Protein AF-0000000077421593 (afdb_homodimer)

Radius of gyration: 24.08 Å; Cα contacts (8 Å, |Δi|>4): 1039; chains: 2; bounding box: 58×72×55 Å

pLDDT: mean 92.18, std 11.06, range [43.5, 98.94]

Solvent-accessible surface area (backbone atoms only — not comparable to full-atom values): 27599 Å² total; per-residue (Å²): 113,89,73,80,56,68,66,58,56,52,47,52,52,52,46,58,58,25,43,77,78,32,77,68,50,44,39,31,34,41,25,33,45,43,72,53,98,86,35,77,26,30,40,46,40,77,44,58,60,66,50,34,31,67,56,77,84,57,92,79,56,86,48,81,62,68,80,83,42,46,44,23,82,19,38,28,35,69,45,53,62,72,26,68,67,48,62,47,42,40,64,58,83,42,88,48,56,54,83,47,27,56,25,16,35,29,33,62,34,69,86,60,32,31,37,41,29,34,37,18,45,24,44,65,48,72,24,78,89,40,57,91,70,34,39,40,69,36,74,67,53,50,56,69,50,31,39,55,63,65,57,84,77,63,60,89,84,69,67,84,52,63,67,44,52,51,48,45,58,56,70,68,49,53,56,53,62,51,15,53,41,64,43,74,53,43,68,35,76,54,81,70,63,67,85,74,46,64,61,52,64,88,45,69,68,52,43,52,51,16,48,61,26,39,23,33,38,38,32,40,68,47,33,39,39,40,39,35,66,70,45,89,68,58,40,24,43,35,37,38,52,46,96,87,69,42,73,46,75,46,58,29,32,89,111,87,72,79,55,71,66,59,57,52,47,52,51,54,46,57,57,26,43,77,78,32,73,68,51,44,39,31,35,40,25,33,45,42,70,54,99,87,35,76,28,30,40,49,43,77,43,59,60,67,49,34,31,66,57,76,85,58,91,83,58,87,48,80,61,66,77,84,44,42,42,25,81,19,37,27,34,70,44,53,62,71,27,67,67,47,63,46,41,40,64,58,83,42,90,49,57,55,84,48,28,57,24,17,35,31,32,63,33,68,86,60,32,31,37,41,28,34,36,18,45,25,43,66,49,70,24,78,88,38,56,90,68,34,40,40,70,36,73,67,54,50,56,68,51,31,40,56,62,65,57,84,74,62,58,90,85,70,67,83,52,63,66,44,52,51,49,44,56,56,68,70,48,53,56,53,61,51,14,53,42,65,44,74,52,43,69,36,75,56,83,68,65,67,86,74,47,62,61,50,64,87,46,68,67,52,42,52,51,16,47,62,27,40,24,34,36,39,32,40,69,47,33,38,40,38,38,36,66,70,46,89,67,59,40,24,43,33,37,37,51,46,96,86,70,42,75,45,75,47,58,30,32,89

Structure (mmCIF, N/CA/C/O backbone):
data_AF-0000000077421593-model_v1
#
loop_
_entity.id
_entity.type
_entity.pdbx_description
1 polymer "Pyridoxamine 5'-phosphate oxidase-domain-containing protein"
#
loop_
_atom_site.group_PDB
_atom_site.id
_atom_site.type_symbol
_atom_site.label_atom_id
_atom_site.label_alt_id
_atom_site.label_comp_id
_atom_site.label_asym_id
_atom_site.label_entity_id
_atom_site.label_seq_id
_atom_site.pdbx_PDB_ins_code
_atom_site.Cartn_x
_atom_site.Cartn_y
_atom_site.Cartn_z
_atom_site.occupancy
_atom_site.B_iso_or_equiv
_atom_site.auth_seq_id
_atom_site.auth_comp_id
_atom_site.auth_asym_id
_atom_site.auth_atom_id
_atom_site.pdbx_PDB_model_num
ATOM 1 N N . MET A 1 1 ? 23.562 22.484 11.172 1 43.81 1 MET A N 1
ATOM 2 C CA . MET A 1 1 ? 22.25 22.484 10.516 1 43.81 1 MET A CA 1
ATOM 3 C C . MET A 1 1 ? 21.859 21.078 10.102 1 43.81 1 MET A C 1
ATOM 5 O O . MET A 1 1 ? 22.672 20.312 9.602 1 43.81 1 MET A O 1
ATOM 9 N N . LYS A 1 2 ? 20.781 20.578 10.648 1 59.06 2 LYS A N 1
ATOM 10 C CA . LYS A 1 2 ? 20.422 19.203 10.289 1 59.06 2 LYS A CA 1
ATOM 11 C C . LYS A 1 2 ? 20.312 19.047 8.773 1 59.06 2 LYS A C 1
ATOM 13 O O . LYS A 1 2 ? 19.672 19.844 8.102 1 59.06 2 LYS A O 1
ATOM 18 N N . GLU A 1 3 ? 21.234 18.438 8.211 1 72.12 3 GLU A N 1
ATOM 19 C CA . GLU A 1 3 ? 21.312 18.234 6.77 1 72.12 3 GLU A CA 1
ATOM 20 C C . GLU A 1 3 ? 20.125 17.422 6.258 1 72.12 3 GLU A C 1
ATOM 22 O O . GLU A 1 3 ? 19.641 16.516 6.945 1 72.12 3 GLU A O 1
ATOM 27 N N . THR A 1 4 ? 19.453 17.922 5.195 1 84.12 4 THR A N 1
ATOM 28 C CA . THR A 1 4 ? 18.406 17.203 4.488 1 84.12 4 THR A CA 1
ATOM 29 C C . THR A 1 4 ? 18.906 15.852 3.996 1 84.12 4 THR A C 1
ATOM 31 O O . THR A 1 4 ? 19.938 15.773 3.34 1 84.12 4 THR A O 1
ATOM 34 N N . PRO A 1 5 ? 18.203 14.812 4.379 1 91.25 5 PRO A N 1
ATOM 35 C CA . PRO A 1 5 ? 18.656 13.5 3.92 1 91.25 5 PRO A CA 1
ATOM 36 C C . PRO A 1 5 ? 18.578 13.336 2.404 1 91.25 5 PRO A C 1
ATOM 38 O O . PRO A 1 5 ? 17.703 13.93 1.767 1 91.25 5 PRO A O 1
ATOM 41 N N . GLY A 1 6 ? 19.453 12.594 1.854 1 93.25 6 GLY A N 1
ATOM 42 C CA . GLY A 1 6 ? 19.562 12.406 0.417 1 93.25 6 GLY A CA 1
ATOM 43 C C . GLY A 1 6 ? 18.266 11.898 -0.212 1 93.25 6 GLY A C 1
ATOM 44 O O . GLY A 1 6 ? 17.906 12.305 -1.316 1 93.25 6 GLY A O 1
ATOM 45 N N . TRP A 1 7 ? 17.547 11.047 0.465 1 97.94 7 TRP A N 1
ATOM 46 C CA . TRP A 1 7 ? 16.344 10.469 -0.106 1 97.94 7 TRP A CA 1
ATOM 47 C C . TRP A 1 7 ? 15.281 11.539 -0.336 1 97.94 7 TRP A C 1
ATOM 49 O O . TRP A 1 7 ? 14.445 11.414 -1.238 1 97.94 7 TRP A O 1
ATOM 59 N N . LYS A 1 8 ? 15.203 12.57 0.567 1 97.12 8 LYS A N 1
ATOM 60 C CA . LYS A 1 8 ? 14.18 13.609 0.445 1 97.12 8 LYS A CA 1
ATOM 61 C C . LYS A 1 8 ? 14.359 14.406 -0.842 1 97.12 8 LYS A C 1
ATOM 63 O O . LYS A 1 8 ? 13.383 14.688 -1.543 1 97.12 8 LYS A O 1
ATOM 68 N N . ASP A 1 9 ? 15.602 14.727 -1.185 1 95.31 9 ASP A N 1
ATOM 69 C CA . ASP A 1 9 ? 15.891 15.438 -2.428 1 95.31 9 ASP A CA 1
ATOM 70 C C . ASP A 1 9 ? 15.508 14.586 -3.643 1 95.31 9 ASP A C 1
ATOM 72 O O . ASP A 1 9 ? 14.906 15.094 -4.594 1 95.31 9 ASP A O 1
ATOM 76 N N . LEU A 1 10 ? 15.906 13.359 -3.576 1 97.94 10 LEU A N 1
ATOM 77 C CA . LEU A 1 10 ? 15.578 12.453 -4.672 1 97.94 10 LEU A CA 1
ATOM 78 C C . LEU A 1 10 ? 14.07 12.305 -4.832 1 97.94 10 LEU A C 1
ATOM 80 O O . LEU A 1 10 ? 13.562 12.305 -5.953 1 97.94 10 LEU A O 1
ATOM 84 N N . LEU A 1 11 ? 13.375 12.203 -3.729 1 98.5 11 LEU A N 1
ATOM 85 C CA . LEU A 1 11 ? 11.922 12.086 -3.762 1 98.5 11 LEU A CA 1
ATOM 86 C C . LEU A 1 11 ? 11.289 13.328 -4.371 1 98.5 11 LEU A C 1
ATOM 88 O O . LEU A 1 11 ? 10.422 13.227 -5.242 1 98.5 11 LEU A O 1
ATOM 92 N N . ASN A 1 12 ? 11.727 14.477 -3.924 1 97 12 ASN A N 1
ATOM 93 C CA . ASN A 1 12 ? 11.188 15.727 -4.449 1 97 12 ASN A CA 1
ATOM 94 C C . ASN A 1 12 ? 11.414 15.852 -5.953 1 97 12 ASN A C 1
ATOM 96 O O . ASN A 1 12 ? 10.516 16.281 -6.684 1 97 12 ASN A O 1
ATOM 100 N N . GLU A 1 13 ? 12.562 15.5 -6.367 1 97.56 13 GLU A N 1
ATOM 101 C CA . GLU A 1 13 ? 12.875 15.547 -7.793 1 97.56 13 GLU A CA 1
ATOM 102 C C . GLU A 1 13 ? 12 14.586 -8.586 1 97.56 13 GLU A C 1
ATOM 104 O O . GLU A 1 13 ? 11.414 14.969 -9.609 1 97.56 13 GLU A O 1
ATOM 109 N N . SER A 1 14 ? 11.93 13.391 -8.133 1 98.38 14 SER A N 1
ATOM 110 C CA . SER A 1 14 ? 11.141 12.367 -8.812 1 98.38 14 SER A CA 1
ATOM 111 C C . SER A 1 14 ? 9.664 12.75 -8.859 1 98.38 14 SER A C 1
ATOM 113 O O . SER A 1 14 ? 9 12.562 -9.883 1 98.38 14 SER A O 1
ATOM 115 N N . LEU A 1 15 ? 9.203 13.25 -7.734 1 98.44 15 LEU A N 1
ATOM 116 C CA . LEU A 1 15 ? 7.809 13.672 -7.66 1 98.44 15 LEU A CA 1
ATOM 117 C C . LEU A 1 15 ? 7.535 14.82 -8.633 1 98.44 15 LEU A C 1
ATOM 119 O O . LEU A 1 15 ? 6.555 14.781 -9.383 1 98.44 15 LEU A O 1
ATOM 123 N N . SER A 1 16 ? 8.391 15.828 -8.617 1 97.56 16 SER A N 1
ATOM 124 C CA . SER A 1 16 ? 8.234 16.969 -9.508 1 97.56 16 SER A CA 1
ATOM 125 C C . SER A 1 16 ? 8.172 16.547 -10.969 1 97.56 16 SER A C 1
ATOM 127 O O . SER A 1 16 ? 7.316 17 -11.727 1 97.56 16 SER A O 1
ATOM 129 N N . GLN A 1 17 ? 9 15.656 -11.352 1 98.25 17 GLN A N 1
ATOM 130 C CA . GLN A 1 17 ? 9.039 15.172 -12.719 1 98.25 17 GLN A CA 1
ATOM 131 C C . GLN A 1 17 ? 7.797 14.336 -13.039 1 98.25 17 GLN A C 1
ATOM 133 O O . GLN A 1 17 ? 7.227 14.453 -14.133 1 98.25 17 GLN A O 1
ATOM 138 N N . SER A 1 18 ? 7.418 13.523 -12.102 1 98.38 18 SER A N 1
ATOM 139 C CA . SER A 1 18 ? 6.266 12.656 -12.32 1 98.38 18 SER A CA 1
ATOM 140 C C . SER A 1 18 ? 4.973 13.469 -12.414 1 98.38 18 SER A C 1
ATOM 142 O O . SER A 1 18 ? 4.055 13.094 -13.148 1 98.38 18 SER A O 1
ATOM 144 N N . LEU A 1 19 ? 4.926 14.57 -11.695 1 97.81 19 LEU A N 1
ATOM 145 C CA . LEU A 1 19 ? 3.721 15.391 -11.656 1 97.81 19 LEU A CA 1
ATOM 146 C C . LEU A 1 19 ? 3.496 16.078 -13 1 97.81 19 LEU A C 1
ATOM 148 O O . LEU A 1 19 ? 2.377 16.5 -13.305 1 97.81 19 LEU A O 1
ATOM 152 N N . LYS A 1 20 ? 4.477 16.234 -13.805 1 97.88 20 LYS A N 1
ATOM 153 C CA . LYS A 1 20 ? 4.332 16.797 -15.141 1 97.88 20 LYS A CA 1
ATOM 154 C C . LYS A 1 20 ? 3.506 15.875 -16.031 1 97.88 20 LYS A C 1
ATOM 156 O O . LYS A 1 20 ? 2.869 16.328 -16.984 1 97.88 20 LYS A O 1
ATOM 161 N N . GLU A 1 21 ? 3.463 14.633 -15.68 1 96.94 21 GLU A N 1
ATOM 162 C CA . GLU A 1 21 ? 2.807 13.641 -16.531 1 96.94 21 GLU A CA 1
ATOM 163 C C . GLU A 1 21 ? 1.505 13.156 -15.898 1 96.94 21 GLU A C 1
ATOM 165 O O . GLU A 1 21 ? 0.584 12.742 -16.609 1 96.94 21 GLU A O 1
ATOM 170 N N . SER A 1 22 ? 1.481 13.188 -14.609 1 96.25 22 SER A N 1
ATOM 171 C CA . SER A 1 22 ? 0.323 12.633 -13.922 1 96.25 22 SER A CA 1
ATOM 172 C C . SER A 1 22 ? 0.116 13.297 -12.562 1 96.25 22 SER A C 1
ATOM 174 O O . SER A 1 22 ? 0.954 13.164 -11.672 1 96.25 22 SER A O 1
ATOM 176 N N . LYS A 1 23 ? -1.068 13.844 -12.328 1 95 23 LYS A N 1
ATOM 177 C CA . LYS A 1 23 ? -1.379 14.43 -11.023 1 95 23 LYS A CA 1
ATOM 178 C C . LYS A 1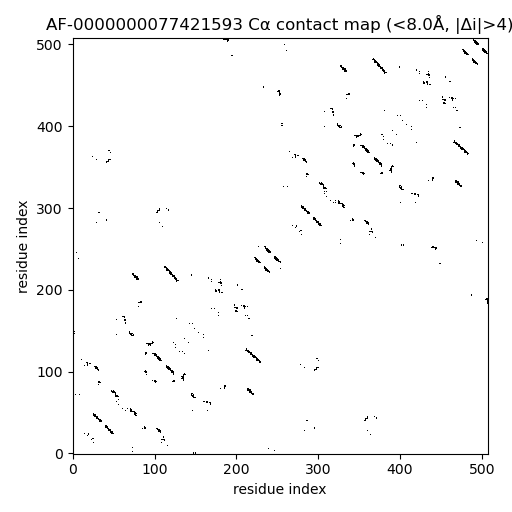 23 ? -1.52 13.352 -9.953 1 95 23 LYS A C 1
ATOM 180 O O . LYS A 1 23 ? -1.381 13.633 -8.766 1 95 23 LYS A O 1
ATOM 185 N N . ASP A 1 24 ? -1.772 12.133 -10.414 1 96.94 24 ASP A N 1
ATOM 186 C CA . ASP A 1 24 ? -1.95 11.016 -9.492 1 96.94 24 ASP A CA 1
ATOM 187 C C . ASP A 1 24 ? -0.637 10.664 -8.797 1 96.94 24 ASP A C 1
ATOM 189 O O . ASP A 1 24 ? -0.625 9.891 -7.836 1 96.94 24 ASP A O 1
ATOM 193 N N . ALA A 1 25 ? 0.486 11.281 -9.211 1 98.12 25 ALA A N 1
ATOM 194 C CA . ALA A 1 25 ? 1.793 11.047 -8.602 1 98.12 25 ALA A CA 1
ATOM 195 C C . ALA A 1 25 ? 1.813 11.516 -7.152 1 98.12 25 ALA A C 1
ATOM 197 O O . ALA A 1 25 ? 2.707 11.148 -6.387 1 98.12 25 ALA A O 1
ATOM 198 N N . MET A 1 26 ? 0.844 12.281 -6.711 1 98 26 MET A N 1
ATOM 199 C CA . MET A 1 26 ? 0.76 12.773 -5.34 1 98 26 MET A CA 1
ATOM 200 C C . MET A 1 26 ? 0.147 11.719 -4.422 1 98 26 MET A C 1
ATOM 202 O O . MET A 1 26 ? 0.088 11.914 -3.207 1 98 26 MET A O 1
ATOM 206 N N . THR A 1 27 ? -0.309 10.625 -4.945 1 98.5 27 THR A N 1
ATOM 207 C CA . THR A 1 27 ? -1.033 9.625 -4.176 1 98.5 27 THR A CA 1
ATOM 208 C C . THR A 1 27 ? -0.122 8.445 -3.828 1 98.5 27 THR A C 1
ATOM 210 O O . THR A 1 27 ? 0.68 8.008 -4.656 1 98.5 27 THR A O 1
ATOM 213 N N . TYR A 1 28 ? -0.149 7.984 -2.615 1 98.88 28 TYR A N 1
ATOM 214 C CA . TYR A 1 28 ? 0.613 6.812 -2.209 1 98.88 28 TYR A CA 1
ATOM 215 C C . TYR A 1 28 ? -0.215 5.914 -1.296 1 98.88 28 TYR A C 1
ATOM 217 O O . TYR A 1 28 ? -1.281 6.312 -0.822 1 98.88 28 TYR A O 1
ATOM 225 N N . CYS A 1 29 ? 0.238 4.676 -1.071 1 98.88 29 CYS A N 1
ATOM 226 C CA . CYS A 1 29 ? -0.429 3.717 -0.2 1 98.88 29 CYS A CA 1
ATOM 227 C C . CYS A 1 29 ? 0.123 3.791 1.219 1 98.88 29 CYS A C 1
ATOM 229 O O . CYS A 1 29 ? 1.33 3.654 1.427 1 98.88 29 CYS A O 1
ATOM 231 N N . LEU A 1 30 ? -0.744 4.023 2.156 1 98.94 30 LEU A N 1
ATOM 232 C CA . LEU A 1 30 ? -0.41 3.91 3.572 1 98.94 30 LEU A CA 1
ATOM 233 C C . LEU A 1 30 ? -0.805 2.541 4.113 1 98.94 30 LEU A C 1
ATOM 235 O O . LEU A 1 30 ? -1.945 2.104 3.939 1 98.94 30 LEU A O 1
ATOM 239 N N . SER A 1 31 ? 0.138 1.922 4.719 1 98.62 31 SER A N 1
ATOM 240 C CA . SER A 1 31 ? -0.155 0.677 5.426 1 98.62 31 SER A CA 1
ATOM 241 C C . SER A 1 31 ? -0.005 0.847 6.934 1 98.62 31 SER A C 1
ATOM 243 O O . SER A 1 31 ? 0.979 1.422 7.402 1 98.62 31 SER A O 1
ATOM 245 N N . THR A 1 32 ? -0.992 0.421 7.645 1 97.81 32 THR A N 1
ATOM 246 C CA . THR A 1 32 ? -1.029 0.42 9.102 1 97.81 32 THR A CA 1
ATOM 247 C C . THR A 1 32 ? -1.36 -0.972 9.633 1 97.81 32 THR A C 1
ATOM 249 O O . THR A 1 32 ? -1.465 -1.928 8.859 1 97.81 32 THR A O 1
ATOM 252 N N . GLN A 1 33 ? -1.364 -1.007 10.922 1 93.94 33 GLN A N 1
ATOM 253 C CA . GLN A 1 33 ? -1.691 -2.275 11.562 1 93.94 33 GLN A CA 1
ATOM 254 C C . GLN A 1 33 ? -3.053 -2.207 12.25 1 93.94 33 GLN A C 1
ATOM 256 O O . GLN A 1 33 ? -3.373 -1.216 12.906 1 93.94 33 GLN A O 1
ATOM 261 N N . SER A 1 34 ? -3.814 -3.172 11.969 1 90.56 34 SER A N 1
ATOM 262 C CA . SER A 1 34 ? -5.078 -3.359 12.672 1 90.56 34 SER A CA 1
ATOM 263 C C . SER A 1 34 ? -5.18 -4.762 13.258 1 90.56 34 SER A C 1
ATOM 265 O O . SER A 1 34 ? -4.184 -5.488 13.32 1 90.56 34 SER A O 1
ATOM 267 N N . TYR A 1 35 ? -6.281 -5.004 13.898 1 81.75 35 TYR A N 1
ATOM 268 C CA . TYR A 1 35 ? -6.492 -6.312 14.5 1 81.75 35 TYR A CA 1
ATOM 269 C C . TYR A 1 35 ? -7.762 -6.965 13.961 1 81.75 35 TYR A C 1
ATOM 271 O O . TYR A 1 35 ? -8.773 -6.289 13.758 1 81.75 35 TYR A O 1
ATOM 279 N N . LEU A 1 36 ? -7.645 -8.172 13.484 1 72.88 36 LEU A N 1
ATOM 280 C CA . LEU A 1 36 ? -8.781 -9.047 13.211 1 72.88 36 LEU A CA 1
ATOM 281 C C . LEU A 1 36 ? -8.773 -10.242 14.148 1 72.88 36 LEU A C 1
ATOM 283 O O . LEU A 1 36 ? -7.852 -11.062 14.125 1 72.88 36 LEU A O 1
ATOM 287 N N . LYS A 1 37 ? -9.828 -10.5 14.836 1 70.5 37 LYS A N 1
ATOM 288 C CA . LYS A 1 37 ? -9.953 -11.602 15.789 1 70.5 37 LYS A CA 1
ATOM 289 C C . LYS A 1 37 ? -8.672 -11.789 16.594 1 70.5 37 LYS A C 1
ATOM 291 O O . LYS A 1 37 ? -8.148 -12.898 16.688 1 70.5 37 LYS A O 1
ATOM 296 N N . ASN A 1 38 ? -7.969 -10.633 17.031 1 72.62 38 ASN A N 1
ATOM 297 C CA . ASN A 1 38 ? -6.785 -10.594 17.875 1 72.62 38 ASN A CA 1
ATOM 298 C C . ASN A 1 38 ? -5.512 -10.867 17.094 1 72.62 38 ASN A C 1
ATOM 300 O O . ASN A 1 38 ? -4.469 -11.172 17.672 1 72.62 38 ASN A O 1
ATOM 304 N N . GLU A 1 39 ? -5.668 -11.07 15.875 1 78.31 39 GLU A N 1
ATOM 305 C CA . GLU A 1 39 ? -4.488 -11.203 15.031 1 78.31 39 GLU A CA 1
ATOM 306 C C . GLU A 1 39 ? -4.152 -9.883 14.336 1 78.31 39 GLU A C 1
ATOM 308 O O . GLU A 1 39 ? -5.039 -9.195 13.828 1 78.31 39 GLU A O 1
ATOM 313 N N . THR A 1 40 ? -2.951 -9.516 14.445 1 85.5 40 THR A N 1
ATOM 314 C CA . THR A 1 40 ? -2.492 -8.32 13.75 1 85.5 40 THR A CA 1
ATOM 315 C C . THR A 1 40 ? -2.576 -8.5 12.242 1 85.5 40 THR A C 1
ATOM 317 O O . THR A 1 40 ? -2.266 -9.57 11.719 1 85.5 40 THR A O 1
ATOM 320 N N . LYS A 1 41 ? -3.105 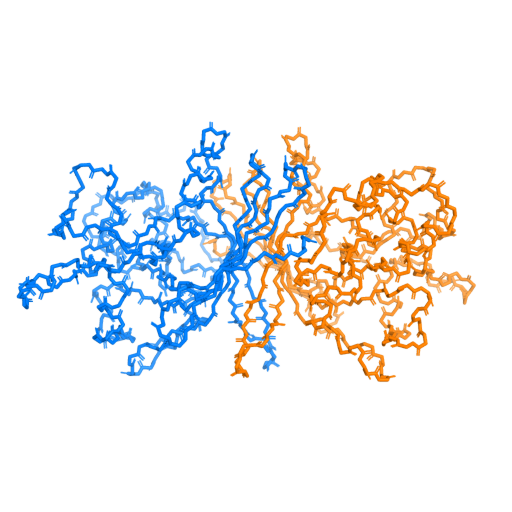-7.629 11.68 1 91.81 41 LYS A N 1
ATOM 321 C CA . LYS A 1 41 ? -3.164 -7.668 10.219 1 91.81 41 LYS A CA 1
ATOM 322 C C . LYS A 1 41 ? -2.82 -6.309 9.617 1 91.81 41 LYS A C 1
ATOM 324 O O . LYS A 1 41 ? -3.178 -5.27 10.172 1 91.81 41 LYS A O 1
ATOM 329 N N . PRO A 1 42 ? -2.15 -6.336 8.523 1 95.56 42 PRO A N 1
ATOM 330 C CA . PRO A 1 42 ? -1.944 -5.062 7.832 1 95.56 42 PRO A CA 1
ATOM 331 C C . PRO A 1 42 ? -3.215 -4.543 7.16 1 95.56 42 PRO A C 1
ATOM 333 O O . PRO A 1 42 ? -4.047 -5.336 6.707 1 95.56 42 PRO A O 1
ATOM 336 N N . ASP A 1 43 ? -3.424 -3.295 7.215 1 96.81 43 ASP A N 1
ATOM 337 C CA . ASP A 1 43 ? -4.422 -2.562 6.441 1 96.81 43 ASP A CA 1
ATOM 338 C C . ASP A 1 43 ? -3.764 -1.504 5.559 1 96.81 43 ASP A C 1
ATOM 340 O O . ASP A 1 43 ? -2.664 -1.034 5.855 1 96.81 43 ASP A O 1
ATOM 344 N N . SER A 1 44 ? -4.344 -1.267 4.48 1 97.94 44 SER A N 1
ATOM 345 C CA . SER A 1 44 ? -3.703 -0.316 3.576 1 97.94 44 SER A CA 1
ATOM 346 C C . SER A 1 44 ? -4.738 0.493 2.801 1 97.94 44 SER A C 1
ATOM 348 O O . SER A 1 44 ? -5.844 0.013 2.545 1 97.94 44 SER A O 1
ATOM 350 N N . ARG A 1 45 ? -4.422 1.717 2.516 1 98.75 45 ARG A N 1
ATOM 351 C CA . ARG A 1 45 ? -5.266 2.617 1.734 1 98.75 45 ARG A CA 1
ATOM 352 C C . ARG A 1 45 ? -4.434 3.705 1.068 1 98.75 45 ARG A C 1
ATOM 354 O O . ARG A 1 45 ? -3.336 4.027 1.531 1 98.75 45 ARG A O 1
ATOM 361 N N . MET A 1 46 ? -5.004 4.242 0.027 1 98.69 46 MET A N 1
ATOM 362 C CA . MET A 1 46 ? -4.355 5.371 -0.633 1 98.69 46 MET A CA 1
ATOM 363 C C . MET A 1 46 ? -4.586 6.664 0.146 1 98.69 46 MET A C 1
ATOM 365 O O . MET A 1 46 ? -5.645 6.848 0.749 1 98.69 46 MET A O 1
ATOM 369 N N . LEU A 1 47 ? -3.596 7.516 0.117 1 98.44 47 LEU A N 1
ATOM 370 C CA . LEU A 1 47 ? -3.654 8.883 0.623 1 98.44 47 LEU A CA 1
ATOM 371 C C . LEU A 1 47 ? -3.004 9.859 -0.357 1 98.44 47 LEU A C 1
ATOM 373 O O . LEU A 1 47 ? -2.166 9.461 -1.169 1 98.44 47 LEU A O 1
ATOM 377 N N . VAL A 1 48 ? -3.441 11.094 -0.229 1 98.5 48 VAL A N 1
ATOM 378 C CA . VAL A 1 48 ? -2.807 12.148 -1.014 1 98.5 48 VAL A CA 1
ATOM 379 C C . VAL A 1 48 ? -1.71 12.812 -0.189 1 98.5 48 VAL A C 1
ATOM 381 O O . VAL A 1 48 ? -1.93 13.18 0.969 1 98.5 48 VAL A O 1
ATOM 384 N N . HIS A 1 49 ? -0.561 12.93 -0.812 1 98.56 49 HIS A N 1
ATOM 385 C CA . HIS A 1 49 ? 0.57 13.625 -0.207 1 98.56 49 HIS A CA 1
ATOM 386 C C . HIS A 1 49 ? 0.308 15.125 -0.109 1 98.56 49 HIS A C 1
ATOM 388 O O . HIS A 1 49 ? -0.034 15.766 -1.105 1 98.56 49 HIS A O 1
ATOM 394 N N . ARG A 1 50 ? 0.496 15.664 1.112 1 97.94 50 ARG A N 1
ATOM 395 C CA . ARG A 1 50 ? 0.243 17.078 1.31 1 97.94 50 ARG A CA 1
ATOM 396 C C . ARG A 1 50 ? 1.541 17.844 1.574 1 97.94 50 ARG A C 1
ATOM 398 O O . ARG A 1 50 ? 1.528 18.922 2.18 1 97.94 50 ARG A O 1
ATOM 405 N N . GLY A 1 51 ? 2.695 17.188 1.22 1 97 51 GLY A N 1
ATOM 406 C CA . GLY A 1 51 ? 3.998 17.812 1.373 1 97 51 GLY A CA 1
ATOM 407 C C . GLY A 1 51 ? 4.715 17.406 2.645 1 97 51 GLY A C 1
ATOM 408 O O . GLY A 1 51 ? 4.363 16.391 3.264 1 97 51 GLY A O 1
ATOM 409 N N . PHE A 1 52 ? 5.789 18.172 2.963 1 97 52 PHE A N 1
ATOM 410 C CA . PHE A 1 52 ? 6.531 18.047 4.211 1 97 52 PHE A CA 1
ATOM 411 C C . PHE A 1 52 ? 6.113 19.125 5.207 1 97 52 PHE A C 1
ATOM 413 O O . PHE A 1 52 ? 5.531 20.141 4.824 1 97 52 PHE A O 1
ATOM 420 N N . VAL A 1 53 ? 6.348 18.859 6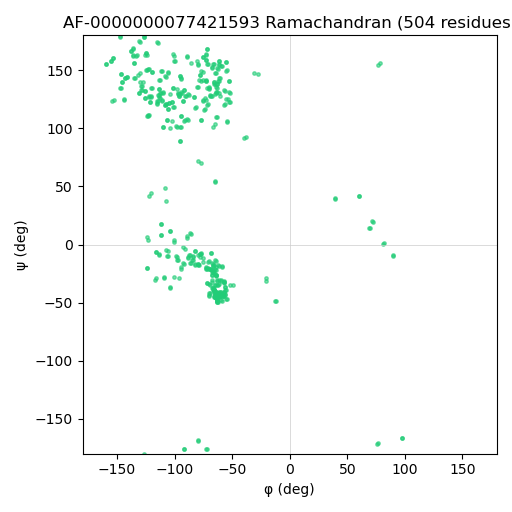.449 1 96.31 53 VAL A N 1
ATOM 421 C CA . VAL A 1 53 ? 5.977 19.812 7.492 1 96.31 53 VAL A CA 1
ATOM 422 C C . VAL A 1 53 ? 6.539 21.188 7.164 1 96.31 53 VAL A C 1
ATOM 424 O O . VAL A 1 53 ? 7.742 21.328 6.926 1 96.31 53 VAL A O 1
ATOM 427 N N . ASN A 1 54 ? 5.633 22.172 7.074 1 93.62 54 ASN A N 1
ATOM 428 C CA . ASN A 1 54 ? 5.918 23.594 6.863 1 93.62 54 ASN A CA 1
ATOM 429 C C . ASN A 1 54 ? 6.449 23.859 5.457 1 93.62 54 ASN A C 1
ATOM 431 O O . ASN A 1 54 ? 7.113 24.859 5.215 1 93.62 54 ASN A O 1
ATOM 435 N N . GLU A 1 55 ? 6.293 22.859 4.586 1 92.19 55 GLU A N 1
ATOM 436 C CA . GLU A 1 55 ? 6.66 23.125 3.199 1 92.19 55 GLU A CA 1
ATOM 437 C C . GLU A 1 55 ? 5.762 24.203 2.588 1 92.19 55 GLU A C 1
ATOM 439 O O . GLU A 1 55 ? 4.57 23.969 2.373 1 92.19 55 GLU A O 1
ATOM 444 N N . ARG A 1 56 ? 6.359 25.344 2.357 1 86.62 56 ARG A N 1
ATOM 445 C CA . ARG A 1 56 ? 5.621 26.516 1.873 1 86.62 56 ARG A CA 1
ATOM 446 C C . ARG A 1 56 ? 5.852 26.719 0.381 1 86.62 56 ARG A C 1
ATOM 448 O O . ARG A 1 56 ? 6.949 27.109 -0.036 1 86.62 56 ARG A O 1
ATOM 455 N N . ARG A 1 57 ? 4.879 26.406 -0.388 1 76 57 ARG A N 1
ATOM 456 C CA . ARG A 1 57 ? 5.027 26.516 -1.834 1 76 57 ARG A CA 1
ATOM 457 C C . ARG A 1 57 ? 4.367 27.797 -2.35 1 76 57 ARG A C 1
ATOM 459 O O . ARG A 1 57 ? 4.766 28.328 -3.387 1 76 57 ARG A O 1
ATOM 466 N N . LYS A 1 58 ? 3.369 28.234 -1.628 1 75.56 58 LYS A N 1
ATOM 467 C CA . LYS A 1 58 ? 2.68 29.453 -2.049 1 75.56 58 LYS A CA 1
ATOM 468 C C . LYS A 1 58 ? 3.092 30.641 -1.186 1 75.56 58 LYS A C 1
ATOM 470 O O . LYS A 1 58 ? 3.141 30.547 0.042 1 75.56 58 LYS A O 1
ATOM 475 N N . ILE A 1 59 ? 3.447 31.656 -1.836 1 69.19 59 ILE A N 1
ATOM 476 C CA . ILE A 1 59 ? 3.916 32.875 -1.16 1 69.19 59 ILE A CA 1
ATOM 477 C C . ILE A 1 59 ? 2.799 33.438 -0.289 1 69.19 59 ILE A C 1
ATOM 479 O O . ILE A 1 59 ? 3.055 33.938 0.81 1 69.19 59 ILE A O 1
ATOM 483 N N . ASP A 1 60 ? 1.601 33.25 -0.659 1 73.69 60 ASP A N 1
ATOM 484 C CA . ASP A 1 60 ? 0.495 33.938 0.009 1 73.69 60 ASP A CA 1
ATOM 485 C C . ASP A 1 60 ? -0.298 32.969 0.884 1 73.69 60 ASP A C 1
ATOM 487 O O . ASP A 1 60 ? -1.489 33.188 1.125 1 73.69 60 ASP A O 1
ATOM 491 N N . ASP A 1 61 ? 0.49 32.125 1.461 1 76.5 61 ASP A N 1
ATOM 492 C CA . ASP A 1 61 ? -0.31 31.219 2.287 1 76.5 61 ASP A CA 1
ATOM 493 C C . ASP A 1 61 ? -0.671 31.875 3.619 1 76.5 61 ASP A C 1
ATOM 495 O O . ASP A 1 61 ? -0.117 32.906 3.977 1 76.5 61 ASP A O 1
ATOM 499 N N . THR A 1 62 ? -1.666 31.531 4.359 1 76.06 62 THR A N 1
ATOM 500 C CA . THR A 1 62 ? -2.295 32.156 5.516 1 76.06 62 THR A CA 1
ATOM 501 C C . THR A 1 62 ? -1.582 31.75 6.805 1 76.06 62 THR A C 1
ATOM 503 O O . THR A 1 62 ? -2.033 32.094 7.902 1 76.06 62 THR A O 1
ATOM 506 N N . SER A 1 63 ? -0.446 31.109 6.672 1 82.69 63 SER A N 1
ATOM 507 C CA . SER A 1 63 ? 0.186 30.578 7.875 1 82.69 63 SER A CA 1
ATOM 508 C C . SER A 1 63 ? 0.875 31.688 8.672 1 82.69 63 SER A C 1
ATOM 510 O O . SER A 1 63 ? 1.521 32.562 8.086 1 82.69 63 SER A O 1
ATOM 512 N N . SER A 1 64 ? 0.762 31.609 9.977 1 84.38 64 SER A N 1
ATOM 513 C CA . SER A 1 64 ? 1.473 32.531 10.867 1 84.38 64 SER A CA 1
ATOM 514 C C . SER A 1 64 ? 2.877 32 11.172 1 84.38 64 SER A C 1
ATOM 516 O O . SER A 1 64 ? 3.715 32.75 11.688 1 84.38 64 SER A O 1
ATOM 518 N N . ASN A 1 65 ? 3.07 30.688 10.867 1 87.12 65 ASN A N 1
ATOM 519 C CA . ASN A 1 65 ? 4.43 30.188 10.992 1 87.12 65 ASN A CA 1
ATOM 520 C C . ASN A 1 65 ? 5.387 30.891 10.047 1 87.12 65 ASN A C 1
ATOM 522 O O . ASN A 1 65 ? 5.016 31.234 8.914 1 87.12 65 ASN A O 1
ATOM 526 N N . SER A 1 66 ? 6.562 31.156 10.5 1 80.56 66 SER A N 1
ATOM 527 C CA . SER A 1 66 ? 7.531 31.875 9.688 1 80.56 66 SER A CA 1
ATOM 528 C C . SER A 1 66 ? 7.898 31.094 8.43 1 80.56 66 SER A C 1
ATOM 530 O O . SER A 1 66 ? 8.109 29.891 8.484 1 80.56 66 SER A O 1
ATOM 532 N N . LYS A 1 67 ? 7.992 31.781 7.328 1 75.94 67 LYS A N 1
ATOM 533 C CA . LYS A 1 67 ? 8.445 31.172 6.074 1 75.94 67 LYS A CA 1
ATOM 534 C C . LYS A 1 67 ? 9.945 30.891 6.117 1 75.94 67 LYS A C 1
ATOM 536 O O . LYS A 1 67 ? 10.438 30.031 5.375 1 75.94 67 LYS A O 1
ATOM 541 N N . GLU A 1 68 ? 10.562 31.516 6.949 1 77.12 68 GLU A N 1
ATOM 542 C CA . GLU A 1 68 ? 12.023 31.453 6.988 1 77.12 68 GLU A CA 1
ATOM 543 C C . GLU A 1 68 ? 12.508 30.172 7.672 1 77.12 68 GLU A C 1
ATOM 545 O O . GLU A 1 68 ? 13.672 29.797 7.543 1 77.12 68 GLU A O 1
ATOM 550 N N . ILE A 1 69 ? 11.656 29.531 8.383 1 79 69 ILE A N 1
ATOM 551 C CA . ILE A 1 69 ? 12.094 28.391 9.188 1 79 69 ILE A CA 1
ATOM 552 C C . ILE A 1 69 ? 12.234 27.156 8.312 1 79 69 ILE A C 1
ATOM 554 O O . ILE A 1 69 ? 12.812 26.156 8.727 1 79 69 ILE A O 1
ATOM 558 N N . GLY A 1 70 ? 11.805 27.141 7.051 1 84.12 70 GLY A N 1
ATOM 559 C CA . GLY A 1 70 ? 12 26.031 6.121 1 84.12 70 GLY A CA 1
ATOM 560 C C . GLY A 1 70 ? 11.078 24.859 6.387 1 84.12 70 GLY A C 1
ATOM 561 O O . GLY A 1 70 ? 10.148 24.969 7.188 1 84.12 70 GLY A O 1
ATOM 562 N N . SER A 1 71 ? 11.266 23.75 5.73 1 90.5 71 SER A N 1
ATOM 563 C CA . SER A 1 71 ? 10.438 22.562 5.848 1 90.5 71 SER A CA 1
ATOM 564 C C . SER A 1 71 ? 11.141 21.469 6.641 1 90.5 71 SER A C 1
ATOM 566 O O . SER A 1 71 ? 12.375 21.406 6.664 1 90.5 71 SER A O 1
ATOM 568 N N . GLY A 1 72 ? 10.375 20.688 7.34 1 92.75 72 GLY A N 1
ATOM 569 C CA . GLY A 1 72 ? 10.914 19.516 8.008 1 92.75 72 GLY A CA 1
ATOM 570 C C . GLY A 1 72 ? 11.102 18.328 7.078 1 92.75 72 GLY A C 1
ATOM 571 O O . GLY A 1 72 ? 11.086 18.484 5.855 1 92.75 72 GLY A O 1
ATOM 572 N N . VAL A 1 73 ? 11.367 17.156 7.703 1 95.06 73 VAL 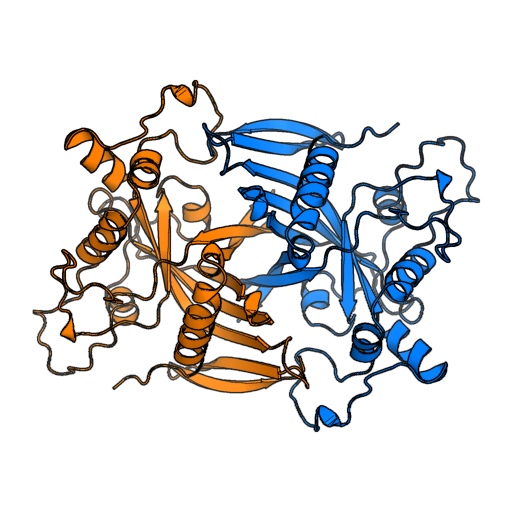A N 1
ATOM 573 C CA . VAL A 1 73 ? 11.602 15.93 6.941 1 95.06 73 VAL A CA 1
ATOM 574 C C . VAL A 1 73 ? 10.391 15.008 7.055 1 95.06 73 VAL A C 1
ATOM 576 O O . VAL A 1 73 ? 10.266 14.047 6.297 1 95.06 73 VAL A O 1
ATOM 579 N N . ALA A 1 74 ? 9.477 15.344 7.926 1 97.5 74 ALA A N 1
ATOM 580 C CA . ALA A 1 74 ? 8.281 14.523 8.102 1 97.5 74 ALA A CA 1
ATOM 581 C C . ALA A 1 74 ? 7.254 14.812 7.012 1 97.5 74 ALA A C 1
ATOM 583 O O . ALA A 1 74 ? 7.051 15.969 6.633 1 97.5 74 ALA A O 1
ATOM 584 N N . LEU A 1 75 ? 6.688 13.758 6.484 1 98.69 75 LEU A N 1
ATOM 585 C CA . LEU A 1 75 ? 5.641 13.898 5.477 1 98.69 75 LEU A CA 1
ATOM 586 C C . LEU A 1 75 ? 4.301 14.219 6.129 1 98.69 75 LEU A C 1
ATOM 588 O O . LEU A 1 75 ? 4.062 13.859 7.285 1 98.69 75 LEU A O 1
ATOM 592 N N . VAL A 1 76 ? 3.416 14.875 5.332 1 98.69 76 VAL A N 1
ATOM 593 C CA . VAL A 1 76 ? 2.115 15.289 5.844 1 98.69 76 VAL A CA 1
ATOM 594 C C . VAL A 1 76 ? 1.007 14.742 4.945 1 98.69 76 VAL A C 1
ATOM 596 O O . VAL A 1 76 ? 1.117 14.789 3.717 1 98.69 76 VAL A O 1
ATOM 599 N N . ALA A 1 77 ? 0.014 14.164 5.492 1 98.81 77 ALA A N 1
ATOM 600 C CA . ALA A 1 77 ? -1.291 13.914 4.887 1 98.81 77 ALA A CA 1
ATOM 601 C C . ALA A 1 77 ? -2.42 14.367 5.805 1 98.81 77 ALA A C 1
ATOM 603 O O . ALA A 1 77 ? -2.17 14.898 6.891 1 98.81 77 ALA A O 1
ATOM 604 N N . CYS A 1 78 ? -3.658 14.297 5.355 1 98.75 78 CYS A N 1
ATOM 605 C CA . CYS A 1 78 ? -4.781 14.68 6.211 1 98.75 78 CYS A CA 1
ATOM 606 C C . CYS A 1 78 ? -5.793 13.539 6.312 1 98.75 78 CYS A C 1
ATOM 608 O O . CYS A 1 78 ? -5.727 12.578 5.551 1 98.75 78 CYS A O 1
ATOM 610 N N . THR A 1 79 ? -6.652 13.648 7.273 1 98.62 79 THR A N 1
ATOM 611 C CA . THR A 1 79 ? -7.641 12.602 7.523 1 98.62 79 THR A CA 1
ATOM 612 C C . THR A 1 79 ? -8.82 13.148 8.328 1 98.62 79 THR A C 1
ATOM 614 O O . THR A 1 79 ? -8.734 14.25 8.883 1 98.62 79 THR A O 1
ATOM 617 N N . ASP A 1 80 ? -9.953 12.539 8.211 1 98.56 80 ASP A N 1
ATOM 618 C CA . ASP A 1 80 ? -11.055 12.695 9.164 1 98.56 80 ASP A CA 1
ATOM 619 C C . ASP A 1 80 ? -10.727 12.023 10.492 1 98.56 80 ASP A C 1
ATOM 621 O O . ASP A 1 80 ? -10.461 10.82 10.539 1 98.56 80 ASP A O 1
ATOM 625 N N . ILE A 1 81 ? -10.719 12.781 11.539 1 98.19 81 ILE A N 1
ATOM 626 C CA . ILE A 1 81 ? -10.273 12.297 12.844 1 98.19 81 ILE A CA 1
ATOM 627 C C . ILE A 1 81 ? -11.172 11.156 13.305 1 98.19 81 ILE A C 1
ATOM 629 O O . ILE A 1 81 ? -10.805 10.398 14.203 1 98.19 81 ILE A O 1
ATOM 633 N N . ARG A 1 82 ? -12.383 11.008 12.727 1 97.5 82 ARG A N 1
ATOM 634 C CA . ARG A 1 82 ? -13.359 9.992 13.109 1 97.5 82 ARG A CA 1
ATOM 635 C C . ARG A 1 82 ? -13.07 8.664 12.414 1 97.5 82 ARG A C 1
ATOM 637 O O . ARG A 1 82 ? -13.625 7.629 12.781 1 97.5 82 ARG A O 1
ATOM 644 N N . SER A 1 83 ? -12.141 8.648 11.422 1 97.19 83 SER A N 1
ATOM 645 C CA . SER A 1 83 ? -11.859 7.453 10.625 1 97.19 83 SER A CA 1
ATOM 646 C C . SER A 1 83 ? -11.203 6.367 11.477 1 97.19 83 SER A C 1
ATOM 648 O O . SER A 1 83 ? -10.453 6.672 12.414 1 97.19 83 SER A O 1
ATOM 650 N N . SER A 1 84 ? -11.422 5.137 11.062 1 94.81 84 SER A N 1
ATOM 651 C CA . SER A 1 84 ? -10.914 3.988 11.805 1 94.81 84 SER A CA 1
ATOM 652 C C . SER A 1 84 ? -9.391 3.932 11.758 1 94.81 84 SER A C 1
ATOM 654 O O . SER A 1 84 ? -8.75 3.391 12.664 1 94.81 84 SER A O 1
ATOM 656 N N . LYS A 1 85 ? -8.781 4.496 10.711 1 96.94 85 LYS A N 1
ATOM 657 C CA . LYS A 1 85 ? -7.328 4.434 10.617 1 96.94 85 LYS A CA 1
ATOM 658 C C . LYS A 1 85 ? -6.672 5.199 11.758 1 96.94 85 LYS A C 1
ATOM 660 O O . LYS A 1 85 ? -5.52 4.934 12.117 1 96.94 85 LYS A O 1
ATOM 665 N N . VAL A 1 86 ? -7.344 6.207 12.312 1 97.56 86 VAL A N 1
ATOM 666 C CA . VAL A 1 86 ? -6.797 6.977 13.43 1 97.56 86 VAL A CA 1
ATOM 667 C C . VAL A 1 86 ? -6.578 6.059 14.633 1 97.56 86 VAL A C 1
ATOM 669 O O . VAL A 1 86 ? -5.562 6.168 15.32 1 97.56 86 VAL A O 1
ATOM 672 N N . ASP A 1 87 ? -7.465 5.059 14.797 1 96.12 87 ASP A N 1
ATOM 673 C CA . ASP A 1 87 ? -7.355 4.113 15.906 1 96.12 87 ASP A CA 1
ATOM 674 C C . ASP A 1 87 ? -6.188 3.148 15.688 1 96.12 87 ASP A C 1
ATOM 676 O O . ASP A 1 87 ? -5.742 2.488 16.625 1 96.12 87 ASP A O 1
ATOM 680 N N . GLN A 1 88 ? -5.805 3.025 14.508 1 96.25 88 GLN A N 1
ATOM 681 C CA . GLN A 1 88 ? -4.668 2.168 14.195 1 96.25 88 GLN A CA 1
ATOM 682 C C . GLN A 1 88 ? -3.348 2.873 14.484 1 96.25 88 GLN A C 1
ATOM 684 O O . GLN A 1 88 ? -2.301 2.23 14.57 1 96.25 88 GLN A O 1
ATOM 689 N N . ILE A 1 89 ? -3.393 4.195 14.625 1 96.56 89 ILE A N 1
ATOM 690 C CA . ILE A 1 89 ? -2.197 5.016 14.797 1 96.56 89 ILE A CA 1
ATOM 691 C C . ILE A 1 89 ? -2.07 5.445 16.25 1 96.56 89 ILE A C 1
ATOM 693 O O . ILE A 1 89 ? -0.959 5.547 16.781 1 96.56 89 ILE A O 1
ATOM 697 N N . VAL A 1 90 ? -3.184 5.727 16.891 1 96.56 90 VAL A N 1
ATOM 698 C CA . VAL A 1 90 ? -3.164 6.254 18.25 1 96.56 90 VAL A CA 1
ATOM 699 C C . VAL A 1 90 ? -4.332 5.676 19.047 1 96.56 90 VAL A C 1
ATOM 701 O O . VAL A 1 90 ? -5.41 5.441 18.5 1 96.56 90 VAL A O 1
ATOM 704 N N . ASP A 1 91 ? -4.07 5.41 20.312 1 95.31 91 ASP A N 1
ATOM 705 C CA . ASP A 1 91 ? -5.184 5.176 21.219 1 95.31 91 ASP A CA 1
ATOM 706 C C . ASP A 1 91 ? -5.855 6.488 21.609 1 95.31 91 ASP A C 1
ATOM 708 O O . ASP A 1 91 ? -5.355 7.219 22.469 1 95.31 91 ASP A O 1
ATOM 712 N N . ARG A 1 92 ? -7.004 6.719 21.094 1 93.88 92 ARG A N 1
ATOM 713 C CA . ARG A 1 92 ? -7.656 8.023 21.219 1 93.88 92 ARG A CA 1
ATOM 714 C C . ARG A 1 92 ? -8.039 8.297 22.672 1 93.88 92 ARG A C 1
ATOM 716 O O . ARG A 1 92 ? -8.266 9.445 23.047 1 93.88 92 ARG A O 1
ATOM 723 N N . ASN A 1 93 ? -8.086 7.242 23.438 1 92.5 93 ASN A N 1
ATOM 724 C CA . ASN A 1 93 ? -8.562 7.395 24.812 1 92.5 93 ASN A CA 1
ATOM 725 C C . ASN A 1 93 ? -7.406 7.457 25.797 1 92.5 93 ASN A C 1
ATOM 727 O O . ASN A 1 93 ? -7.625 7.527 27.016 1 92.5 93 ASN A O 1
ATOM 731 N N . SER A 1 94 ? -6.277 7.406 25.281 1 93.62 94 SER A N 1
ATOM 732 C CA . SER A 1 94 ? -5.117 7.477 26.172 1 93.62 94 SER A CA 1
ATOM 733 C C . SER A 1 94 ? -4.93 8.883 26.719 1 93.62 94 SER A C 1
ATOM 735 O O . SER A 1 94 ? -5.105 9.867 26 1 93.62 94 SER A O 1
ATOM 737 N N . ALA A 1 95 ? -4.547 9 27.969 1 89.62 95 ALA A N 1
ATOM 738 C CA . ALA A 1 95 ? -4.258 10.281 28.594 1 89.62 95 ALA A CA 1
ATOM 739 C C . ALA A 1 95 ? -2.803 10.688 28.359 1 89.62 95 ALA A C 1
ATOM 741 O O . ALA A 1 95 ? -2.414 11.82 28.641 1 89.62 95 ALA A O 1
ATOM 742 N N . SER A 1 96 ? -2.082 9.844 27.859 1 92 96 SER A N 1
ATOM 743 C CA . SER A 1 96 ? -0.657 10.07 27.656 1 92 96 SER A CA 1
ATOM 744 C C . SER A 1 96 ? -0.394 10.695 26.297 1 92 96 SER A C 1
ATOM 746 O O . SER A 1 96 ? -1.271 10.703 25.422 1 92 96 SER A O 1
ATOM 748 N N . ASP A 1 97 ? 0.741 11.25 26.219 1 95.81 97 ASP A N 1
ATOM 749 C CA . ASP A 1 97 ? 1.208 11.727 24.922 1 95.81 97 ASP A CA 1
ATOM 750 C C . ASP A 1 97 ? 1.283 10.594 23.906 1 95.81 97 ASP A C 1
ATOM 752 O O . ASP A 1 97 ? 1.419 9.43 24.281 1 95.81 97 ASP A O 1
ATOM 756 N N . GLN A 1 98 ? 1.157 10.992 22.703 1 96.56 98 GLN A N 1
ATOM 757 C CA . GLN A 1 98 ? 1.309 10 21.641 1 96.56 98 GLN A CA 1
ATOM 758 C C . GLN A 1 98 ? 2.734 9.461 21.594 1 96.56 98 GLN A C 1
ATOM 760 O O . GLN A 1 98 ? 3.697 10.227 21.703 1 96.56 98 GLN A O 1
ATOM 765 N N . GLU A 1 99 ? 2.873 8.211 21.422 1 91.88 99 GLU A N 1
ATOM 766 C CA . GLU A 1 99 ? 4.18 7.602 21.188 1 91.88 99 GLU A CA 1
ATOM 767 C C . GLU A 1 99 ? 4.426 7.383 19.703 1 91.88 99 GLU A C 1
ATOM 769 O O . GLU A 1 99 ? 5.57 7.184 19.281 1 91.88 99 GLU A O 1
ATOM 774 N N . GLY A 1 100 ? 3.344 7.508 18.938 1 92.69 100 GLY A N 1
ATOM 775 C CA . GLY A 1 100 ? 3.443 7.188 17.516 1 92.69 100 GLY A CA 1
ATOM 776 C C . GLY A 1 100 ? 3.406 5.695 17.25 1 92.69 100 GLY A C 1
ATOM 777 O O . GLY A 1 100 ? 3.686 4.887 18.125 1 92.69 100 GLY A O 1
ATOM 778 N N . ARG A 1 101 ? 3.02 5.297 16.078 1 94.69 101 ARG A N 1
ATOM 779 C CA . ARG A 1 101 ? 3.004 3.904 15.641 1 94.69 101 ARG A CA 1
ATOM 780 C C . ARG A 1 101 ? 3.658 3.754 14.273 1 94.69 101 ARG A C 1
ATOM 782 O O . ARG A 1 101 ? 3.52 4.629 13.414 1 94.69 101 ARG A O 1
ATOM 789 N N . MET A 1 102 ? 4.309 2.629 14.094 1 95.69 102 MET A N 1
ATOM 790 C CA . MET A 1 102 ? 4.98 2.387 12.82 1 95.69 102 MET A CA 1
ATOM 791 C C . MET A 1 102 ? 3.963 2.166 11.703 1 95.69 102 MET A C 1
ATOM 793 O O . MET A 1 102 ? 2.953 1.49 11.906 1 95.69 102 MET A O 1
ATOM 797 N N . SER A 1 103 ? 4.184 2.797 10.609 1 97.31 103 SER A N 1
ATOM 798 C CA . SER A 1 103 ? 3.441 2.619 9.367 1 97.31 103 SER A CA 1
ATOM 799 C C . SER A 1 103 ? 4.379 2.555 8.164 1 97.31 103 SER A C 1
ATOM 801 O O . SER A 1 103 ? 5.586 2.768 8.297 1 97.31 103 SER A O 1
ATOM 803 N N . SER A 1 104 ? 3.861 2.17 7.027 1 98 104 SER A N 1
ATOM 804 C CA . SER A 1 104 ? 4.641 2.113 5.797 1 98 104 SER A CA 1
ATOM 805 C C . SER A 1 104 ? 3.939 2.859 4.664 1 98 104 SER A C 1
ATOM 807 O O . SER A 1 104 ? 2.723 2.754 4.504 1 98 104 SER A O 1
ATOM 809 N N . ILE A 1 105 ? 4.688 3.641 4.012 1 98.81 105 ILE A N 1
ATOM 810 C CA . ILE A 1 105 ? 4.238 4.297 2.789 1 98.81 105 ILE A CA 1
ATOM 811 C C . ILE A 1 105 ? 4.875 3.619 1.577 1 98.81 105 ILE A C 1
ATOM 813 O O . ILE A 1 105 ? 6.094 3.459 1.518 1 98.81 105 ILE A O 1
ATOM 817 N N . CYS A 1 106 ? 4.105 3.133 0.718 1 98.94 106 CYS A N 1
ATOM 818 C CA . CYS A 1 106 ? 4.555 2.666 -0.589 1 98.94 106 CYS A CA 1
ATOM 819 C C . CYS A 1 106 ? 4.137 3.633 -1.688 1 98.94 106 CYS A C 1
ATOM 821 O O . CYS A 1 106 ? 2.951 3.74 -2.006 1 98.94 106 CYS A O 1
ATOM 823 N N . TRP A 1 107 ? 5.09 4.363 -2.215 1 98.94 107 TRP A N 1
ATOM 824 C CA . TRP A 1 107 ? 4.879 5.43 -3.186 1 98.94 107 TRP A CA 1
ATOM 825 C C . TRP A 1 107 ? 5.414 5.031 -4.559 1 98.94 107 TRP A C 1
ATOM 827 O O . TRP A 1 107 ? 6.625 5.062 -4.793 1 98.94 107 TRP A O 1
ATOM 837 N N . TRP A 1 108 ? 4.516 4.629 -5.461 1 98.81 108 TRP A N 1
ATOM 838 C CA . TRP A 1 108 ? 4.879 4.238 -6.82 1 98.81 108 TRP A CA 1
ATOM 839 C C . TRP A 1 108 ? 4.734 5.414 -7.781 1 98.81 108 TRP A C 1
ATOM 841 O O . TRP A 1 108 ? 3.619 5.871 -8.055 1 98.81 108 TRP A O 1
ATOM 851 N N . LEU A 1 109 ? 5.836 5.922 -8.266 1 98.62 109 LEU A N 1
ATOM 852 C CA . LEU A 1 109 ? 5.883 6.969 -9.281 1 98.62 109 LEU A CA 1
ATOM 853 C C . LEU A 1 109 ? 6.039 6.367 -10.672 1 98.62 109 LEU A C 1
ATOM 855 O O . LEU A 1 109 ? 7.148 6.297 -11.203 1 98.62 109 LEU A O 1
ATOM 859 N N . GLU A 1 110 ? 4.914 6.07 -11.297 1 97.56 110 GLU A N 1
ATOM 860 C CA . GLU A 1 110 ? 4.848 5.285 -12.523 1 97.56 110 GLU A CA 1
ATOM 861 C C . GLU A 1 110 ? 5.617 5.961 -13.656 1 97.56 110 GLU A C 1
ATOM 863 O O . GLU A 1 110 ? 6.398 5.312 -14.359 1 97.56 110 GLU A O 1
ATOM 868 N N . PRO A 1 111 ? 5.531 7.309 -13.93 1 97.25 111 PRO A N 1
ATOM 869 C CA . PRO A 1 111 ? 6.242 7.922 -15.055 1 97.25 111 PRO A CA 1
ATOM 870 C C . PRO A 1 111 ? 7.75 7.691 -15 1 97.25 111 PRO A C 1
ATOM 872 O O . PRO A 1 111 ? 8.391 7.527 -16.047 1 97.25 111 PRO A O 1
ATOM 875 N N . LYS A 1 112 ? 8.266 7.609 -13.758 1 97.81 112 LYS A N 1
ATOM 876 C CA . LYS A 1 112 ? 9.711 7.434 -13.594 1 97.81 112 LYS A CA 1
ATOM 877 C C . LYS A 1 112 ? 10.062 5.969 -13.352 1 97.81 112 LYS A C 1
ATOM 879 O O . LYS A 1 112 ? 11.227 5.586 -13.422 1 97.81 112 LYS A O 1
ATOM 884 N N . GLY A 1 113 ? 9.023 5.172 -13.102 1 97.94 113 GLY A N 1
ATOM 885 C CA . GLY A 1 113 ? 9.281 3.795 -12.711 1 97.94 113 GLY A CA 1
ATOM 886 C C . GLY A 1 113 ? 10.086 3.686 -11.43 1 97.94 113 GLY A C 1
ATOM 887 O O . GLY A 1 113 ? 11.047 2.922 -11.352 1 97.94 113 GLY A O 1
ATOM 888 N N . GLU A 1 114 ? 9.766 4.508 -10.445 1 98.81 114 GLU A N 1
ATOM 889 C CA . GLU A 1 114 ? 10.445 4.531 -9.156 1 98.81 114 GLU A CA 1
ATOM 890 C C . GLU A 1 114 ? 9.469 4.234 -8.016 1 98.81 114 GLU A C 1
ATOM 892 O O . GLU A 1 114 ? 8.336 4.707 -8.023 1 98.81 114 GLU A O 1
ATOM 897 N N . GLN A 1 115 ? 9.898 3.402 -7.148 1 98.94 115 GLN A N 1
ATOM 898 C CA . GLN A 1 115 ? 9.148 3.119 -5.93 1 98.94 115 GLN A CA 1
ATOM 899 C C . GLN A 1 115 ? 9.914 3.582 -4.691 1 98.94 115 GLN A C 1
ATOM 901 O O . GLN A 1 115 ? 11.062 3.178 -4.477 1 98.94 115 GLN A O 1
ATOM 906 N N . PHE A 1 116 ? 9.305 4.445 -3.879 1 98.94 116 PHE A N 1
ATOM 907 C CA . PHE A 1 116 ? 9.781 4.766 -2.541 1 98.94 116 PHE A CA 1
ATOM 908 C C . PHE A 1 116 ? 8.984 4.012 -1.484 1 98.94 116 PHE A C 1
ATOM 910 O O . PHE A 1 116 ? 7.758 4.133 -1.422 1 98.94 116 PHE A O 1
ATOM 917 N N . ARG A 1 117 ? 9.617 3.195 -0.75 1 98.81 117 ARG A N 1
ATOM 918 C CA . ARG A 1 117 ? 9.031 2.623 0.46 1 98.81 117 ARG A CA 1
ATOM 919 C C . ARG A 1 117 ? 9.578 3.312 1.707 1 98.81 117 ARG A C 1
ATOM 921 O O . ARG A 1 117 ? 10.789 3.334 1.931 1 98.81 117 ARG A O 1
ATOM 928 N N . ILE A 1 118 ? 8.688 3.84 2.482 1 98.56 118 ILE A N 1
ATOM 929 C CA . ILE A 1 118 ? 9.078 4.648 3.633 1 98.56 118 ILE A CA 1
ATOM 930 C C . ILE A 1 118 ? 8.469 4.059 4.906 1 98.56 118 ILE A C 1
ATOM 932 O O . ILE A 1 118 ? 7.246 4.031 5.059 1 98.56 118 ILE A O 1
ATOM 936 N N . CYS A 1 119 ? 9.312 3.533 5.738 1 97.06 119 CYS A N 1
ATOM 937 C CA . CYS A 1 119 ? 8.891 3.188 7.094 1 97.06 119 CYS A CA 1
ATOM 938 C C . CYS A 1 119 ? 8.938 4.41 8.008 1 97.06 119 CYS A C 1
ATOM 940 O O . CYS A 1 119 ? 9.969 5.086 8.086 1 97.06 119 CYS A O 1
ATOM 942 N N . ALA A 1 120 ? 7.824 4.672 8.664 1 97.06 120 ALA A N 1
ATOM 943 C CA . ALA A 1 120 ? 7.773 5.914 9.438 1 97.06 120 ALA A CA 1
ATOM 944 C C . ALA A 1 120 ? 7.035 5.707 10.758 1 97.06 120 ALA A C 1
ATOM 946 O O . ALA A 1 120 ? 6.113 4.891 10.844 1 97.06 120 ALA A O 1
ATOM 947 N N . GLN A 1 121 ? 7.508 6.398 11.797 1 96.38 121 GLN A N 1
ATOM 948 C CA . GLN A 1 121 ? 6.688 6.598 12.984 1 96.38 121 GLN A CA 1
ATOM 949 C C . GLN A 1 121 ? 5.613 7.652 12.742 1 96.38 121 GLN A C 1
ATOM 951 O O . GLN A 1 121 ? 5.922 8.789 12.383 1 96.38 121 GLN A O 1
ATOM 956 N N . THR A 1 122 ? 4.355 7.305 12.945 1 98 122 THR A N 1
ATOM 957 C CA . THR A 1 122 ? 3.252 8.141 12.492 1 98 122 THR A CA 1
ATOM 958 C C . THR A 1 122 ? 2.486 8.727 13.68 1 98 122 THR A C 1
ATOM 960 O O . THR A 1 122 ? 2.248 8.031 14.672 1 98 122 THR A O 1
ATOM 963 N N . TYR A 1 123 ? 2.061 9.992 13.555 1 98.44 123 TYR A N 1
ATOM 964 C CA . TYR A 1 123 ? 1.364 10.742 14.594 1 98.44 123 TYR A CA 1
ATOM 965 C C . TYR A 1 123 ? 0.14 11.453 14.023 1 98.44 123 TYR A C 1
ATOM 967 O O . TYR A 1 123 ? 0.002 11.586 12.805 1 98.44 123 TYR A O 1
ATOM 975 N N . ILE A 1 124 ? -0.763 11.844 14.945 1 98.56 124 ILE A N 1
ATOM 976 C CA . ILE A 1 124 ? -1.962 12.594 14.578 1 98.56 124 ILE A CA 1
ATOM 977 C C . ILE A 1 124 ? -1.896 14 15.156 1 98.56 124 ILE A C 1
ATOM 979 O O . ILE A 1 124 ? -1.553 14.18 16.328 1 98.56 124 ILE A O 1
ATOM 983 N N . ILE A 1 125 ? -2.098 15.016 14.367 1 98 125 ILE A N 1
ATOM 984 C CA . ILE A 1 125 ? -2.379 16.359 14.867 1 98 125 ILE A CA 1
ATOM 985 C C . ILE A 1 125 ? -3.889 16.578 14.914 1 98 125 ILE A C 1
ATOM 987 O O . ILE A 1 125 ? -4.523 16.812 13.883 1 98 125 ILE A O 1
ATOM 991 N N . PRO A 1 126 ? -4.492 16.469 16.047 1 97.75 126 PRO A N 1
ATOM 992 C CA . PRO A 1 126 ? -5.941 16.625 16.172 1 97.75 126 PRO A CA 1
ATOM 993 C C . PRO A 1 126 ? -6.391 18.094 16.078 1 97.75 126 PRO A C 1
ATOM 995 O O . PRO A 1 126 ? -5.562 19 16.172 1 97.75 126 PRO A O 1
ATOM 998 N N . PRO A 1 127 ? -7.711 18.297 15.789 1 97.25 127 PRO A N 1
ATOM 999 C CA . PRO A 1 127 ? -8.195 19.688 15.852 1 97.25 127 PRO A CA 1
ATOM 1000 C C . PRO A 1 127 ? -8.062 20.297 17.234 1 97.25 127 PRO A C 1
ATOM 1002 O O . PRO A 1 127 ? -8.062 19.562 18.234 1 97.25 127 PRO A O 1
ATOM 1005 N N . LYS A 1 128 ? -7.98 21.562 17.266 1 93.25 128 LYS A N 1
ATOM 1006 C CA . LYS A 1 128 ? -7.824 22.312 18.516 1 93.25 128 LYS A CA 1
ATOM 1007 C C . LYS A 1 128 ? -8.969 22 19.469 1 93.25 128 LYS A C 1
ATOM 1009 O O . LYS A 1 128 ? -8.75 21.906 20.688 1 93.25 128 LYS A O 1
ATOM 1014 N N . SER A 1 129 ? -10.109 21.75 18.969 1 93.12 129 SER A N 1
ATOM 1015 C CA . SER A 1 129 ? -11.297 21.484 19.781 1 93.12 129 SER A CA 1
ATOM 1016 C C . SER A 1 129 ? -11.156 20.172 20.547 1 93.12 129 SER A C 1
ATOM 1018 O O . SER A 1 129 ? -11.875 19.938 21.516 1 93.12 129 SER A O 1
ATOM 1020 N N . ARG A 1 130 ? -10.211 19.312 20.141 1 93 130 ARG A N 1
ATOM 1021 C CA . ARG A 1 130 ? -10.055 18.016 20.766 1 93 130 ARG A CA 1
ATOM 1022 C C . ARG A 1 130 ? -8.75 17.922 21.547 1 93 130 ARG A C 1
ATOM 1024 O O . ARG A 1 130 ? -8.375 16.859 22.016 1 93 130 ARG A O 1
ATOM 1031 N N . GLU A 1 131 ? -8.086 18.984 21.688 1 88.75 131 GLU A N 1
ATOM 1032 C CA . GLU A 1 131 ? -6.754 18.984 22.297 1 88.75 131 GLU A CA 1
ATOM 1033 C C . GLU A 1 131 ? -6.789 18.453 23.719 1 88.75 131 GLU A C 1
ATOM 1035 O O . GLU A 1 131 ? -5.832 17.828 24.172 1 88.75 131 GLU A O 1
ATOM 1040 N N . SER A 1 132 ? -7.91 18.672 24.406 1 91.31 132 SER A N 1
ATOM 1041 C CA . SER A 1 132 ? -8.016 18.25 25.797 1 91.31 132 SER A CA 1
ATOM 1042 C C . SER A 1 132 ? -8.523 16.812 25.891 1 91.31 132 SER A C 1
ATOM 1044 O O . SER A 1 132 ? -8.453 16.188 26.953 1 91.31 132 SER A O 1
ATOM 1046 N N . THR A 1 133 ? -9 16.219 24.844 1 94.19 133 THR A N 1
ATOM 1047 C CA . THR A 1 133 ? -9.641 14.906 24.922 1 94.19 133 THR A CA 1
ATOM 1048 C C . THR A 1 133 ? -8.961 13.914 23.984 1 94.19 133 THR A C 1
ATOM 1050 O O . THR A 1 133 ? -9.477 12.82 23.75 1 94.19 133 THR A O 1
ATOM 1053 N N . PHE A 1 134 ? -7.871 14.305 23.359 1 96.5 134 PHE A N 1
ATOM 1054 C CA . PHE A 1 134 ? -7.086 13.477 22.453 1 96.5 134 PHE A CA 1
ATOM 1055 C C . PHE A 1 134 ? -5.609 13.516 22.828 1 96.5 134 PHE A C 1
ATOM 1057 O O . PHE A 1 134 ? -5.086 14.555 23.219 1 96.5 134 PHE A O 1
ATOM 1064 N N . PRO A 1 135 ? -4.945 12.375 22.75 1 96.75 135 PRO A N 1
ATOM 1065 C CA . PRO A 1 135 ? -3.518 12.391 23.062 1 96.75 135 PRO A CA 1
ATOM 1066 C C . PRO A 1 135 ? -2.748 13.438 22.266 1 96.75 135 PRO A C 1
ATOM 1068 O O . PRO A 1 135 ? -3.025 13.648 21.078 1 96.75 135 PRO A O 1
ATOM 1071 N N . LYS A 1 136 ? -1.825 14.062 22.922 1 94 136 LYS A N 1
ATOM 1072 C CA . LYS A 1 136 ? -1.062 15.141 22.297 1 94 136 LYS A CA 1
ATOM 1073 C C . LYS A 1 136 ? 0.32 14.648 21.859 1 94 136 LYS A C 1
ATOM 1075 O O . LYS A 1 136 ? 0.763 13.578 22.281 1 94 136 LYS A O 1
ATOM 1080 N N . LEU A 1 137 ? 0.941 15.453 20.984 1 94.81 137 LEU A N 1
ATOM 1081 C CA . LEU A 1 137 ? 2.369 15.258 20.766 1 94.81 137 LEU A CA 1
ATOM 1082 C C . LEU A 1 137 ? 3.176 15.68 21.984 1 94.81 137 LEU A C 1
ATOM 1084 O O . LEU A 1 137 ? 2.91 16.719 22.578 1 94.81 137 LEU A O 1
ATOM 1088 N N . SER A 1 138 ? 4.125 14.898 22.375 1 94.75 138 SER A N 1
ATOM 1089 C CA . SER A 1 138 ? 5.039 15.359 23.422 1 94.75 138 SER A CA 1
ATOM 1090 C C . SER A 1 138 ? 5.805 16.609 22.969 1 94.75 138 SER A C 1
ATOM 1092 O O . SER A 1 138 ? 5.957 16.844 21.766 1 94.75 138 SER A O 1
ATOM 1094 N N . LYS A 1 139 ? 6.277 17.328 23.938 1 92.38 139 LYS A N 1
ATOM 1095 C CA . LYS A 1 139 ? 7.094 18.5 23.609 1 92.38 139 LYS A CA 1
ATOM 1096 C C . LYS A 1 139 ? 8.297 18.109 22.75 1 92.38 139 LYS A C 1
ATOM 1098 O O . LYS A 1 139 ? 8.641 18.797 21.797 1 92.38 139 LYS A O 1
ATOM 1103 N N . HIS A 1 140 ? 8.852 17.047 23.109 1 92.44 140 HIS A N 1
ATOM 1104 C CA . HIS A 1 140 ? 10.008 16.547 22.375 1 92.44 140 HIS A CA 1
ATOM 1105 C C . HIS A 1 140 ? 9.648 16.203 20.938 1 92.44 140 HIS A C 1
ATOM 1107 O O . HIS A 1 140 ? 10.336 16.625 20 1 92.44 140 HIS A O 1
ATOM 1113 N N . ASP A 1 141 ? 8.57 15.461 20.75 1 93.75 141 ASP A N 1
ATOM 1114 C CA . ASP A 1 141 ? 8.156 15.07 19.406 1 93.75 141 ASP A CA 1
ATOM 1115 C C . ASP A 1 141 ? 7.699 16.281 18.594 1 93.75 141 ASP A C 1
ATOM 1117 O O . ASP A 1 141 ? 7.965 16.375 17.391 1 93.75 141 ASP A O 1
ATOM 1121 N N . SER A 1 142 ? 7.039 17.188 19.266 1 94.19 142 SER A N 1
ATOM 1122 C CA . SER A 1 142 ? 6.594 18.422 18.609 1 94.19 142 SER A CA 1
ATOM 1123 C C . SER A 1 142 ? 7.77 19.172 18 1 94.19 142 SER A C 1
ATOM 1125 O O . SER A 1 142 ? 7.68 19.672 16.875 1 94.19 142 SER A O 1
ATOM 1127 N N . LYS A 1 143 ? 8.82 19.281 18.703 1 90.5 143 LYS A N 1
ATOM 1128 C CA . LYS A 1 143 ? 10.023 19.953 18.219 1 90.5 143 LYS A CA 1
ATOM 1129 C C . LYS A 1 143 ? 10.703 19.141 17.125 1 90.5 143 LYS A C 1
ATOM 1131 O O . LYS A 1 143 ? 11.078 19.688 16.078 1 90.5 143 LYS A O 1
ATOM 1136 N N . ARG A 1 144 ? 10.828 17.906 17.281 1 90.94 144 ARG A N 1
ATOM 1137 C CA . ARG A 1 144 ? 11.547 17.016 16.375 1 90.94 144 ARG A CA 1
ATOM 1138 C C . ARG A 1 144 ? 10.867 16.938 15.016 1 90.94 144 ARG A C 1
ATOM 1140 O O . ARG A 1 144 ? 11.531 16.891 13.984 1 90.94 144 ARG A O 1
ATOM 1147 N N . LEU A 1 145 ? 9.539 16.922 15.023 1 94.88 145 LEU A N 1
ATOM 1148 C CA . LEU A 1 145 ? 8.766 16.734 13.805 1 94.88 145 LEU A CA 1
ATOM 1149 C C . LEU A 1 145 ? 8.617 18.062 13.047 1 94.88 145 LEU A C 1
ATOM 1151 O O . LEU A 1 145 ? 8.234 18.062 11.875 1 94.88 145 LEU A O 1
ATOM 1155 N N . GLY A 1 146 ? 8.859 19.156 13.75 1 91.81 146 GLY A N 1
ATOM 1156 C CA . GLY A 1 146 ? 8.734 20.469 13.156 1 91.81 146 GLY A CA 1
ATOM 1157 C C . GLY A 1 146 ? 9.828 20.797 12.164 1 91.81 146 GLY A C 1
ATOM 1158 O O . GLY A 1 146 ? 10.586 19.906 11.758 1 91.81 146 GLY A O 1
ATOM 1159 N N . PRO A 1 147 ? 9.812 22.062 11.641 1 89.38 147 PRO A N 1
ATOM 1160 C CA . PRO A 1 147 ? 10.836 22.453 10.672 1 89.38 147 PRO A CA 1
ATOM 1161 C C . PRO A 1 147 ? 12.242 22.422 11.258 1 89.38 147 PRO A C 1
ATOM 1163 O O . PRO A 1 147 ? 12.414 22.484 12.477 1 89.38 147 PRO A O 1
ATOM 1166 N N . LEU A 1 148 ? 13.258 22.188 10.422 1 75.62 148 LEU A N 1
ATOM 1167 C CA . LEU A 1 148 ? 14.656 22.094 10.812 1 75.62 148 LEU A CA 1
ATOM 1168 C C . LEU A 1 148 ? 15.172 23.422 11.352 1 75.62 148 LEU A C 1
ATOM 1170 O O . LEU A 1 148 ? 15.172 24.422 10.633 1 75.62 148 LEU A O 1
ATOM 1174 N N . ASP A 1 149 ? 14.57 24.031 12.32 1 62.84 149 ASP A N 1
ATOM 1175 C CA . ASP A 1 149 ? 14.992 25.344 12.812 1 62.84 149 ASP A CA 1
ATOM 1176 C C . ASP A 1 149 ? 16.516 25.453 12.852 1 62.84 149 ASP A C 1
ATOM 1178 O O . ASP A 1 149 ? 17.188 24.609 13.477 1 62.84 149 ASP A O 1
ATOM 1182 N N . ASP A 1 150 ? 17.219 25.938 11.789 1 52.66 150 ASP A N 1
ATOM 1183 C CA . ASP A 1 150 ? 18.641 26.25 11.93 1 52.66 150 ASP A CA 1
ATOM 1184 C C . ASP A 1 150 ? 18.891 27.109 13.164 1 52.66 150 ASP A C 1
ATOM 1186 O O . ASP A 1 150 ? 20.047 27.359 13.523 1 52.66 150 ASP A O 1
ATOM 1190 N N . THR A 1 151 ? 18.031 27.953 13.492 1 48.41 151 THR A N 1
ATOM 1191 C CA . THR A 1 151 ? 18.516 29.016 14.359 1 48.41 151 THR A CA 1
ATOM 1192 C C . THR A 1 151 ? 18.656 28.516 15.797 1 48.41 151 THR A C 1
ATOM 1194 O O . THR A 1 151 ? 17.641 28.266 16.453 1 48.41 151 THR A O 1
ATOM 1197 N N . ASP A 1 152 ? 19.594 27.641 16.156 1 46.53 152 ASP A N 1
ATOM 1198 C CA . ASP A 1 152 ? 20 27.5 17.562 1 46.53 152 ASP A CA 1
ATOM 1199 C C . ASP A 1 152 ? 19.453 28.656 18.406 1 46.53 152 ASP A C 1
ATOM 1201 O O . ASP A 1 152 ? 19.391 28.547 19.625 1 46.53 152 ASP A O 1
ATOM 1205 N N . HIS A 1 153 ? 19.625 29.906 17.953 1 44.28 153 HIS A N 1
ATOM 1206 C CA . HIS A 1 153 ? 19.375 31.109 18.719 1 44.28 153 HIS A CA 1
ATOM 1207 C C . HIS A 1 153 ? 17.875 31.422 18.797 1 44.28 153 HIS A C 1
ATOM 1209 O O . HIS A 1 153 ? 17.484 32.531 19.156 1 44.28 153 HIS A O 1
ATOM 1215 N N . ALA A 1 154 ? 17.109 30.672 18.047 1 44.47 154 ALA A N 1
ATOM 1216 C CA . ALA A 1 154 ? 15.734 31.172 18.156 1 44.47 154 ALA A CA 1
ATOM 1217 C C . ALA A 1 154 ? 15.195 31 19.562 1 44.47 154 ALA A C 1
ATOM 1219 O O . ALA A 1 154 ? 15.148 29.875 20.078 1 44.47 154 ALA A O 1
ATOM 1220 N N . GLU A 1 155 ? 15.094 31.906 20.359 1 45.91 155 GLU A N 1
ATOM 1221 C CA . GLU A 1 155 ? 14.312 32.125 21.578 1 45.91 155 GLU A CA 1
ATOM 1222 C C . GLU A 1 155 ? 12.969 31.406 21.516 1 45.91 155 GLU A C 1
ATOM 1224 O O . GLU A 1 155 ? 12.492 31.062 20.422 1 45.91 155 GLU A O 1
ATOM 1229 N N . GLU A 1 156 ? 12.367 30.875 22.766 1 49.69 156 GLU A N 1
ATOM 1230 C CA . GLU A 1 156 ? 11.047 30.406 23.156 1 49.69 156 GLU A CA 1
ATOM 1231 C C . GLU A 1 156 ? 9.961 30.938 22.219 1 49.69 156 GLU A C 1
ATOM 1233 O O . GLU A 1 156 ? 8.906 30.312 22.078 1 49.69 156 GLU A O 1
ATOM 1238 N N . LYS A 1 157 ? 10.117 32.125 21.641 1 52.34 157 LYS A N 1
ATOM 1239 C CA . LYS A 1 157 ? 9.07 32.906 21 1 52.34 157 LYS A CA 1
ATOM 1240 C C . LYS A 1 157 ? 8.68 32.344 19.641 1 52.34 157 LYS A C 1
ATOM 1242 O O . LYS A 1 157 ? 7.617 32.656 19.109 1 52.34 157 LYS A O 1
ATOM 1247 N N . ASN A 1 158 ? 9.445 31.406 19.109 1 59.41 158 ASN A N 1
ATOM 1248 C CA . ASN A 1 158 ? 9.086 3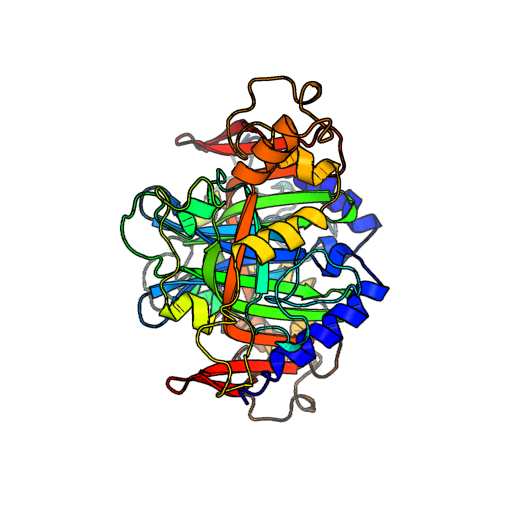1.047 17.734 1 59.41 158 ASN A CA 1
ATOM 1249 C C . ASN A 1 158 ? 8.773 29.562 17.609 1 59.41 158 ASN A C 1
ATOM 1251 O O . ASN A 1 158 ? 9.227 28.891 16.672 1 59.41 158 ASN A O 1
ATOM 1255 N N . GLN A 1 159 ? 8.039 28.984 18.578 1 78.88 159 GLN A N 1
ATOM 1256 C CA . GLN A 1 159 ? 7.621 27.594 18.547 1 78.88 159 GLN A CA 1
ATOM 1257 C C . GLN A 1 159 ? 6.68 27.312 17.375 1 78.88 159 GLN A C 1
ATOM 1259 O O . GLN A 1 159 ? 5.789 28.125 17.094 1 78.88 159 GLN A O 1
ATOM 1264 N N . PHE A 1 160 ? 6.961 26.266 16.641 1 90.56 160 PHE A N 1
ATOM 1265 C CA . PHE A 1 160 ? 6.129 25.859 15.516 1 90.56 160 PHE A CA 1
ATOM 1266 C C . PHE A 1 160 ? 4.691 25.625 15.953 1 90.56 160 PHE A C 1
ATOM 1268 O O . PHE A 1 160 ? 4.445 24.859 16.906 1 90.56 160 PHE A O 1
ATOM 1275 N N . ASP A 1 161 ? 3.783 26.359 15.367 1 94 161 ASP A N 1
ATOM 1276 C CA . ASP A 1 161 ? 2.367 26.234 15.703 1 94 161 ASP A CA 1
ATOM 1277 C C . ASP A 1 161 ? 1.685 25.172 14.836 1 94 161 ASP A C 1
ATOM 1279 O O . ASP A 1 161 ? 1.351 25.438 13.68 1 94 161 ASP A O 1
ATOM 1283 N N . TRP A 1 162 ? 1.349 24.047 15.398 1 95.81 162 TRP A N 1
ATOM 1284 C CA . TRP A 1 162 ? 0.782 22.906 14.68 1 95.81 162 TRP A CA 1
ATOM 1285 C C . TRP A 1 162 ? -0.657 23.188 14.258 1 95.81 162 TRP A C 1
ATOM 1287 O O . TRP A 1 162 ? -1.118 22.703 13.234 1 95.81 162 TRP A O 1
ATOM 1297 N N . GLU A 1 163 ? -1.383 23.953 15.07 1 95.81 163 GLU A N 1
ATOM 1298 C CA . GLU A 1 163 ? -2.732 24.328 14.656 1 95.81 163 GLU A CA 1
ATOM 1299 C C . GLU A 1 163 ? -2.703 25.203 13.406 1 95.81 163 GLU A C 1
ATOM 1301 O O . GLU A 1 163 ? -3.545 25.047 12.516 1 95.81 163 GLU A O 1
ATOM 1306 N N . ASP A 1 164 ? -1.811 26.078 13.367 1 94.31 164 ASP A N 1
ATOM 1307 C CA . ASP A 1 164 ? -1.659 26.891 12.156 1 94.31 164 ASP A CA 1
ATOM 1308 C C . ASP A 1 164 ? -1.341 26.016 10.945 1 94.31 164 ASP A C 1
ATOM 1310 O O . ASP A 1 164 ? -1.85 26.266 9.852 1 94.31 164 ASP A O 1
ATOM 1314 N N . GLU A 1 165 ? -0.427 25.078 11.109 1 95.69 165 GLU A N 1
ATOM 1315 C CA . GLU A 1 165 ? -0.1 24.141 10.031 1 95.69 165 GLU A CA 1
ATOM 1316 C C . GLU A 1 165 ? -1.334 23.375 9.578 1 95.69 165 GLU A C 1
ATOM 1318 O O . GLU A 1 165 ? -1.559 23.203 8.383 1 95.69 165 GLU A O 1
ATOM 1323 N N . ARG A 1 166 ? -2.145 22.891 10.531 1 97 166 ARG A N 1
ATOM 1324 C CA . ARG A 1 166 ? -3.379 22.172 10.219 1 97 166 ARG A CA 1
ATOM 1325 C C . ARG A 1 166 ? -4.324 23.047 9.398 1 97 166 ARG A C 1
ATOM 1327 O O . ARG A 1 166 ? -4.867 22.609 8.391 1 97 166 ARG A O 1
ATOM 1334 N N . LEU A 1 167 ? -4.438 24.281 9.797 1 96 167 LEU A N 1
ATOM 1335 C CA . LEU A 1 167 ? -5.305 25.219 9.102 1 96 167 LEU A CA 1
ATOM 1336 C C . LEU A 1 167 ? -4.789 25.5 7.691 1 96 167 LEU A C 1
ATOM 1338 O O . LEU A 1 167 ? -5.57 25.578 6.742 1 96 167 LEU A O 1
ATOM 1342 N N . ARG A 1 168 ? -3.508 25.703 7.598 1 95.06 168 ARG A N 1
ATOM 1343 C CA . ARG A 1 168 ? -2.896 25.969 6.297 1 95.06 168 ARG A CA 1
ATOM 1344 C C . ARG A 1 168 ? -3.219 24.859 5.309 1 95.06 168 ARG A C 1
ATOM 1346 O O . ARG A 1 168 ? -3.576 25.125 4.16 1 95.06 168 ARG A O 1
ATOM 1353 N N . ILE A 1 169 ? -3.07 23.609 5.723 1 96.56 169 ILE A N 1
ATOM 1354 C CA . ILE A 1 169 ? -3.346 22.453 4.859 1 96.56 169 ILE A CA 1
ATOM 1355 C C . ILE A 1 169 ? -4.832 22.422 4.516 1 96.56 169 ILE A C 1
ATOM 1357 O O . ILE A 1 169 ? -5.203 22.203 3.361 1 96.56 169 ILE A O 1
ATOM 1361 N N . PHE A 1 170 ? -5.684 22.688 5.5 1 97.31 170 PHE A N 1
ATOM 1362 C CA . PHE A 1 170 ? -7.129 22.672 5.289 1 97.31 170 PHE A CA 1
ATOM 1363 C C . PHE A 1 170 ? -7.531 23.688 4.223 1 97.31 170 PHE A C 1
ATOM 1365 O O . PHE A 1 170 ? -8.344 23.375 3.35 1 97.31 170 PHE A O 1
ATOM 1372 N N . GLU A 1 171 ? -6.957 24.797 4.254 1 94.75 171 GLU A N 1
ATOM 1373 C CA . GLU A 1 171 ? -7.316 25.891 3.359 1 94.75 171 GLU A CA 1
ATOM 1374 C C . GLU A 1 171 ? -6.957 25.562 1.914 1 94.75 171 GLU A C 1
ATOM 1376 O O . GLU A 1 171 ? -7.551 26.109 0.981 1 94.75 171 GLU A O 1
ATOM 1381 N N . LYS A 1 172 ? -6.055 24.672 1.737 1 93.81 172 LYS A N 1
ATOM 1382 C CA . LYS A 1 172 ? -5.609 24.312 0.395 1 93.81 172 LYS A CA 1
ATOM 1383 C C . LYS A 1 172 ? -6.527 23.266 -0.229 1 93.81 172 LYS A C 1
ATOM 1385 O O . LYS A 1 172 ? -6.449 23 -1.43 1 93.81 172 LYS A O 1
ATOM 1390 N N . LEU A 1 173 ? -7.375 22.656 0.546 1 96.31 173 LEU A N 1
ATOM 1391 C CA . LEU A 1 173 ? -8.242 21.594 0.035 1 96.31 173 LEU A CA 1
ATOM 1392 C C . LEU A 1 173 ? -9.328 22.172 -0.869 1 96.31 173 LEU A C 1
ATOM 1394 O O . LEU A 1 173 ? -9.719 23.328 -0.714 1 96.31 173 LEU A O 1
ATOM 1398 N N . SER A 1 174 ? -9.844 21.359 -1.778 1 95.44 174 SER A N 1
ATOM 1399 C CA . SER A 1 174 ? -10.984 21.734 -2.602 1 95.44 174 SER A CA 1
ATOM 1400 C C . SER A 1 174 ? -12.242 21.906 -1.759 1 95.44 174 SER A C 1
ATOM 1402 O O . SER A 1 174 ? -12.359 21.312 -0.681 1 95.44 174 SER A O 1
ATOM 1404 N N . PRO A 1 175 ? -13.188 22.703 -2.242 1 95.75 175 PRO A N 1
ATOM 1405 C CA . PRO A 1 175 ? -14.453 22.859 -1.519 1 95.75 175 PRO A CA 1
ATOM 1406 C C . PRO A 1 175 ? -15.156 21.531 -1.271 1 95.75 175 PRO A C 1
ATOM 1408 O O . PRO A 1 175 ? -15.711 21.312 -0.189 1 95.75 175 PRO A O 1
ATOM 1411 N N . GLU A 1 176 ? -15.109 20.672 -2.209 1 94.12 176 GLU A N 1
ATOM 1412 C CA . GLU A 1 176 ? -15.766 19.359 -2.072 1 94.12 176 GLU A CA 1
ATOM 1413 C C . GLU A 1 176 ? -15.125 18.531 -0.966 1 94.12 176 GLU A C 1
ATOM 1415 O O . GLU A 1 176 ? -15.82 17.891 -0.178 1 94.12 176 GLU A O 1
ATOM 1420 N N . LEU A 1 177 ? -13.812 18.516 -0.965 1 96.69 177 LEU A N 1
ATOM 1421 C CA . LEU A 1 177 ? -13.109 17.75 0.063 1 96.69 177 LEU A CA 1
ATOM 1422 C C . LEU A 1 177 ? -13.344 18.359 1.442 1 96.69 177 LEU A C 1
ATOM 1424 O O . LEU A 1 177 ? -13.547 17.641 2.418 1 96.69 177 LEU A O 1
ATOM 1428 N N . LYS A 1 178 ? -13.359 19.703 1.535 1 98 178 LYS A N 1
ATOM 1429 C CA . LYS A 1 178 ? -13.695 20.328 2.805 1 98 178 LYS A CA 1
ATOM 1430 C C . LYS A 1 178 ? -15.078 19.906 3.289 1 98 178 LYS A C 1
ATOM 1432 O O . LYS A 1 178 ? -15.25 19.578 4.465 1 98 178 LYS A O 1
ATOM 1437 N N . ALA A 1 179 ? -16.016 19.859 2.42 1 97.31 179 ALA A N 1
ATOM 1438 C CA . ALA A 1 179 ? -17.391 19.516 2.764 1 97.31 179 ALA A CA 1
ATOM 1439 C C . ALA A 1 179 ? -17.484 18.047 3.199 1 97.31 179 ALA A C 1
ATOM 1441 O O . ALA A 1 179 ? -18.391 17.688 3.947 1 97.31 179 ALA A O 1
ATOM 1442 N N . SER A 1 180 ? -16.516 17.203 2.75 1 96.94 180 SER A N 1
ATOM 1443 C CA . SER A 1 180 ? -16.547 15.789 3.094 1 96.94 180 SER A CA 1
ATOM 1444 C C . SER A 1 180 ? -16.375 15.578 4.594 1 96.94 180 SER A C 1
ATOM 1446 O O . SER A 1 180 ? -16.828 14.562 5.137 1 96.94 180 SER A O 1
ATOM 1448 N N . PHE A 1 181 ? -15.828 16.516 5.289 1 98.25 181 PHE A N 1
ATOM 1449 C CA . PHE A 1 181 ? -15.617 16.406 6.727 1 98.25 181 PHE A CA 1
ATOM 1450 C C . PHE A 1 181 ? -16.922 16.641 7.484 1 98.25 181 PHE A C 1
ATOM 1452 O O . PHE A 1 181 ? -16.984 16.422 8.695 1 98.25 181 PHE A O 1
ATOM 1459 N N . LEU A 1 182 ? -18 17.062 6.762 1 97.44 182 LEU A N 1
ATOM 1460 C CA . LEU A 1 182 ? -19.297 17.266 7.375 1 97.44 182 LEU A CA 1
ATOM 1461 C C . LEU A 1 182 ? -20.156 16 7.258 1 97.44 182 LEU A C 1
ATOM 1463 O O . LEU A 1 182 ? -21.188 15.883 7.926 1 97.44 182 LEU A O 1
ATOM 1467 N N . ARG A 1 183 ? -19.781 15.117 6.414 1 96.88 183 ARG A N 1
ATOM 1468 C CA . ARG A 1 183 ? -20.562 13.906 6.137 1 96.88 183 ARG A CA 1
ATOM 1469 C C . ARG A 1 183 ? -20.484 12.93 7.305 1 96.88 183 ARG A C 1
ATOM 1471 O O . ARG A 1 183 ? -19.688 13.117 8.227 1 96.88 183 ARG A O 1
ATOM 1478 N N . PRO A 1 184 ? -21.375 11.875 7.266 1 97.25 184 PRO A N 1
ATOM 1479 C CA . PRO A 1 184 ? -21.25 10.867 8.32 1 97.25 184 PRO A CA 1
ATOM 1480 C C . PRO A 1 184 ? -19.844 10.266 8.398 1 97.25 184 PRO A C 1
ATOM 1482 O O . PRO A 1 184 ? -19.078 10.344 7.434 1 97.25 184 PRO A O 1
ATOM 1485 N N . SER A 1 185 ? -19.469 9.719 9.562 1 97.25 185 SER A N 1
ATOM 1486 C CA . SER A 1 185 ? -18.141 9.18 9.781 1 97.25 185 SER A CA 1
ATOM 1487 C C . SER A 1 185 ? -17.75 8.188 8.688 1 97.25 185 SER A C 1
ATOM 1489 O O . SER A 1 185 ? -18.531 7.285 8.359 1 97.25 185 SER A O 1
ATOM 1491 N N . PRO A 1 186 ? -16.609 8.375 8.164 1 97.19 186 PRO A N 1
ATOM 1492 C CA . PRO A 1 186 ? -16.172 7.434 7.129 1 97.19 186 PRO A CA 1
ATOM 1493 C C . PRO A 1 186 ? -16.172 5.984 7.613 1 97.19 186 PRO A C 1
ATOM 1495 O O . PRO A 1 186 ? -15.656 5.695 8.695 1 97.19 186 PRO A O 1
ATOM 1498 N N . GLY A 1 187 ? -16.75 5.109 6.789 1 96.75 187 GLY A N 1
ATOM 1499 C CA . GLY A 1 187 ? -16.75 3.693 7.125 1 96.75 187 GLY A CA 1
ATOM 1500 C C . GLY A 1 187 ? -17.953 3.277 7.941 1 96.75 187 GLY A C 1
ATOM 1501 O O . GLY A 1 187 ? -18.156 2.088 8.188 1 96.75 187 GLY A O 1
ATOM 1502 N N . SER A 1 188 ? -18.719 4.23 8.398 1 97.19 188 SER A N 1
ATOM 1503 C CA . SER A 1 188 ? -19.953 3.881 9.094 1 97.19 188 SER A CA 1
ATOM 1504 C C . SER A 1 188 ? -21.016 3.35 8.117 1 97.19 188 SER A C 1
ATOM 1506 O O . SER A 1 188 ? -20.859 3.494 6.902 1 97.19 188 SER A O 1
ATOM 1508 N N . VAL A 1 189 ? -22 2.707 8.664 1 96.56 189 VAL A N 1
ATOM 1509 C CA . VAL A 1 189 ? -23.078 2.164 7.84 1 96.56 189 VAL A CA 1
ATOM 1510 C C . VAL A 1 189 ? -23.828 3.301 7.145 1 96.56 189 VAL A C 1
ATOM 1512 O O . VAL A 1 189 ? -24.125 4.32 7.766 1 96.56 189 VAL A O 1
ATOM 1515 N N . LEU A 1 190 ? -24.094 3.135 5.906 1 96.5 190 LEU A N 1
ATOM 1516 C CA . LEU A 1 190 ? -24.828 4.137 5.145 1 96.5 190 LEU A CA 1
ATOM 1517 C C . LEU A 1 190 ? -26.312 4.121 5.512 1 96.5 190 LEU A C 1
ATOM 1519 O O . LEU A 1 190 ? -27 3.127 5.277 1 96.5 190 LEU A O 1
ATOM 1523 N N . ARG A 1 191 ? -26.828 5.129 6.059 1 94 191 ARG A N 1
ATOM 1524 C CA . ARG A 1 191 ? -28.203 5.156 6.535 1 94 191 ARG A CA 1
ATOM 1525 C C . ARG A 1 191 ? -29.031 6.191 5.77 1 94 191 ARG A C 1
ATOM 1527 O O . ARG A 1 191 ? -30.25 6.059 5.648 1 94 191 ARG A O 1
ATOM 1534 N N . ASP A 1 192 ? -28.406 7.223 5.305 1 91.25 192 ASP A N 1
ATOM 1535 C CA . ASP A 1 192 ? -29.125 8.297 4.629 1 91.25 192 ASP A CA 1
ATOM 1536 C C . ASP A 1 192 ? -28.703 8.398 3.164 1 91.25 192 ASP A C 1
ATOM 1538 O O . ASP A 1 192 ? -27.812 7.684 2.719 1 91.25 192 ASP A O 1
ATOM 1542 N N . ASP A 1 193 ? -29.391 9.25 2.502 1 93.56 193 ASP A N 1
ATOM 1543 C CA . ASP A 1 193 ? -29.109 9.453 1.086 1 93.56 193 ASP A CA 1
ATOM 1544 C C . ASP A 1 193 ? -27.938 10.414 0.901 1 93.56 193 ASP A C 1
ATOM 1546 O O . ASP A 1 193 ? -28.031 11.594 1.247 1 93.56 193 ASP A O 1
ATOM 1550 N N . PRO A 1 194 ? -26.906 9.938 0.33 1 93.5 194 PRO A N 1
ATOM 1551 C CA . PRO A 1 194 ? -25.719 10.773 0.167 1 93.5 194 PRO A CA 1
ATOM 1552 C C . PRO A 1 194 ? -26 12.039 -0.633 1 93.5 194 PRO A C 1
ATOM 1554 O O . PRO A 1 194 ? -25.234 13.008 -0.548 1 93.5 194 PRO A O 1
ATOM 1557 N N . LYS A 1 195 ? -27.094 12.094 -1.382 1 90.44 195 LYS A N 1
ATOM 1558 C CA . LYS A 1 195 ? -27.453 13.266 -2.166 1 90.44 195 LYS A CA 1
ATOM 1559 C C . LYS A 1 195 ? -27.781 14.453 -1.261 1 90.44 195 LYS A C 1
ATOM 1561 O O . LYS A 1 195 ? -27.734 15.602 -1.696 1 90.44 195 LYS A O 1
ATOM 1566 N N . ASP A 1 196 ? -28.031 14.102 -0.056 1 92.12 196 ASP A N 1
ATOM 1567 C CA . ASP A 1 196 ? -28.438 15.125 0.897 1 92.12 196 ASP A CA 1
ATOM 1568 C C . ASP A 1 196 ? -27.234 15.68 1.647 1 92.12 196 ASP A C 1
ATOM 1570 O O . ASP A 1 196 ? -27.359 16.625 2.426 1 92.12 196 ASP A O 1
ATOM 1574 N N . TRP A 1 197 ? -26.078 15.141 1.372 1 93.25 197 TRP A N 1
ATOM 1575 C CA . TRP A 1 197 ? -24.891 15.578 2.084 1 93.25 197 TRP A CA 1
ATOM 1576 C C . TRP A 1 197 ? -24.406 16.922 1.556 1 93.25 197 TRP A C 1
ATOM 1578 O O . TRP A 1 197 ? -24.594 17.234 0.378 1 93.25 197 TRP A O 1
ATOM 1588 N N . PRO A 1 198 ? -23.812 17.688 2.439 1 91.81 198 PRO A N 1
ATOM 1589 C CA . PRO A 1 198 ? -23.25 18.969 1.978 1 91.81 198 PRO A CA 1
ATOM 1590 C C . PRO A 1 198 ? -22.156 18.797 0.935 1 91.81 198 PRO A C 1
ATOM 1592 O O . PRO A 1 198 ? -21.359 17.844 1.023 1 91.81 198 PRO A O 1
ATOM 1595 N N . SER A 1 199 ? -22.125 19.719 -0.031 1 91.06 199 SER A N 1
ATOM 1596 C CA . SER A 1 199 ? -21.109 19.672 -1.069 1 91.06 199 SER A CA 1
ATOM 1597 C C . SER A 1 199 ? -20.156 20.875 -0.963 1 91.06 199 SER A C 1
ATOM 1599 O O . SER A 1 199 ? -19.125 20.922 -1.634 1 91.06 199 SER A O 1
ATOM 1601 N N . ARG A 1 200 ? -20.484 21.812 -0.099 1 93.31 200 ARG A N 1
ATOM 1602 C CA . ARG A 1 200 ? -19.688 23 0.153 1 93.31 200 ARG A CA 1
ATOM 1603 C C . ARG A 1 200 ? -19.922 23.531 1.557 1 93.31 200 ARG A C 1
ATOM 1605 O O . ARG A 1 200 ? -20.906 23.156 2.213 1 93.31 200 ARG A O 1
ATOM 1612 N N . LEU A 1 201 ? -18.938 24.328 1.966 1 95.56 201 LEU A N 1
ATOM 1613 C CA . LEU A 1 201 ? -19.078 25.016 3.24 1 95.56 201 LEU A CA 1
ATOM 1614 C C . LEU A 1 201 ? -19.703 26.391 3.039 1 95.56 201 LEU A C 1
ATOM 1616 O O . LEU A 1 201 ? -19.016 27.344 2.664 1 95.56 201 LEU A O 1
ATOM 1620 N N . ASP A 1 202 ? -21 26.594 3.42 1 93.06 202 ASP A N 1
ATOM 1621 C CA . ASP A 1 202 ? -21.766 27.766 3.025 1 93.06 202 ASP A CA 1
ATOM 1622 C C . ASP A 1 202 ? -21.688 28.859 4.094 1 93.06 202 ASP A C 1
ATOM 1624 O O . ASP A 1 202 ? -22.047 30.016 3.838 1 93.06 202 ASP A O 1
ATOM 1628 N N . ASP A 1 203 ? -21.375 28.516 5.25 1 94.31 203 ASP A N 1
ATOM 1629 C CA . ASP A 1 203 ? -21.25 29.5 6.316 1 94.31 203 ASP A CA 1
ATOM 1630 C C . ASP A 1 203 ? -20.172 29.109 7.316 1 94.31 203 ASP A C 1
ATOM 1632 O O . ASP A 1 203 ? -19.547 28.047 7.18 1 94.31 203 ASP A O 1
ATOM 1636 N N . GLN A 1 204 ? -20.031 29.969 8.258 1 95.75 204 GLN A N 1
ATOM 1637 C CA . GLN A 1 204 ? -18.953 29.812 9.227 1 95.75 204 GLN A CA 1
ATOM 1638 C C . GLN A 1 204 ? -19.203 28.625 10.148 1 95.75 204 GLN A C 1
ATOM 1640 O O . GLN A 1 204 ? -18.266 27.938 10.57 1 95.75 204 GLN A O 1
ATOM 1645 N N . LEU A 1 205 ? -20.406 28.391 10.438 1 95.81 205 LEU A N 1
ATOM 1646 C CA . LEU A 1 205 ? -20.75 27.281 11.312 1 95.81 205 LEU A CA 1
ATOM 1647 C C . LEU A 1 205 ? -20.359 25.938 10.688 1 95.81 205 LEU A C 1
ATOM 1649 O O . LEU A 1 205 ? -19.766 25.094 11.352 1 95.81 205 LEU A O 1
ATOM 1653 N N . LEU A 1 206 ? -20.656 25.75 9.422 1 96.62 206 LEU A N 1
ATOM 1654 C CA . LEU A 1 206 ? -20.297 24.547 8.688 1 96.62 206 LEU A CA 1
ATOM 1655 C C . LEU A 1 206 ? -18.781 24.438 8.547 1 96.62 206 LEU A C 1
ATOM 1657 O O . LEU A 1 206 ? -18.219 23.344 8.641 1 96.62 206 LEU A O 1
ATOM 1661 N N . TYR A 1 207 ? -18.156 25.578 8.336 1 97.06 207 TYR A N 1
ATOM 1662 C CA . TYR A 1 207 ? -16.703 25.625 8.258 1 97.06 207 TYR A CA 1
ATOM 1663 C C . TYR A 1 207 ? -16.062 25.125 9.547 1 97.06 207 TYR A C 1
ATOM 1665 O O . TYR A 1 207 ? -15.203 24.234 9.516 1 97.06 207 TYR A O 1
ATOM 1673 N N . ASP A 1 208 ? -16.547 25.609 10.625 1 97.06 208 ASP A N 1
ATOM 1674 C CA . ASP A 1 208 ? -16 25.234 11.93 1 97.06 208 ASP A CA 1
ATOM 1675 C C . ASP A 1 208 ? -16.25 23.75 12.219 1 97.06 208 ASP A C 1
ATOM 1677 O O . ASP A 1 208 ? -15.375 23.062 12.75 1 97.06 208 ASP A O 1
ATOM 1681 N N . ARG A 1 209 ? -17.375 23.281 11.867 1 97.38 209 ARG A N 1
ATOM 1682 C CA . ARG A 1 209 ? -17.703 21.875 12.086 1 97.38 209 ARG A CA 1
ATOM 1683 C C . ARG A 1 209 ? -16.797 20.969 11.25 1 97.38 209 ARG A C 1
ATOM 1685 O O . ARG A 1 209 ? -16.359 19.922 11.727 1 97.38 209 ARG A O 1
ATOM 1692 N N . ALA A 1 210 ? -16.578 21.344 9.992 1 98.31 210 ALA A N 1
ATOM 1693 C CA . ALA A 1 210 ? -15.672 20.578 9.133 1 98.31 210 ALA A CA 1
ATOM 1694 C C . ALA A 1 210 ? -14.258 20.547 9.711 1 98.31 210 ALA A C 1
ATOM 1696 O O . ALA A 1 210 ? -13.625 19.484 9.766 1 98.31 210 ALA A O 1
ATOM 1697 N N . LEU A 1 211 ? -13.82 21.688 10.18 1 97.75 211 LEU A N 1
ATOM 1698 C CA . LEU A 1 211 ? -12.492 21.828 10.758 1 97.75 211 LEU A CA 1
ATOM 1699 C C . LEU A 1 211 ? -12.359 20.969 12.008 1 97.75 211 LEU A C 1
ATOM 1701 O O . LEU A 1 211 ? -11.281 20.438 12.289 1 97.75 211 LEU A O 1
ATOM 1705 N N . ASP A 1 212 ? -13.422 20.75 12.758 1 97.88 212 ASP A N 1
ATOM 1706 C CA . ASP A 1 212 ? -13.43 19.969 13.984 1 97.88 212 ASP A CA 1
ATOM 1707 C C . ASP A 1 212 ? -13.234 18.484 13.695 1 97.88 212 ASP A C 1
ATOM 1709 O O . ASP A 1 212 ? -12.922 17.703 14.602 1 97.88 212 ASP A O 1
ATOM 1713 N N . ASN A 1 213 ? -13.391 18.094 12.422 1 98.38 213 ASN A N 1
ATOM 1714 C CA . ASN A 1 213 ? -13.203 16.688 12.047 1 98.38 213 ASN A CA 1
ATOM 1715 C C . ASN A 1 213 ? -11.906 16.5 11.266 1 98.38 213 ASN A C 1
ATOM 1717 O O . ASN A 1 213 ? -11.531 15.359 10.953 1 98.38 213 ASN A O 1
ATOM 1721 N N . PHE A 1 214 ? -11.273 17.641 11 1 98.75 214 PHE A N 1
ATOM 1722 C CA . PHE A 1 214 ? -10.094 17.625 10.148 1 98.75 214 PHE A CA 1
ATOM 1723 C C . PHE A 1 214 ? -8.828 17.453 10.977 1 98.75 214 PHE A C 1
ATOM 1725 O O . PHE A 1 214 ? -8.586 18.203 11.914 1 98.75 214 PHE A O 1
ATOM 1732 N N . ALA A 1 215 ? -7.957 16.469 10.641 1 98.75 215 ALA A N 1
ATOM 1733 C CA . ALA A 1 215 ? -6.699 16.203 11.336 1 98.75 215 ALA A CA 1
ATOM 1734 C C . ALA A 1 215 ? -5.57 15.945 10.344 1 98.75 215 ALA A C 1
ATOM 1736 O O . ALA A 1 215 ? -5.816 15.734 9.156 1 98.75 215 ALA A O 1
ATOM 1737 N N . LEU A 1 216 ? -4.367 16.031 10.828 1 98.69 216 LEU A N 1
ATOM 1738 C CA . LEU A 1 216 ? -3.207 15.719 10 1 98.69 216 LEU A CA 1
ATOM 1739 C C . LEU A 1 216 ? -2.574 14.406 10.438 1 98.69 216 LEU A C 1
ATOM 1741 O O . LEU A 1 216 ? -2.615 14.047 11.617 1 98.69 216 LEU A O 1
ATOM 1745 N N . LEU A 1 217 ? -2.084 13.68 9.523 1 98.81 217 LEU A N 1
ATOM 1746 C CA . LEU A 1 217 ? -1.109 12.617 9.742 1 98.81 217 LEU A CA 1
ATOM 1747 C C . LEU A 1 217 ? 0.309 13.125 9.508 1 98.81 217 LEU A C 1
ATOM 1749 O O . LEU A 1 217 ? 0.58 13.781 8.492 1 98.81 217 LEU A O 1
ATOM 1753 N N . ILE A 1 218 ? 1.15 12.867 10.461 1 98.81 218 ILE A N 1
ATOM 1754 C CA . ILE A 1 218 ? 2.561 13.227 10.344 1 98.81 218 ILE A CA 1
ATOM 1755 C C . ILE A 1 218 ? 3.412 11.953 10.328 1 98.81 218 ILE A C 1
ATOM 1757 O O . ILE A 1 218 ? 3.375 11.164 11.273 1 98.81 218 ILE A O 1
ATOM 1761 N N . PHE A 1 219 ? 4.176 11.758 9.258 1 98.75 219 PHE A N 1
ATOM 1762 C CA . PHE A 1 219 ? 5.023 10.586 9.102 1 98.75 219 PHE A CA 1
ATOM 1763 C C . PHE A 1 219 ? 6.488 10.938 9.32 1 98.75 219 PHE A C 1
ATOM 1765 O O . PHE A 1 219 ? 7.066 11.719 8.562 1 98.75 219 PHE A O 1
ATOM 1772 N N . ASP A 1 220 ? 7.062 10.391 10.305 1 97.44 220 ASP A N 1
ATOM 1773 C CA . ASP A 1 220 ? 8.477 10.57 10.602 1 97.44 220 ASP A CA 1
ATOM 1774 C C . ASP A 1 220 ? 9.312 9.406 10.07 1 97.44 220 ASP A C 1
ATOM 1776 O O . ASP A 1 220 ? 9.414 8.367 10.727 1 97.44 220 ASP A O 1
ATOM 1780 N N . PRO A 1 221 ? 10 9.586 8.906 1 97.25 221 PRO A N 1
ATOM 1781 C CA . PRO A 1 221 ? 10.703 8.453 8.289 1 97.25 221 PRO A CA 1
ATOM 1782 C C . PRO A 1 221 ? 11.859 7.938 9.141 1 97.25 221 PRO A C 1
ATOM 1784 O O . PRO A 1 221 ? 12.609 8.734 9.719 1 97.25 221 PRO A O 1
ATOM 1787 N N . VAL A 1 222 ? 12.016 6.621 9.188 1 95.31 222 VAL A N 1
ATOM 1788 C CA . VAL A 1 222 ? 13.148 6.016 9.875 1 95.31 222 VAL A CA 1
ATOM 1789 C C . VAL A 1 222 ? 13.914 5.113 8.914 1 95.31 222 VAL A C 1
ATOM 1791 O O . VAL A 1 222 ? 15.055 4.723 9.188 1 95.31 222 VAL A O 1
ATOM 1794 N N . TYR A 1 223 ? 13.312 4.711 7.883 1 96.12 223 TYR A N 1
ATOM 1795 C CA . TYR A 1 223 ? 13.883 3.896 6.812 1 96.12 223 TYR A CA 1
ATOM 1796 C C . TYR A 1 223 ? 13.266 4.25 5.469 1 96.12 223 TYR A C 1
ATOM 1798 O O . TYR A 1 223 ? 12.047 4.438 5.367 1 96.12 223 TYR A O 1
ATOM 1806 N N . VAL A 1 224 ? 14.086 4.406 4.41 1 98.5 224 VAL A N 1
ATOM 1807 C CA . VAL A 1 224 ? 13.625 4.703 3.061 1 98.5 224 VAL A CA 1
ATOM 1808 C C . VAL A 1 224 ? 14.289 3.754 2.066 1 98.5 224 VAL A C 1
ATOM 1810 O O . VAL A 1 224 ? 15.5 3.545 2.115 1 98.5 224 VAL A O 1
ATOM 1813 N N . ASP A 1 225 ? 13.523 3.137 1.205 1 98.69 225 ASP A N 1
ATOM 1814 C CA . ASP A 1 225 ? 13.945 2.188 0.18 1 98.69 225 ASP A CA 1
ATOM 1815 C C . ASP A 1 225 ? 13.492 2.641 -1.207 1 98.69 225 ASP A C 1
ATOM 1817 O O . ASP A 1 225 ? 12.297 2.682 -1.496 1 98.69 225 ASP A O 1
ATOM 1821 N N . LEU A 1 226 ? 14.438 3.037 -2.047 1 98.88 226 LEU A N 1
ATOM 1822 C CA . LEU A 1 226 ? 14.172 3.492 -3.406 1 98.88 226 LEU A CA 1
ATOM 1823 C C . LEU A 1 226 ? 14.625 2.451 -4.426 1 98.88 226 LEU A C 1
ATOM 1825 O O . LEU A 1 226 ? 15.789 2.043 -4.43 1 98.88 226 LEU A O 1
ATOM 1829 N N . VAL A 1 227 ? 13.719 1.978 -5.234 1 98.75 227 VAL A N 1
ATOM 1830 C CA . VAL A 1 227 ? 14.094 1.158 -6.383 1 98.75 227 VAL A CA 1
ATOM 1831 C C . VAL A 1 227 ? 13.766 1.904 -7.676 1 98.75 227 VAL A C 1
ATOM 1833 O O . VAL A 1 227 ? 12.703 2.521 -7.793 1 98.75 227 VAL A O 1
ATOM 1836 N N . LYS A 1 228 ? 14.656 1.938 -8.641 1 98.38 228 LYS A N 1
ATOM 1837 C CA . LYS A 1 228 ? 14.492 2.512 -9.969 1 98.38 228 LYS A CA 1
ATOM 1838 C C . LYS A 1 228 ? 14.406 1.421 -11.031 1 98.38 228 LYS A C 1
ATOM 1840 O O . LYS A 1 228 ? 15.383 0.707 -11.281 1 98.38 228 LYS A O 1
ATOM 1845 N N . LEU A 1 229 ? 13.297 1.409 -11.719 1 97.19 229 LEU A N 1
ATOM 1846 C CA . LEU A 1 229 ? 13.023 0.24 -12.547 1 97.19 229 LEU A CA 1
ATOM 1847 C C . LEU A 1 229 ? 12.977 0.619 -14.023 1 97.19 229 LEU A C 1
ATOM 1849 O O . LEU A 1 229 ? 12.852 -0.251 -14.883 1 97.19 229 LEU A O 1
ATOM 1853 N N . LYS A 1 230 ? 13.055 1.861 -14.328 1 96.19 230 LYS A N 1
ATOM 1854 C CA . LYS A 1 230 ? 13.094 2.277 -15.727 1 96.19 230 LYS A CA 1
ATOM 1855 C C . LYS A 1 230 ? 14.508 2.674 -16.141 1 96.19 230 LYS A C 1
ATOM 1857 O O . LYS A 1 230 ? 14.703 3.248 -17.219 1 96.19 230 LYS A O 1
ATOM 1862 N N . VAL A 1 231 ? 15.469 2.375 -15.336 1 94.81 231 VAL A N 1
ATOM 1863 C CA . VAL A 1 231 ? 16.875 2.516 -15.672 1 94.81 231 VAL A CA 1
ATOM 1864 C C . VAL A 1 231 ? 17.531 1.137 -15.781 1 94.81 231 VAL A C 1
ATOM 1866 O O . VAL A 1 231 ? 17.109 0.192 -15.109 1 94.81 231 VAL A O 1
ATOM 1869 N N . GLN A 1 232 ? 18.531 0.981 -16.625 1 91.81 232 GLN A N 1
ATOM 1870 C CA . GLN A 1 232 ? 19.25 -0.279 -16.781 1 91.81 232 GLN A CA 1
ATOM 1871 C C . GLN A 1 232 ? 20.734 -0.108 -16.484 1 91.81 232 GLN A C 1
ATOM 1873 O O . GLN A 1 232 ? 21.391 0.762 -17.047 1 91.81 232 GLN A O 1
ATOM 1878 N N . PRO A 1 233 ? 21.359 -0.798 -15.578 1 93.69 233 PRO A N 1
ATOM 1879 C CA . PRO A 1 233 ? 20.625 -1.764 -14.758 1 93.69 233 PRO A CA 1
ATOM 1880 C C . PRO A 1 233 ? 19.719 -1.094 -13.727 1 93.69 233 PRO A C 1
ATOM 1882 O O . PRO A 1 233 ? 19.938 0.06 -13.352 1 93.69 233 PRO A O 1
ATOM 1885 N N . HIS A 1 234 ? 18.688 -1.884 -13.266 1 96.12 234 HIS A N 1
ATOM 1886 C CA . HIS A 1 234 ? 17.859 -1.398 -12.156 1 96.12 234 HIS A CA 1
ATOM 1887 C C . HIS A 1 234 ? 18.719 -1.034 -10.953 1 96.12 234 HIS A C 1
ATOM 1889 O O . HIS A 1 234 ? 19.812 -1.579 -10.781 1 96.12 234 HIS A O 1
ATOM 1895 N N . GLN A 1 235 ? 18.281 -0.078 -10.203 1 97.38 235 GLN A N 1
ATOM 1896 C CA . GLN A 1 235 ? 19.016 0.397 -9.031 1 97.38 235 GLN A CA 1
ATOM 1897 C C . GLN A 1 235 ? 18.141 0.325 -7.777 1 97.38 235 GLN A C 1
ATOM 1899 O O . GLN A 1 235 ? 16.922 0.443 -7.852 1 97.38 235 GLN A O 1
ATOM 1904 N N . ARG A 1 236 ? 18.797 0.13 -6.711 1 98.44 236 ARG A N 1
ATOM 1905 C CA . ARG A 1 236 ? 18.141 0.142 -5.406 1 98.44 236 ARG A CA 1
ATOM 1906 C C . ARG A 1 236 ? 19.047 0.76 -4.344 1 98.44 236 ARG A C 1
ATOM 1908 O O . ARG A 1 236 ? 20.188 0.335 -4.168 1 98.44 236 ARG A O 1
ATOM 1915 N N . ILE A 1 237 ? 18.531 1.779 -3.668 1 98.31 237 ILE A N 1
ATOM 1916 C CA . ILE A 1 237 ? 19.25 2.498 -2.617 1 98.31 237 ILE A CA 1
ATOM 1917 C C . ILE A 1 237 ? 18.375 2.582 -1.367 1 98.31 237 ILE A C 1
ATOM 1919 O O . ILE A 1 237 ? 17.172 2.846 -1.458 1 98.31 237 ILE A O 1
ATOM 1923 N N . THR A 1 238 ? 18.984 2.348 -0.227 1 98.25 238 THR A N 1
ATOM 1924 C CA . THR A 1 238 ? 18.25 2.477 1.028 1 98.25 238 THR A CA 1
ATOM 1925 C C . THR A 1 238 ? 18.938 3.477 1.954 1 98.25 238 THR A C 1
ATOM 1927 O O . THR A 1 238 ? 20.141 3.727 1.824 1 98.25 238 THR A O 1
ATOM 1930 N N . TRP A 1 239 ? 18.188 4.105 2.779 1 97.88 239 TRP A N 1
ATOM 1931 C CA . TRP A 1 239 ? 18.641 4.98 3.855 1 97.88 239 TRP A CA 1
ATOM 1932 C C . TRP A 1 239 ? 18.047 4.551 5.195 1 97.88 239 TRP A C 1
ATOM 1934 O O . TRP A 1 239 ? 16.828 4.391 5.316 1 97.88 239 TRP A O 1
ATOM 1944 N N . THR A 1 240 ? 18.875 4.34 6.145 1 96.12 240 THR A N 1
ATOM 1945 C CA . THR A 1 240 ? 18.438 3.977 7.488 1 96.12 240 THR A CA 1
ATOM 1946 C C . THR A 1 240 ? 18.922 4.996 8.516 1 96.12 240 THR A C 1
ATOM 1948 O O . THR A 1 240 ? 20.094 5.375 8.5 1 96.12 240 THR A O 1
ATOM 1951 N N . LYS A 1 241 ? 18 5.457 9.25 1 93.5 241 LYS A N 1
ATOM 1952 C CA . LYS A 1 241 ? 18.391 6.332 10.352 1 93.5 241 LYS A CA 1
ATOM 1953 C C . LYS A 1 241 ? 19.031 5.535 11.484 1 93.5 241 LYS A C 1
ATOM 1955 O O . LYS A 1 241 ? 18.438 4.586 12 1 93.5 241 LYS A O 1
ATOM 1960 N N . ASN A 1 242 ? 20.234 5.914 11.898 1 92.38 242 ASN A N 1
ATOM 1961 C CA . ASN A 1 242 ? 20.922 5.176 12.953 1 92.38 242 ASN A CA 1
ATOM 1962 C C . ASN A 1 242 ? 20.625 5.75 14.328 1 92.38 242 ASN A C 1
ATOM 1964 O O . ASN A 1 242 ? 19.766 6.633 14.469 1 92.38 242 ASN A O 1
ATOM 1968 N N . SER A 1 243 ? 21.219 5.25 15.359 1 89.25 243 SER A N 1
ATOM 1969 C CA . SER A 1 243 ? 20.969 5.645 16.75 1 89.25 243 SER A CA 1
ATOM 1970 C C . SER A 1 243 ? 21.359 7.102 16.984 1 89.25 243 SER A C 1
ATOM 1972 O O . SER A 1 243 ? 20.797 7.754 17.859 1 89.25 243 SER A O 1
ATOM 1974 N N . ASP A 1 244 ? 22.297 7.668 16.203 1 88.88 244 ASP A N 1
ATOM 1975 C CA . ASP A 1 244 ? 22.719 9.062 16.312 1 88.88 244 ASP A CA 1
ATOM 1976 C C . ASP A 1 244 ? 21.859 9.969 15.445 1 88.88 244 ASP A C 1
ATOM 1978 O O . ASP A 1 244 ? 22.203 11.125 15.211 1 88.88 244 ASP A O 1
ATOM 1982 N N . GLU A 1 245 ? 20.797 9.328 14.844 1 86.88 245 GLU A N 1
ATOM 1983 C CA . GLU A 1 245 ? 19.844 10.062 14.023 1 86.88 245 GLU A CA 1
ATOM 1984 C C . GLU A 1 245 ? 20.453 10.477 12.688 1 86.88 245 GLU A C 1
ATOM 1986 O O . GLU A 1 245 ? 20.016 11.438 12.055 1 86.88 245 GLU A O 1
ATOM 1991 N N . GLU A 1 246 ? 21.516 9.789 12.352 1 92.19 246 GLU A N 1
ATOM 1992 C CA . GLU A 1 246 ? 22.125 10 11.047 1 92.19 246 GLU A CA 1
ATOM 1993 C C . GLU A 1 246 ? 21.625 8.984 10.023 1 92.19 246 GLU A C 1
ATOM 1995 O O . GLU A 1 246 ? 21.375 7.828 10.359 1 92.19 246 GLU A O 1
ATOM 2000 N N . TRP A 1 247 ? 21.516 9.453 8.836 1 95.62 247 TRP A N 1
ATOM 2001 C CA . TRP A 1 247 ? 21.078 8.57 7.762 1 95.62 247 TRP A CA 1
ATOM 2002 C C . TRP A 1 247 ? 22.25 7.848 7.133 1 95.62 247 TRP A C 1
ATOM 2004 O O . TRP A 1 247 ? 23.25 8.477 6.762 1 95.62 247 TRP A O 1
ATOM 2014 N N . VAL A 1 248 ? 22.156 6.586 7.027 1 96.38 248 VAL A N 1
ATOM 2015 C CA . VAL A 1 248 ? 23.172 5.754 6.395 1 96.38 248 VAL A CA 1
ATOM 2016 C C . VAL A 1 248 ? 22.625 5.188 5.082 1 96.38 248 VAL A C 1
ATOM 2018 O O . VAL A 1 248 ? 21.594 4.527 5.066 1 96.38 248 VAL A O 1
ATOM 2021 N N . GLU A 1 249 ? 23.359 5.461 4.027 1 97.19 249 GLU A N 1
ATOM 2022 C CA . GLU A 1 249 ? 22.953 5.02 2.695 1 97.19 249 GLU A CA 1
ATOM 2023 C C . GLU A 1 249 ? 23.609 3.689 2.336 1 97.19 249 GLU A C 1
ATOM 2025 O O . GLU A 1 249 ? 24.781 3.455 2.668 1 97.19 249 GLU A O 1
ATOM 2030 N N . GLN A 1 250 ? 22.891 2.838 1.648 1 97.56 250 GLN A N 1
ATOM 2031 C CA . GLN A 1 250 ? 23.406 1.559 1.179 1 97.56 250 GLN A CA 1
ATOM 2032 C C . GLN A 1 250 ? 22.812 1.181 -0.17 1 97.56 250 GLN A C 1
ATOM 2034 O O . GLN A 1 250 ? 21.609 1.375 -0.396 1 97.56 250 GLN A O 1
ATOM 2039 N N . LYS A 1 251 ? 23.641 0.621 -1.041 1 97.94 251 LYS A N 1
ATOM 2040 C CA . LYS A 1 251 ? 23.156 0.078 -2.309 1 97.94 251 LYS A CA 1
ATOM 2041 C C . LYS A 1 251 ? 22.812 -1.405 -2.18 1 97.94 251 LYS A C 1
ATOM 2043 O O . LYS A 1 251 ? 23.594 -2.174 -1.605 1 97.94 251 LYS A O 1
ATOM 2048 N N . LEU A 1 252 ? 21.688 -1.783 -2.67 1 98.25 252 LEU A N 1
ATOM 2049 C CA . LEU A 1 252 ? 21.219 -3.162 -2.582 1 98.25 252 LEU A CA 1
ATOM 2050 C C . LEU A 1 252 ? 20.875 -3.715 -3.963 1 98.25 252 LEU A C 1
ATOM 2052 O O . LEU A 1 252 ? 20.766 -2.955 -4.93 1 98.25 252 LEU A O 1
ATOM 2056 N N . VAL A 1 253 ? 20.781 -5.023 -4.066 1 97.94 253 VAL A N 1
ATOM 2057 C CA . VAL A 1 253 ? 20.266 -5.699 -5.258 1 97.94 253 VAL A CA 1
ATOM 2058 C C . VAL A 1 253 ? 18.781 -5.418 -5.418 1 97.94 253 VAL A C 1
ATOM 2060 O O . VAL A 1 253 ? 18 -5.586 -4.477 1 97.94 253 VAL A O 1
ATOM 2063 N N . PRO A 1 254 ? 18.391 -4.969 -6.574 1 96.19 254 PRO A N 1
ATOM 2064 C CA . PRO A 1 254 ? 16.969 -4.672 -6.781 1 96.19 254 PRO A CA 1
ATOM 2065 C C . PRO A 1 254 ? 16.094 -5.926 -6.758 1 96.19 254 PRO A C 1
ATOM 2067 O O . PRO A 1 254 ? 16.594 -7.031 -7.004 1 96.19 254 PRO A O 1
ATOM 2070 N N . MET B 1 1 ? -22.938 -24.844 -7.125 1 43.5 1 MET B N 1
ATOM 2071 C CA . MET B 1 1 ? -21.766 -24.234 -7.73 1 43.5 1 MET B CA 1
ATOM 2072 C C . MET B 1 1 ? -21.328 -23 -6.957 1 43.5 1 MET B C 1
ATOM 2074 O O . MET B 1 1 ? -22.156 -22.188 -6.555 1 43.5 1 MET B O 1
ATOM 2078 N N . LYS B 1 2 ? -20.156 -23.031 -6.379 1 59.44 2 LYS B N 1
ATOM 2079 C CA . LYS B 1 2 ? -19.766 -21.875 -5.59 1 59.44 2 LYS B CA 1
ATOM 2080 C C . LYS B 1 2 ? -19.859 -20.594 -6.41 1 59.44 2 LYS B C 1
ATOM 2082 O O . LYS B 1 2 ? -19.359 -20.531 -7.539 1 59.44 2 LYS B O 1
ATOM 2087 N N . GLU B 1 3 ? -20.812 -19.844 -6.156 1 71.81 3 GLU B N 1
ATOM 2088 C CA . GLU B 1 3 ? -21.078 -18.594 -6.871 1 71.81 3 GLU B CA 1
ATOM 2089 C C . GLU B 1 3 ? -19.938 -17.609 -6.734 1 71.81 3 GLU B C 1
ATOM 2091 O O . GLU B 1 3 ? -19.281 -17.531 -5.684 1 71.81 3 GLU B O 1
ATOM 2096 N N . THR B 1 4 ? -19.438 -17.078 -7.891 1 84.06 4 THR B N 1
ATOM 2097 C CA . THR B 1 4 ? -18.453 -16 -7.93 1 84.06 4 THR B CA 1
ATOM 2098 C C . THR B 1 4 ? -18.938 -14.805 -7.102 1 84.06 4 THR B C 1
ATOM 2100 O O . THR B 1 4 ? -20.047 -14.328 -7.285 1 84.06 4 THR B O 1
ATOM 2103 N N . PRO B 1 5 ? -18.109 -14.398 -6.164 1 91.38 5 PRO B N 1
ATOM 2104 C CA . PRO B 1 5 ? -18.531 -13.25 -5.359 1 91.38 5 PRO B CA 1
ATOM 2105 C C . PRO B 1 5 ? -18.656 -11.969 -6.184 1 91.38 5 PRO B C 1
ATOM 2107 O O . PRO B 1 5 ? -17.938 -11.789 -7.164 1 91.38 5 PRO B O 1
ATOM 2110 N N . GLY B 1 6 ? -19.562 -11.133 -5.816 1 93.25 6 GLY B N 1
ATOM 2111 C CA . GLY B 1 6 ? -19.875 -9.914 -6.535 1 93.25 6 GLY B CA 1
ATOM 2112 C C . GLY B 1 6 ? -18.656 -9.008 -6.723 1 93.25 6 GLY B C 1
ATOM 2113 O O . GLY B 1 6 ? -18.5 -8.391 -7.777 1 93.25 6 GLY B O 1
ATOM 2114 N N . TRP B 1 7 ? -17.797 -8.953 -5.746 1 97.94 7 TRP B N 1
ATOM 2115 C CA . TRP B 1 7 ? -16.641 -8.062 -5.84 1 97.94 7 TRP B CA 1
ATOM 2116 C C . TRP B 1 7 ? -15.711 -8.484 -6.969 1 97.94 7 TRP B C 1
ATOM 2118 O O . TRP B 1 7 ? -15.016 -7.652 -7.559 1 97.94 7 TRP B O 1
ATOM 2128 N N . LYS B 1 8 ? -15.57 -9.82 -7.219 1 97.12 8 LYS B N 1
ATOM 2129 C CA . LYS B 1 8 ? -14.656 -10.312 -8.25 1 97.12 8 LYS B CA 1
ATOM 2130 C C . LYS B 1 8 ? -15.086 -9.844 -9.633 1 97.12 8 LYS B C 1
ATOM 2132 O O . LYS B 1 8 ? -14.258 -9.406 -10.438 1 97.12 8 LYS B O 1
ATOM 2137 N N . ASP B 1 9 ? -16.391 -9.867 -9.898 1 95.38 9 ASP B N 1
ATOM 2138 C CA . ASP B 1 9 ? -16.906 -9.383 -11.172 1 95.38 9 ASP B CA 1
ATOM 2139 C C . ASP B 1 9 ? -16.656 -7.883 -11.336 1 95.38 9 ASP B C 1
ATOM 2141 O O . ASP B 1 9 ? -16.25 -7.43 -12.398 1 95.38 9 ASP B O 1
ATOM 2145 N N . LEU B 1 10 ? -16.953 -7.191 -10.273 1 97.94 10 LEU B N 1
ATOM 2146 C CA . LEU B 1 10 ? -16.734 -5.75 -10.305 1 97.94 10 LEU B CA 1
ATOM 2147 C C . LEU B 1 10 ? -15.258 -5.426 -10.523 1 97.94 10 LEU B C 1
ATOM 2149 O O . LEU B 1 10 ? -14.922 -4.523 -11.297 1 97.94 10 LEU B O 1
ATOM 2153 N N . LEU B 1 11 ? -14.398 -6.16 -9.875 1 98.5 11 LEU B N 1
ATOM 2154 C CA . LEU B 1 11 ? -12.969 -5.949 -10.023 1 98.5 11 LEU B CA 1
ATOM 2155 C C . LEU B 1 11 ? -12.523 -6.227 -11.461 1 98.5 11 LEU B C 1
ATOM 2157 O O . LEU B 1 11 ? -11.789 -5.434 -12.055 1 98.5 11 LEU B O 1
ATOM 2161 N N . ASN B 1 12 ? -12.969 -7.328 -12 1 97 12 ASN B N 1
ATOM 2162 C CA . ASN B 1 12 ? -12.609 -7.68 -13.375 1 97 12 ASN B CA 1
ATOM 2163 C C . ASN B 1 12 ? -13.062 -6.609 -14.359 1 97 12 ASN B C 1
ATOM 2165 O O . ASN B 1 12 ? -12.32 -6.258 -15.281 1 97 12 ASN B O 1
ATOM 2169 N N . GLU B 1 13 ? -14.227 -6.152 -14.172 1 97.56 13 GLU B N 1
ATOM 2170 C CA . GLU B 1 13 ? -14.766 -5.105 -15.047 1 97.56 13 GLU B CA 1
ATOM 2171 C C . GLU B 1 13 ? -13.945 -3.822 -14.93 1 97.56 13 GLU B C 1
ATOM 2173 O O . GLU B 1 13 ? -13.555 -3.236 -15.938 1 97.56 13 GLU B O 1
ATOM 2178 N N . SER B 1 14 ? -13.727 -3.41 -13.734 1 98.44 14 SER B N 1
ATOM 2179 C CA . SER B 1 14 ? -12.977 -2.184 -13.484 1 98.44 14 SER B CA 1
ATOM 2180 C C . SER B 1 14 ? -11.555 -2.285 -14.039 1 98.44 14 SER B C 1
ATOM 2182 O O . SER B 1 14 ? -11.039 -1.329 -14.625 1 98.44 14 SER B O 1
ATOM 2184 N N . LEU B 1 15 ? -10.969 -3.434 -13.797 1 98.44 15 LEU B N 1
ATOM 2185 C CA . LEU B 1 15 ? -9.609 -3.658 -14.289 1 98.44 15 LEU B CA 1
ATOM 2186 C C . LEU B 1 15 ? -9.57 -3.615 -15.812 1 98.44 15 LEU B C 1
ATOM 2188 O O . LEU B 1 15 ? -8.711 -2.947 -16.391 1 98.44 15 LEU B O 1
ATOM 2192 N N . SER B 1 16 ? -10.477 -4.324 -16.438 1 97.56 16 SER B N 1
ATOM 2193 C CA . SER B 1 16 ? -10.539 -4.359 -17.906 1 97.56 16 SER B CA 1
ATOM 2194 C C . SER B 1 16 ? -10.672 -2.957 -18.484 1 97.56 16 SER B C 1
ATOM 2196 O O . SER B 1 16 ? -9.977 -2.604 -19.438 1 97.56 16 SER B O 1
ATOM 2198 N N . GLN B 1 17 ? -11.484 -2.162 -17.906 1 98.25 17 GLN B N 1
ATOM 2199 C CA . GLN B 1 17 ? -11.688 -0.795 -18.375 1 98.25 17 GLN B CA 1
ATOM 2200 C C . GLN B 1 17 ? -10.453 0.066 -18.125 1 98.25 17 GLN B C 1
ATOM 2202 O O . GLN B 1 17 ? -10.07 0.872 -18.969 1 98.25 17 GLN B O 1
ATOM 2207 N N . SER B 1 18 ? -9.891 -0.115 -16.969 1 98.38 18 SER B N 1
ATOM 2208 C CA . SER B 1 18 ? -8.727 0.689 -16.625 1 98.38 18 SER B CA 1
ATOM 2209 C C . SER B 1 18 ? -7.523 0.343 -17.484 1 98.38 18 SER B C 1
ATOM 2211 O O . SER B 1 18 ? -6.703 1.209 -17.797 1 98.38 18 SER B O 1
ATOM 2213 N N . LEU B 1 19 ? -7.445 -0.909 -17.906 1 97.81 19 LEU B N 1
ATOM 2214 C CA . LEU B 1 19 ? -6.309 -1.37 -18.688 1 97.81 19 LEU B CA 1
ATOM 2215 C C . LEU B 1 19 ? -6.344 -0.763 -20.094 1 97.81 19 LEU B C 1
ATOM 2217 O O . LEU B 1 19 ? -5.316 -0.702 -20.766 1 97.81 19 LEU B O 1
ATOM 2221 N N . LYS B 1 20 ? -7.434 -0.309 -20.562 1 97.88 20 LYS B N 1
ATOM 2222 C CA . LYS B 1 20 ? -7.539 0.377 -21.844 1 97.88 20 LYS B CA 1
ATOM 2223 C C . LYS B 1 20 ? -6.801 1.712 -21.812 1 97.88 20 LYS B C 1
ATOM 2225 O O . LYS B 1 20 ? -6.352 2.201 -22.859 1 97.88 20 LYS B O 1
ATOM 2230 N N . GLU B 1 21 ? -6.629 2.238 -20.641 1 96.94 21 GLU B N 1
ATOM 2231 C CA . GLU B 1 21 ? -6.043 3.568 -20.5 1 96.94 21 GLU B CA 1
ATOM 2232 C C . GLU B 1 21 ? -4.633 3.494 -19.922 1 96.94 21 GLU B C 1
ATOM 2234 O O . GLU B 1 21 ? -3.807 4.375 -20.172 1 96.94 21 GLU B O 1
ATOM 2239 N N . SER B 1 22 ? -4.406 2.48 -19.172 1 96.31 22 SER B N 1
ATOM 2240 C CA . SER B 1 22 ? -3.117 2.391 -18.484 1 96.31 22 SER B CA 1
ATOM 2241 C C . SER B 1 22 ? -2.748 0.94 -18.188 1 96.31 22 SER B C 1
ATOM 2243 O O . SER B 1 22 ? -3.424 0.27 -17.406 1 96.31 22 SER B O 1
ATOM 2245 N N . LYS B 1 23 ? -1.586 0.504 -18.656 1 95.25 23 LYS B N 1
ATOM 2246 C CA . LYS B 1 23 ? -1.121 -0.848 -18.344 1 95.25 23 LYS B CA 1
ATOM 2247 C C . LYS B 1 23 ? -0.744 -0.988 -16.875 1 95.25 23 LYS B C 1
ATOM 2249 O O . LYS B 1 23 ? -0.721 -2.098 -16.344 1 95.25 23 LYS B O 1
ATOM 2254 N N . ASP B 1 24 ? -0.476 0.152 -16.266 1 97 24 ASP B N 1
ATOM 2255 C CA . ASP B 1 24 ? -0.078 0.155 -14.859 1 97 24 ASP B CA 1
ATOM 2256 C C . ASP B 1 24 ? -1.241 -0.251 -13.953 1 97 24 ASP B C 1
ATOM 2258 O O . ASP B 1 24 ? -1.049 -0.513 -12.766 1 97 24 ASP B O 1
ATOM 2262 N N . ALA B 1 25 ? -2.455 -0.397 -14.516 1 98.12 25 ALA B N 1
ATOM 2263 C CA . ALA B 1 25 ? -3.633 -0.813 -13.758 1 98.12 25 ALA B CA 1
ATOM 2264 C C . ALA B 1 25 ? -3.465 -2.23 -13.219 1 98.12 25 ALA B C 1
ATOM 2266 O O . ALA B 1 25 ? -4.203 -2.652 -12.32 1 98.12 25 ALA B O 1
ATOM 2267 N N . MET B 1 26 ? -2.506 -2.99 -13.688 1 98 26 MET B N 1
ATOM 2268 C CA . MET B 1 26 ? -2.248 -4.352 -13.227 1 98 26 MET B CA 1
ATOM 2269 C C . MET B 1 26 ? -1.425 -4.352 -11.945 1 98 26 MET B C 1
ATOM 2271 O O . MET B 1 26 ? -1.193 -5.406 -11.352 1 98 26 MET B O 1
ATOM 2275 N N . THR B 1 27 ? -0.969 -3.223 -11.5 1 98.5 27 THR B N 1
ATOM 2276 C CA . THR B 1 27 ? -0.067 -3.129 -10.359 1 98.5 27 THR B CA 1
ATOM 2277 C C . THR B 1 27 ? -0.827 -2.717 -9.102 1 98.5 27 THR B C 1
ATOM 2279 O O . THR B 1 27 ? -1.71 -1.858 -9.156 1 98.5 27 THR B O 1
ATOM 2282 N N . TYR B 1 28 ? -0.593 -3.357 -7.996 1 98.88 28 TYR B N 1
ATOM 2283 C CA . TYR B 1 28 ? -1.198 -2.982 -6.723 1 98.88 28 TYR B CA 1
ATOM 2284 C C . TYR B 1 28 ? -0.18 -3.061 -5.594 1 98.88 28 TYR B C 1
ATOM 2286 O O . TYR B 1 28 ? 0.912 -3.605 -5.766 1 98.88 28 TYR B O 1
ATOM 2294 N N . CYS B 1 29 ? -0.494 -2.49 -4.426 1 98.88 29 CYS B N 1
ATOM 2295 C CA . CYS B 1 29 ? 0.365 -2.508 -3.248 1 98.88 29 CYS B CA 1
ATOM 2296 C C . CYS B 1 29 ? 0.029 -3.689 -2.346 1 98.88 29 CYS B C 1
ATOM 2298 O O . CYS B 1 29 ? -1.119 -3.852 -1.929 1 98.88 29 CYS B O 1
ATOM 2300 N N . LEU B 1 30 ? 1.01 -4.496 -2.074 1 98.94 30 LEU B N 1
ATOM 2301 C CA . LEU B 1 30 ? 0.901 -5.539 -1.062 1 98.94 30 LEU B CA 1
ATOM 2302 C C . LEU B 1 30 ? 1.473 -5.066 0.271 1 98.94 30 LEU B C 1
ATOM 2304 O O . LEU B 1 30 ? 2.602 -4.578 0.328 1 98.94 30 LEU B O 1
ATOM 2308 N N . SER B 1 31 ? 0.673 -5.211 1.264 1 98.62 31 SER B N 1
ATOM 2309 C CA . SER B 1 31 ? 1.157 -4.949 2.615 1 98.62 31 SER B CA 1
ATOM 2310 C C . SER B 1 31 ? 1.227 -6.23 3.438 1 98.62 31 SER B C 1
ATOM 2312 O O . SER B 1 31 ? 0.289 -7.031 3.43 1 98.62 31 SER B O 1
ATOM 2314 N N . THR B 1 32 ? 2.342 -6.438 4.055 1 97.88 32 THR B N 1
ATOM 2315 C CA . THR B 1 32 ? 2.598 -7.562 4.949 1 97.88 32 THR B CA 1
ATOM 2316 C C . THR B 1 32 ? 3.104 -7.07 6.305 1 97.88 32 THR B C 1
ATOM 2318 O O . THR B 1 32 ? 3.162 -5.863 6.547 1 97.88 32 THR B O 1
ATOM 2321 N N . GLN B 1 33 ? 3.301 -8.039 7.121 1 94.06 33 GLN B N 1
ATOM 2322 C CA . GLN B 1 33 ? 3.807 -7.715 8.453 1 94.06 33 GLN B CA 1
ATOM 2323 C C . GLN B 1 33 ? 5.246 -8.195 8.625 1 94.06 33 GLN B C 1
ATOM 2325 O O . GLN B 1 33 ? 5.586 -9.305 8.219 1 94.06 33 GLN B O 1
ATOM 2330 N N . SER B 1 34 ? 6.027 -7.312 9.086 1 90.69 34 SER B N 1
ATOM 2331 C CA . SER B 1 34 ? 7.391 -7.648 9.477 1 90.69 34 SER B CA 1
ATOM 2332 C C . SER B 1 34 ? 7.68 -7.211 10.906 1 90.69 34 SER B C 1
ATOM 2334 O O . SER B 1 34 ? 6.762 -6.867 11.656 1 90.69 34 SER B O 1
ATOM 2336 N N . TYR B 1 35 ? 8.883 -7.484 11.32 1 81.94 35 TYR B N 1
ATOM 2337 C CA . TYR B 1 35 ? 9.273 -7.109 12.672 1 81.94 35 TYR B CA 1
ATOM 2338 C C . TYR B 1 35 ? 10.492 -6.195 12.656 1 81.94 35 TYR B C 1
ATOM 2340 O O . TYR B 1 35 ? 11.414 -6.395 11.859 1 81.94 35 TYR B O 1
ATOM 2348 N N . LEU B 1 36 ? 10.383 -5.066 13.297 1 72.62 36 LEU B N 1
ATOM 2349 C CA . LEU B 1 36 ? 11.523 -4.223 13.633 1 72.62 36 LEU B CA 1
ATOM 2350 C C . LEU B 1 36 ? 11.742 -4.184 15.141 1 72.62 36 LEU B C 1
ATOM 2352 O O . LEU B 1 36 ? 10.883 -3.711 15.891 1 72.62 36 LEU B O 1
ATOM 2356 N N . LYS B 1 37 ? 12.906 -4.477 15.625 1 70.38 37 LYS B N 1
ATOM 2357 C CA . LYS B 1 37 ? 13.25 -4.5 17.047 1 70.38 37 LYS B CA 1
ATOM 2358 C C . LYS B 1 37 ? 12.109 -5.094 17.875 1 70.38 37 LYS B C 1
ATOM 2360 O O . LYS B 1 37 ? 11.688 -4.508 18.859 1 70.38 37 LYS B O 1
ATOM 2365 N N . ASN B 1 38 ? 11.398 -6.195 17.344 1 72.56 38 ASN B N 1
ATOM 2366 C CA . ASN B 1 38 ? 10.359 -6.969 18.016 1 72.56 38 ASN B CA 1
ATOM 2367 C C . ASN B 1 38 ? 9 -6.273 17.938 1 72.56 38 ASN B C 1
ATOM 2369 O O . ASN B 1 38 ? 8.078 -6.609 18.672 1 72.56 38 ASN B O 1
ATOM 2373 N N . GLU B 1 39 ? 9 -5.199 17.312 1 78.25 39 GLU B N 1
ATOM 2374 C CA . GLU B 1 39 ? 7.719 -4.547 17.062 1 78.25 39 GLU B CA 1
ATOM 2375 C C . GLU B 1 39 ? 7.191 -4.875 15.68 1 78.25 39 GLU B C 1
ATOM 2377 O O . GLU B 1 39 ? 7.938 -4.848 14.695 1 78.25 39 GLU B O 1
ATOM 2382 N N . THR B 1 40 ? 5.992 -5.273 15.641 1 85.62 40 THR B N 1
ATOM 2383 C CA . THR B 1 40 ? 5.348 -5.531 14.359 1 85.62 40 THR B CA 1
ATOM 2384 C C . THR B 1 40 ? 5.215 -4.242 13.547 1 85.62 40 THR B C 1
ATOM 2386 O O . THR B 1 40 ? 4.906 -3.186 14.102 1 85.62 40 THR B O 1
ATOM 2389 N N . LYS B 1 41 ? 5.602 -4.328 12.453 1 91.88 41 LYS B N 1
ATOM 2390 C CA . LYS B 1 41 ? 5.445 -3.172 11.57 1 91.88 41 LYS B CA 1
ATOM 2391 C C . LYS B 1 41 ? 4.918 -3.588 10.203 1 91.88 41 LYS B C 1
ATOM 2393 O O . LYS B 1 41 ? 5.27 -4.652 9.695 1 91.88 41 LYS B O 1
ATOM 2398 N N . PRO B 1 42 ? 4.09 -2.764 9.656 1 95.62 42 PRO B N 1
ATOM 2399 C CA . PRO B 1 42 ? 3.689 -3.045 8.273 1 95.62 42 PRO B CA 1
ATOM 2400 C C . PRO B 1 42 ? 4.801 -2.76 7.266 1 95.62 42 PRO B C 1
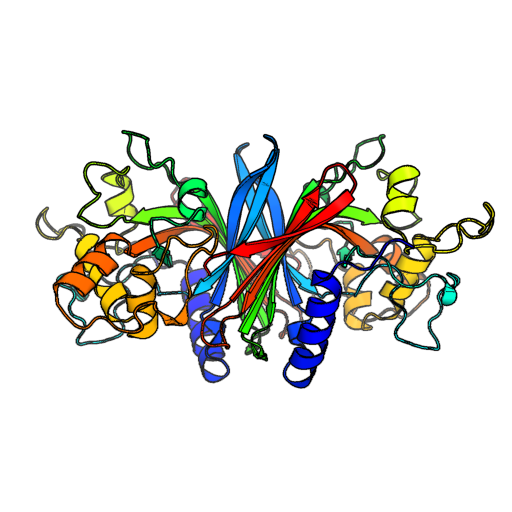ATOM 2402 O O . PRO B 1 42 ? 5.609 -1.849 7.473 1 95.62 42 PRO B O 1
ATOM 2405 N N . ASP B 1 43 ? 4.93 -3.582 6.297 1 96.88 43 ASP B N 1
ATOM 2406 C CA . ASP B 1 43 ? 5.746 -3.373 5.105 1 96.88 43 ASP B CA 1
ATOM 2407 C C . ASP B 1 43 ? 4.891 -3.41 3.842 1 96.88 43 ASP B C 1
ATOM 2409 O O . ASP B 1 43 ? 3.82 -4.02 3.828 1 96.88 43 ASP B O 1
ATOM 2413 N N . SER B 1 44 ? 5.289 -2.686 2.904 1 98 44 SER B N 1
ATOM 2414 C CA . SER B 1 44 ? 4.453 -2.635 1.71 1 98 44 SER B CA 1
ATOM 2415 C C . SER B 1 44 ? 5.297 -2.471 0.451 1 98 44 SER B C 1
ATOM 2417 O O . SER B 1 44 ? 6.383 -1.891 0.497 1 98 44 SER B O 1
ATOM 2419 N N . ARG B 1 45 ? 4.855 -3.049 -0.634 1 98.75 45 ARG B N 1
ATOM 2420 C CA . ARG B 1 45 ? 5.504 -2.953 -1.937 1 98.75 45 ARG B CA 1
ATOM 2421 C C . ARG B 1 45 ? 4.508 -3.186 -3.066 1 98.75 45 ARG B C 1
ATOM 2423 O O . ARG B 1 45 ? 3.473 -3.826 -2.863 1 98.75 45 ARG B O 1
ATOM 2430 N N . MET B 1 46 ? 4.875 -2.68 -4.203 1 98.69 46 MET B N 1
ATOM 2431 C CA . MET B 1 46 ? 4.055 -2.934 -5.383 1 98.69 46 MET B CA 1
ATOM 2432 C C . MET B 1 46 ? 4.309 -4.332 -5.934 1 98.69 46 MET B C 1
ATOM 2434 O O . MET B 1 46 ? 5.43 -4.84 -5.863 1 98.69 46 MET B O 1
ATOM 2438 N N . LEU B 1 47 ? 3.27 -4.922 -6.461 1 98.44 47 LEU B N 1
ATOM 2439 C CA . LEU B 1 47 ? 3.311 -6.168 -7.215 1 98.44 47 LEU B CA 1
ATOM 2440 C C . LEU B 1 47 ? 2.453 -6.074 -8.469 1 98.44 47 LEU B C 1
ATOM 2442 O O . LEU B 1 47 ? 1.534 -5.254 -8.539 1 98.44 47 LEU B O 1
ATOM 2446 N N . VAL B 1 48 ? 2.811 -6.922 -9.414 1 98.44 48 VAL B N 1
ATOM 2447 C CA . VAL B 1 48 ? 1.99 -7.035 -10.617 1 98.44 48 VAL B CA 1
ATOM 2448 C C . VAL B 1 48 ? 0.983 -8.172 -10.453 1 98.44 48 VAL B C 1
ATOM 2450 O O . VAL B 1 48 ? 1.346 -9.273 -10.039 1 98.44 48 VAL B O 1
ATOM 2453 N N . HIS B 1 49 ? -0.254 -7.848 -10.75 1 98.56 49 HIS B N 1
ATOM 2454 C CA . HIS B 1 49 ? -1.329 -8.836 -10.734 1 98.56 49 HIS B CA 1
ATOM 2455 C C . HIS B 1 49 ? -1.168 -9.836 -11.875 1 98.56 49 HIS B C 1
ATOM 2457 O O . HIS B 1 49 ? -1.027 -9.453 -13.031 1 98.56 49 HIS B O 1
ATOM 2463 N N . ARG B 1 50 ? -1.209 -11.125 -11.5 1 98 50 ARG B N 1
ATOM 2464 C CA . ARG B 1 50 ? -1.035 -12.164 -12.516 1 98 50 ARG B CA 1
ATOM 2465 C C . ARG B 1 50 ? -2.33 -12.938 -12.734 1 98 50 ARG B C 1
ATOM 2467 O O . ARG B 1 50 ? -2.305 -14.086 -13.188 1 98 50 ARG B O 1
ATOM 2474 N N . GLY B 1 51 ? -3.473 -12.336 -12.281 1 97 51 GLY B N 1
ATOM 2475 C CA . GLY B 1 51 ? -4.781 -12.945 -12.477 1 97 51 GLY B CA 1
ATOM 2476 C C . GLY B 1 51 ? -5.262 -13.719 -11.266 1 97 51 GLY B C 1
ATOM 2477 O O . GLY B 1 51 ? -4.746 -13.539 -10.156 1 97 51 GLY B O 1
ATOM 2478 N N . PHE B 1 52 ? -6.34 -14.531 -11.508 1 97.06 52 PHE B N 1
ATOM 2479 C CA . PHE B 1 52 ? -6.875 -15.461 -10.516 1 97.06 52 PHE B CA 1
ATOM 2480 C C . PHE B 1 52 ? -6.395 -16.875 -10.797 1 97.06 52 PHE B C 1
ATOM 2482 O O . PHE B 1 52 ? -5.957 -17.188 -11.906 1 97.06 52 PHE B O 1
ATOM 2489 N N . VAL B 1 53 ? -6.418 -17.703 -9.789 1 96.44 53 VAL B N 1
ATOM 2490 C CA . VAL B 1 53 ? -5.961 -19.078 -9.93 1 96.44 53 VAL B CA 1
ATOM 2491 C C . VAL B 1 53 ? -6.668 -19.734 -11.109 1 96.44 53 VAL B C 1
ATOM 2493 O O . VAL B 1 53 ? -7.898 -19.734 -11.188 1 96.44 53 VAL B O 1
ATOM 2496 N N . ASN B 1 54 ? -5.852 -20.219 -12.07 1 93.88 54 ASN B N 1
ATOM 2497 C CA . ASN B 1 54 ? -6.27 -20.969 -13.25 1 93.88 54 ASN B CA 1
ATOM 2498 C C . ASN B 1 54 ? -7.035 -20.094 -14.234 1 93.88 54 ASN B C 1
ATOM 2500 O O . ASN B 1 54 ? -7.812 -20.594 -15.039 1 93.88 54 ASN B O 1
ATOM 2504 N N . GLU B 1 55 ? -6.949 -18.781 -14.031 1 92.5 55 GLU B N 1
ATOM 2505 C CA . GLU B 1 55 ? -7.543 -17.906 -15.039 1 92.5 55 GLU B CA 1
ATOM 2506 C C . GLU B 1 55 ? -6.84 -18.062 -16.391 1 92.5 55 GLU B C 1
ATOM 2508 O O . GLU B 1 55 ? -5.688 -17.656 -16.547 1 92.5 55 GLU B O 1
ATOM 2513 N N . ARG B 1 56 ? -7.562 -18.656 -17.328 1 87.19 56 ARG B N 1
ATOM 2514 C CA . ARG B 1 56 ? -7 -18.984 -18.625 1 87.19 56 ARG B CA 1
ATOM 2515 C C . ARG B 1 56 ? -7.473 -18.016 -19.703 1 87.19 56 ARG B C 1
ATOM 2517 O O . ARG B 1 56 ? -8.633 -18.047 -20.109 1 87.19 56 ARG B O 1
ATOM 2524 N N . ARG B 1 57 ? -6.66 -17.094 -20.031 1 76.56 57 ARG B N 1
ATOM 2525 C CA . ARG B 1 57 ? -7.059 -16.062 -21 1 76.56 57 ARG B CA 1
ATOM 2526 C C . ARG B 1 57 ? -6.574 -16.422 -22.406 1 76.56 57 ARG B C 1
ATOM 2528 O O . ARG B 1 57 ? -7.195 -16.031 -23.391 1 76.56 57 ARG B O 1
ATOM 2535 N N . LYS B 1 58 ? -5.477 -17.141 -22.484 1 74.5 58 LYS B N 1
ATOM 2536 C CA . LYS B 1 58 ? -4.938 -17.516 -23.781 1 74.5 58 LYS B CA 1
ATOM 2537 C C . LYS B 1 58 ? -5.348 -18.922 -24.172 1 74.5 58 LYS B C 1
ATOM 2539 O O . LYS B 1 58 ? -5.348 -19.828 -23.344 1 74.5 58 LYS B O 1
ATOM 2544 N N . ILE B 1 59 ? -5.766 -19.047 -25.359 1 68.88 59 ILE B N 1
ATOM 2545 C CA . ILE B 1 59 ? -6.215 -20.328 -25.891 1 68.88 59 ILE B CA 1
ATOM 2546 C C . ILE B 1 59 ? -5.051 -21.312 -25.906 1 68.88 59 ILE B C 1
ATOM 2548 O O . ILE B 1 59 ? -5.223 -22.5 -25.594 1 68.88 59 ILE B O 1
ATOM 2552 N N . ASP B 1 60 ? -3.873 -20.875 -26.156 1 74.38 60 ASP B N 1
ATOM 2553 C CA . ASP B 1 60 ? -2.75 -21.781 -26.375 1 74.38 60 ASP B CA 1
ATOM 2554 C C . ASP B 1 60 ? -1.783 -21.75 -25.188 1 74.38 60 ASP B C 1
ATOM 2556 O O . ASP B 1 60 ? -0.571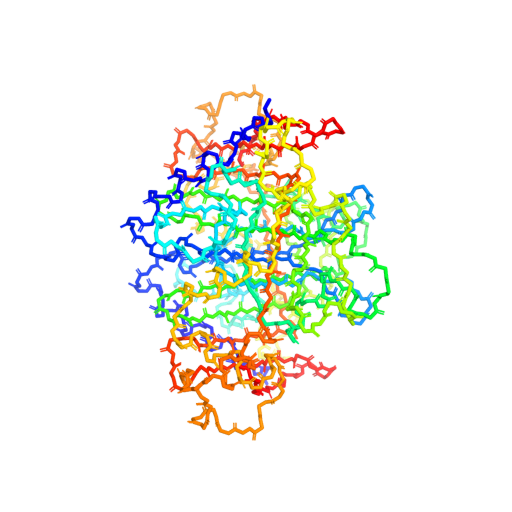 -21.891 -25.375 1 74.38 60 ASP B O 1
ATOM 2560 N N . ASP B 1 61 ? -2.416 -21.875 -24.016 1 76.19 61 ASP B N 1
ATOM 2561 C CA . ASP B 1 61 ? -1.44 -21.875 -22.922 1 76.19 61 ASP B CA 1
ATOM 2562 C C . ASP B 1 61 ? -0.896 -23.266 -22.672 1 76.19 61 ASP B C 1
ATOM 2564 O O . ASP B 1 61 ? -1.434 -24.25 -23.172 1 76.19 61 ASP B O 1
ATOM 2568 N N . THR B 1 62 ? 0.239 -23.531 -22.109 1 77.31 62 THR B N 1
ATOM 2569 C CA . THR B 1 62 ? 1.012 -24.766 -21.969 1 77.31 62 THR B CA 1
ATOM 2570 C C . THR B 1 62 ? 0.55 -25.562 -20.75 1 77.31 62 THR B C 1
ATOM 2572 O O . THR B 1 62 ? 1.128 -26.609 -20.422 1 77.31 62 THR B O 1
ATOM 2575 N N . SER B 1 63 ? -0.562 -25.109 -20.172 1 85.06 63 SER B N 1
ATOM 2576 C CA . SER B 1 63 ? -0.941 -25.766 -18.906 1 85.06 63 SER B CA 1
ATOM 2577 C C . SER B 1 63 ? -1.622 -27.109 -19.172 1 85.06 63 SER B C 1
ATOM 2579 O O . SER B 1 63 ? -2.439 -27.219 -20.078 1 85.06 63 SER B O 1
ATOM 2581 N N . SER B 1 64 ? -1.319 -28.062 -18.344 1 86.25 64 SER B N 1
ATOM 2582 C CA . SER B 1 64 ? -1.98 -29.375 -18.391 1 86.25 64 SER B CA 1
ATOM 2583 C C . SER B 1 64 ? -3.275 -29.359 -17.578 1 86.25 64 SER B C 1
ATOM 2585 O O . SER B 1 64 ? -4.098 -30.266 -17.703 1 86.25 64 SER B O 1
ATOM 2587 N N . ASN B 1 65 ? -3.404 -28.328 -16.719 1 88.06 65 ASN B N 1
ATOM 2588 C CA . ASN B 1 65 ? -4.684 -28.188 -16.031 1 88.06 65 ASN B CA 1
ATOM 2589 C C . ASN B 1 65 ? -5.828 -27.969 -17.016 1 88.06 65 ASN B C 1
ATOM 2591 O O . ASN B 1 65 ? -5.66 -27.281 -18.016 1 88.06 65 ASN B O 1
ATOM 2595 N N . SER B 1 66 ? -6.926 -28.562 -16.75 1 82.06 66 SER B N 1
ATOM 2596 C CA . SER B 1 66 ? -8.07 -28.453 -17.656 1 82.06 66 SER B CA 1
ATOM 2597 C C . SER B 1 66 ? -8.555 -27.016 -17.75 1 82.06 66 SER B C 1
ATOM 2599 O O . SER B 1 66 ? -8.656 -26.312 -16.75 1 82.06 66 SER B O 1
ATOM 2601 N N . LYS B 1 67 ? -8.883 -26.594 -18.953 1 77.44 67 LYS B N 1
ATOM 2602 C CA . LYS B 1 67 ? -9.477 -25.281 -19.172 1 77.44 67 LYS B CA 1
ATOM 2603 C C . LYS B 1 67 ? -10.93 -25.234 -18.703 1 77.44 67 LYS B C 1
ATOM 2605 O O . LYS B 1 67 ? -11.461 -24.172 -18.391 1 77.44 67 LYS B O 1
ATOM 2610 N N . GLU B 1 68 ? -11.461 -26.344 -18.594 1 78.31 68 GLU B N 1
ATOM 2611 C CA . GLU B 1 68 ? -12.891 -26.438 -18.297 1 78.31 68 GLU B CA 1
ATOM 2612 C C . GLU B 1 68 ? -13.164 -26.203 -16.828 1 78.31 68 GLU B C 1
ATOM 2614 O O . GLU B 1 68 ? -14.305 -25.938 -16.422 1 78.31 68 GLU B O 1
ATOM 2619 N N . ILE B 1 69 ? -12.18 -26.312 -16 1 79.94 69 ILE B N 1
ATOM 2620 C CA . ILE B 1 69 ? -12.398 -26.234 -14.562 1 79.94 69 ILE B CA 1
ATOM 2621 C C . ILE B 1 69 ? -12.57 -24.781 -14.133 1 79.94 69 ILE B C 1
ATOM 2623 O O . ILE B 1 69 ? -13.016 -24.5 -13.016 1 79.94 69 ILE B O 1
ATOM 2627 N N . GLY B 1 70 ? -12.305 -23.781 -14.961 1 84.56 70 GLY B N 1
ATOM 2628 C CA . GLY B 1 70 ? -12.547 -22.375 -14.664 1 84.56 70 GLY B CA 1
ATOM 2629 C C . GLY B 1 70 ? -11.516 -21.781 -13.734 1 84.56 70 GLY B C 1
ATOM 2630 O O . GLY B 1 70 ? -10.484 -22.391 -13.461 1 84.56 70 GLY B O 1
ATOM 2631 N N . SER B 1 71 ? -11.719 -20.578 -13.25 1 90.75 71 SER B N 1
ATOM 2632 C CA . SER B 1 71 ? -10.797 -19.859 -12.383 1 90.75 71 SER B CA 1
ATOM 2633 C C . SER B 1 71 ? -11.297 -19.828 -10.945 1 90.75 71 SER B C 1
ATOM 2635 O O . SER B 1 71 ? -12.5 -19.906 -10.695 1 90.75 71 SER B O 1
ATOM 2637 N N . GLY B 1 72 ? -10.375 -19.828 -10.031 1 92.94 72 GLY B N 1
ATOM 2638 C CA . GLY B 1 72 ? -10.719 -19.641 -8.633 1 92.94 72 GLY B CA 1
ATOM 2639 C C . GLY B 1 72 ? -10.953 -18.188 -8.266 1 92.94 72 GLY B C 1
ATOM 2640 O O . GLY B 1 72 ? -11.133 -17.344 -9.141 1 92.94 72 GLY B O 1
ATOM 2641 N N . VAL B 1 73 ? -11.039 -17.938 -6.93 1 95.12 73 VAL B N 1
ATOM 2642 C CA . VAL B 1 73 ? -11.297 -16.594 -6.418 1 95.12 73 VAL B CA 1
ATOM 2643 C C . VAL B 1 73 ? -10.023 -16.016 -5.824 1 95.12 73 VAL B C 1
ATOM 2645 O O . VAL B 1 73 ? -9.938 -14.812 -5.574 1 95.12 73 VAL B O 1
ATOM 2648 N N . ALA B 1 74 ? -9.016 -16.828 -5.684 1 97.5 74 ALA B N 1
ATOM 2649 C CA . ALA B 1 74 ? -7.754 -16.359 -5.125 1 97.5 74 ALA B CA 1
ATOM 2650 C C . ALA B 1 74 ? -6.926 -15.633 -6.176 1 97.5 74 ALA B C 1
ATOM 2652 O O . ALA B 1 74 ? -6.867 -16.047 -7.332 1 97.5 74 ALA B O 1
ATOM 2653 N N . LEU B 1 75 ? -6.379 -14.523 -5.773 1 98.69 75 LEU B N 1
ATOM 2654 C CA . LEU B 1 75 ? -5.508 -13.75 -6.656 1 98.69 75 LEU B CA 1
ATOM 2655 C C . LEU B 1 75 ? -4.109 -14.359 -6.707 1 98.69 75 LEU B C 1
ATOM 2657 O O . LEU B 1 75 ? -3.676 -15.008 -5.75 1 98.69 75 LEU B O 1
ATOM 2661 N N . VAL B 1 76 ? -3.4 -14.102 -7.84 1 98.69 76 VAL B N 1
ATOM 2662 C CA . VAL B 1 76 ? -2.072 -14.672 -8.039 1 98.69 76 VAL B CA 1
ATOM 2663 C C . VAL B 1 76 ? -1.074 -13.555 -8.344 1 98.69 76 VAL B C 1
ATOM 2665 O O . VAL B 1 76 ? -1.368 -12.641 -9.117 1 98.69 76 VAL B O 1
ATOM 2668 N N . ALA B 1 77 ? 0.03 -13.539 -7.711 1 98.81 77 ALA B N 1
ATOM 2669 C CA . ALA B 1 77 ? 1.244 -12.82 -8.078 1 98.81 77 ALA B CA 1
ATOM 2670 C C . ALA B 1 77 ? 2.463 -13.734 -8.031 1 98.81 77 ALA B C 1
ATOM 2672 O O . ALA B 1 77 ? 2.344 -14.922 -7.73 1 98.81 77 ALA B O 1
ATOM 2673 N N . CYS B 1 78 ? 3.613 -13.258 -8.445 1 98.75 78 CYS B N 1
ATOM 2674 C CA . CYS B 1 78 ? 4.82 -14.078 -8.383 1 98.75 78 CYS B CA 1
ATOM 2675 C C . CYS B 1 78 ? 5.918 -13.367 -7.594 1 98.75 78 CYS B C 1
ATOM 2677 O O . CYS B 1 78 ? 5.809 -12.172 -7.305 1 98.75 78 CYS B O 1
ATOM 2679 N N . THR B 1 79 ? 6.906 -14.117 -7.215 1 98.62 79 THR B N 1
ATOM 2680 C CA . THR B 1 79 ? 7.992 -13.586 -6.402 1 98.62 79 THR B CA 1
ATOM 2681 C C . THR B 1 79 ? 9.234 -14.461 -6.512 1 98.62 79 THR B C 1
ATOM 2683 O O . THR B 1 79 ? 9.164 -15.594 -7.004 1 98.62 79 THR B O 1
ATOM 2686 N N . ASP B 1 80 ? 10.383 -13.906 -6.266 1 98.62 80 ASP B N 1
ATOM 2687 C CA . ASP B 1 80 ? 11.594 -14.656 -5.973 1 98.62 80 ASP B CA 1
ATOM 2688 C C . ASP B 1 80 ? 11.531 -15.289 -4.582 1 98.62 80 ASP B C 1
ATOM 2690 O O . ASP B 1 80 ? 11.375 -14.586 -3.582 1 98.62 80 ASP B O 1
ATOM 2694 N N . ILE B 1 81 ? 11.625 -16.578 -4.523 1 98.19 81 ILE B N 1
ATOM 2695 C CA . ILE B 1 81 ? 11.422 -17.312 -3.283 1 98.19 81 ILE B CA 1
ATOM 2696 C C . ILE B 1 81 ? 12.469 -16.891 -2.254 1 98.19 81 ILE B C 1
ATOM 2698 O O . ILE B 1 81 ? 12.305 -17.141 -1.056 1 98.19 81 ILE B O 1
ATOM 2702 N N . ARG B 1 82 ? 13.57 -16.266 -2.686 1 97.5 82 ARG B N 1
ATOM 2703 C CA . ARG B 1 82 ? 14.672 -15.844 -1.817 1 97.5 82 ARG B CA 1
ATOM 2704 C C . ARG B 1 82 ? 14.375 -14.492 -1.173 1 97.5 82 ARG B C 1
ATOM 2706 O O . ARG B 1 82 ? 15.055 -14.094 -0.23 1 97.5 82 ARG B O 1
ATOM 2713 N N . SER B 1 83 ? 13.312 -13.773 -1.624 1 97.25 83 SER B N 1
ATOM 2714 C CA . SER B 1 83 ? 13 -12.43 -1.148 1 97.25 83 SER B CA 1
ATOM 2715 C C . SER B 1 83 ? 12.555 -12.445 0.31 1 97.25 83 SER B C 1
ATOM 2717 O O . SER B 1 83 ? 11.938 -13.414 0.764 1 97.25 83 SER B O 1
ATOM 2719 N N . SER B 1 84 ? 12.797 -11.336 0.979 1 94.81 84 SER B N 1
ATOM 2720 C CA . SER B 1 84 ? 12.484 -11.219 2.398 1 94.81 84 SER B CA 1
ATOM 2721 C C . SER B 1 84 ? 10.977 -11.25 2.639 1 94.81 84 SER B C 1
ATOM 2723 O O . SER B 1 84 ? 10.523 -11.656 3.711 1 94.81 84 SER B O 1
ATOM 2725 N N . LYS B 1 85 ? 10.188 -10.836 1.65 1 96.94 85 LYS B N 1
ATOM 2726 C CA . LYS B 1 85 ? 8.742 -10.828 1.854 1 96.94 85 LYS B CA 1
ATOM 2727 C C . LYS B 1 85 ? 8.211 -12.242 2.066 1 96.94 85 LYS B C 1
ATOM 2729 O O . LYS B 1 85 ? 7.148 -12.43 2.664 1 96.94 85 LYS B O 1
ATOM 2734 N N . VAL B 1 86 ? 8.891 -13.25 1.535 1 97.56 86 VAL B N 1
ATOM 2735 C CA . VAL B 1 86 ? 8.461 -14.633 1.71 1 97.56 86 VAL B CA 1
ATOM 2736 C C . VAL B 1 86 ? 8.484 -15 3.193 1 97.56 86 VAL B C 1
ATOM 2738 O O . VAL B 1 86 ? 7.57 -15.672 3.686 1 97.56 86 VAL B O 1
ATOM 2741 N N . ASP B 1 87 ? 9.453 -14.453 3.945 1 96.12 87 ASP B N 1
ATOM 2742 C CA . ASP B 1 87 ? 9.57 -14.719 5.375 1 96.12 87 ASP B CA 1
ATOM 2743 C C . ASP B 1 87 ? 8.461 -14.016 6.156 1 96.12 87 ASP B C 1
ATOM 2745 O O . ASP B 1 87 ? 8.203 -14.359 7.316 1 96.12 87 ASP B O 1
ATOM 2749 N N . GLN B 1 88 ? 7.922 -13.047 5.578 1 96.25 88 GLN B N 1
ATOM 2750 C CA . GLN B 1 88 ? 6.812 -12.344 6.211 1 96.25 88 GLN B CA 1
ATOM 2751 C C . GLN B 1 88 ? 5.504 -13.109 6.043 1 96.25 88 GLN B C 1
ATOM 2753 O O . GLN B 1 88 ? 4.531 -12.844 6.75 1 96.25 88 GLN B O 1
ATOM 2758 N N . ILE B 1 89 ? 5.473 -14.039 5.098 1 96.5 89 ILE B N 1
ATOM 2759 C CA . ILE B 1 89 ? 4.262 -14.773 4.746 1 96.5 89 ILE B CA 1
ATOM 2760 C C . ILE B 1 89 ? 4.32 -16.188 5.336 1 96.5 89 ILE B C 1
ATOM 2762 O O . ILE B 1 89 ? 3.293 -16.734 5.738 1 96.5 89 ILE B O 1
ATOM 2766 N N . VAL B 1 90 ? 5.488 -16.781 5.348 1 96.56 90 VAL B N 1
ATOM 2767 C CA . VAL B 1 90 ? 5.637 -18.172 5.781 1 96.56 90 VAL B CA 1
ATOM 2768 C C . VAL B 1 90 ? 6.949 -18.328 6.543 1 96.56 90 VAL B C 1
ATOM 2770 O O . VAL B 1 90 ? 7.945 -17.672 6.23 1 96.56 90 VAL B O 1
ATOM 2773 N N . ASP B 1 91 ? 6.902 -19.156 7.559 1 95.19 91 ASP B N 1
ATOM 2774 C CA . ASP B 1 91 ? 8.156 -19.625 8.141 1 95.19 91 ASP B CA 1
ATOM 2775 C C . ASP B 1 91 ? 8.797 -20.703 7.281 1 95.19 91 ASP B C 1
ATOM 2777 O O . ASP B 1 91 ? 8.383 -21.875 7.324 1 95.19 91 ASP B O 1
ATOM 2781 N N . ARG B 1 92 ? 9.836 -20.375 6.625 1 93.75 92 ARG B N 1
ATOM 2782 C CA . ARG B 1 92 ? 10.422 -21.25 5.621 1 93.75 92 ARG B CA 1
ATOM 2783 C C . ARG B 1 92 ? 11 -22.5 6.262 1 93.75 92 ARG B C 1
ATOM 2785 O O . ARG B 1 92 ? 11.211 -23.516 5.586 1 93.75 92 ARG B O 1
ATOM 2792 N N . ASN B 1 93 ? 11.211 -22.406 7.547 1 91.94 93 ASN B N 1
ATOM 2793 C CA . ASN B 1 93 ? 11.883 -23.516 8.219 1 91.94 93 ASN B CA 1
ATOM 2794 C C . ASN B 1 93 ? 10.883 -24.406 8.953 1 91.94 93 ASN B C 1
ATOM 2796 O O . ASN B 1 93 ? 11.281 -25.359 9.641 1 91.94 93 ASN B O 1
ATOM 2800 N N . SER B 1 94 ? 9.688 -24.109 8.805 1 93 94 SER B N 1
ATOM 2801 C CA . SER B 1 94 ? 8.68 -24.922 9.461 1 93 94 SER B CA 1
ATOM 2802 C C . SER B 1 94 ? 8.484 -26.25 8.75 1 93 94 SER B C 1
ATOM 2804 O O . SER B 1 94 ? 8.5 -26.312 7.52 1 93 94 SER B O 1
ATOM 2806 N N . ALA B 1 95 ? 8.281 -27.297 9.477 1 88.5 95 ALA B N 1
ATOM 2807 C CA . ALA B 1 95 ? 7.996 -28.609 8.914 1 88.5 95 ALA B CA 1
ATOM 2808 C C . ALA B 1 95 ? 6.5 -28.797 8.68 1 88.5 95 ALA B C 1
ATOM 2810 O O . ALA B 1 95 ? 6.082 -29.75 8.031 1 88.5 95 ALA B O 1
ATOM 2811 N N . SER B 1 96 ? 5.777 -27.938 9.133 1 91.12 96 SER B N 1
ATOM 2812 C CA . SER B 1 96 ? 4.324 -28.031 9.047 1 91.12 96 SER B CA 1
ATOM 2813 C C . SER B 1 96 ? 3.811 -27.391 7.762 1 91.12 96 SER B C 1
ATOM 2815 O O . SER B 1 96 ? 4.547 -26.672 7.082 1 91.12 96 SER B O 1
ATOM 2817 N N . ASP B 1 97 ? 2.625 -27.766 7.488 1 95.62 97 ASP B N 1
ATOM 2818 C CA . ASP B 1 97 ? 1.934 -27.094 6.383 1 95.62 97 ASP B CA 1
ATOM 2819 C C . ASP B 1 97 ? 1.809 -25.594 6.637 1 95.62 97 ASP B C 1
ATOM 2821 O O . ASP B 1 97 ? 1.834 -25.156 7.789 1 95.62 97 ASP B O 1
ATOM 2825 N N . GLN B 1 98 ? 1.734 -24.906 5.566 1 96.44 98 GLN B N 1
ATOM 2826 C CA . GLN B 1 98 ? 1.506 -23.469 5.688 1 96.44 98 GLN B CA 1
ATOM 2827 C C . GLN B 1 98 ? 0.141 -23.188 6.305 1 96.44 98 GLN B C 1
ATOM 2829 O O . GLN B 1 98 ? -0.849 -23.828 5.965 1 96.44 98 GLN B O 1
ATOM 2834 N N . GLU B 1 99 ? 0.089 -22.266 7.168 1 91.88 99 GLU B N 1
ATOM 2835 C CA . GLU B 1 99 ? -1.182 -21.781 7.699 1 91.88 99 GLU B CA 1
ATOM 2836 C C . GLU B 1 99 ? -1.634 -20.5 6.977 1 91.88 99 GLU B C 1
ATOM 2838 O O . GLU B 1 99 ? -2.807 -20.141 7.043 1 91.88 99 GLU B O 1
ATOM 2843 N N . GLY B 1 100 ? -0.695 -19.922 6.23 1 92.56 100 GLY B N 1
ATOM 2844 C CA . GLY B 1 100 ? -0.987 -18.625 5.621 1 92.56 100 GLY B CA 1
ATOM 2845 C C . GLY B 1 100 ? -0.91 -17.469 6.598 1 92.56 100 GLY B C 1
ATOM 2846 O O . GLY B 1 100 ? -1.029 -17.672 7.809 1 92.56 100 GLY B O 1
ATOM 2847 N N . ARG B 1 101 ? -0.646 -16.297 6.145 1 94.62 101 ARG B N 1
ATOM 2848 C CA . ARG B 1 101 ? -0.626 -15.086 6.957 1 94.62 101 ARG B CA 1
ATOM 2849 C C . ARG B 1 101 ? -1.457 -13.977 6.312 1 94.62 101 ARG B C 1
ATOM 2851 O O . ARG B 1 101 ? -1.506 -13.867 5.086 1 94.62 101 ARG B O 1
ATOM 2858 N N . MET B 1 102 ? -2.043 -13.172 7.156 1 95.62 102 MET B N 1
ATOM 2859 C CA . MET B 1 102 ? -2.881 -12.086 6.652 1 95.62 102 MET B CA 1
ATOM 2860 C C . MET B 1 102 ? -2.035 -11.016 5.973 1 95.62 102 MET B C 1
ATOM 2862 O O . MET B 1 102 ? -0.957 -10.672 6.457 1 95.62 102 MET B O 1
ATOM 2866 N N . SER B 1 103 ? -2.479 -10.586 4.848 1 97.38 103 SER B N 1
ATOM 2867 C CA . SER B 1 103 ? -1.922 -9.461 4.098 1 97.38 103 SER B CA 1
ATOM 2868 C C . SER B 1 103 ? -3.025 -8.562 3.553 1 97.38 103 SER B C 1
ATOM 2870 O O . SER B 1 103 ? -4.211 -8.883 3.66 1 97.38 103 SER B O 1
ATOM 2872 N N . SER B 1 104 ? -2.66 -7.41 3.064 1 97.94 104 SER B N 1
ATOM 2873 C CA . SER B 1 104 ? -3.611 -6.484 2.463 1 97.94 104 SER B CA 1
ATOM 2874 C C . SER B 1 104 ? -3.146 -6.031 1.083 1 97.94 104 SER B C 1
ATOM 2876 O O . SER B 1 104 ? -1.961 -5.754 0.882 1 97.94 104 SER B O 1
ATOM 2878 N N . ILE B 1 105 ? -4.039 -6.07 0.186 1 98.81 105 ILE B N 1
ATOM 2879 C CA . ILE B 1 105 ? -3.83 -5.508 -1.143 1 98.81 105 ILE B CA 1
ATOM 2880 C C . ILE B 1 105 ? -4.594 -4.188 -1.269 1 98.81 105 ILE B C 1
ATOM 2882 O O . ILE B 1 105 ? -5.793 -4.129 -0.991 1 98.81 105 ILE B O 1
ATOM 2886 N N . CYS B 1 106 ? -3.926 -3.174 -1.541 1 98.94 106 CYS B N 1
ATOM 2887 C CA . CYS B 1 106 ? -4.535 -1.903 -1.919 1 98.94 106 CYS B CA 1
ATOM 2888 C C . CYS B 1 106 ? -4.355 -1.635 -3.408 1 98.94 106 CYS B C 1
ATOM 2890 O O . CYS B 1 106 ? -3.244 -1.372 -3.867 1 98.94 106 CYS B O 1
ATOM 2892 N N . TRP B 1 107 ? -5.434 -1.756 -4.152 1 98.94 107 TRP B N 1
ATOM 2893 C CA . TRP B 1 107 ? -5.449 -1.666 -5.609 1 98.94 107 TRP B CA 1
ATOM 2894 C C . TRP B 1 107 ? -6.152 -0.394 -6.066 1 98.94 107 TRP B C 1
ATOM 2896 O O . TRP B 1 107 ? -7.387 -0.321 -6.059 1 98.94 107 TRP B O 1
ATOM 2906 N N . TRP B 1 108 ? -5.375 0.624 -6.445 1 98.81 108 TRP B N 1
ATOM 2907 C CA . TRP B 1 108 ? -5.91 1.892 -6.934 1 98.81 108 TRP B CA 1
ATOM 2908 C C . TRP B 1 108 ? -6 1.896 -8.453 1 98.81 108 TRP B C 1
ATOM 2910 O O . TRP B 1 108 ? -4.977 1.893 -9.148 1 98.81 108 TRP B O 1
ATOM 2920 N N . LEU B 1 109 ? -7.191 1.873 -8.977 1 98.62 109 LEU B N 1
ATOM 2921 C CA . LEU B 1 109 ? -7.469 1.989 -10.406 1 98.62 109 LEU B CA 1
ATOM 2922 C C . LEU B 1 109 ? -7.789 3.432 -10.781 1 98.62 109 LEU B C 1
ATOM 2924 O O . LEU B 1 109 ? -8.961 3.805 -10.891 1 98.62 109 LEU B O 1
ATOM 2928 N N . GLU B 1 110 ? -6.754 4.172 -11.109 1 97.56 110 GLU B N 1
ATOM 2929 C CA . GLU B 1 110 ? -6.816 5.621 -11.273 1 97.56 110 GLU B CA 1
ATOM 2930 C C . GLU B 1 110 ? -7.797 6.008 -12.383 1 97.56 110 GLU B C 1
ATOM 2932 O O . GLU B 1 110 ? -8.625 6.902 -12.195 1 97.56 110 GLU B O 1
ATOM 2937 N N . PRO B 1 111 ? -7.848 5.375 -13.594 1 97.25 111 PRO B N 1
ATOM 2938 C CA . PRO B 1 111 ? -8.758 5.805 -14.656 1 97.25 111 PRO B CA 1
ATOM 2939 C C . PRO B 1 111 ? -10.219 5.805 -14.219 1 97.25 111 PRO B C 1
ATOM 2941 O O . PRO B 1 111 ? -11 6.668 -14.633 1 97.25 111 PRO B O 1
ATOM 2944 N N . LYS B 1 112 ? -10.539 4.859 -13.312 1 97.75 112 LYS B N 1
ATOM 2945 C CA . LYS B 1 112 ? -11.922 4.742 -12.867 1 97.75 112 LYS B CA 1
ATOM 2946 C C . LYS B 1 112 ? -12.133 5.449 -11.531 1 97.75 112 LYS B C 1
ATOM 2948 O O . LYS B 1 112 ? -13.266 5.668 -11.102 1 97.75 112 LYS B O 1
ATOM 2953 N N . GLY B 1 113 ? -11.008 5.852 -10.914 1 97.94 113 GLY B N 1
ATOM 2954 C CA . GLY B 1 113 ? -11.109 6.395 -9.57 1 97.94 113 GLY B CA 1
ATOM 2955 C C . GLY B 1 113 ? -11.695 5.414 -8.57 1 97.94 113 GLY B C 1
ATOM 2956 O O . GLY B 1 113 ? -12.594 5.766 -7.801 1 97.94 113 GLY B O 1
ATOM 2957 N N . GLU B 1 114 ? -11.297 4.168 -8.648 1 98.81 114 GLU B N 1
ATOM 2958 C CA . GLU B 1 114 ? -11.766 3.105 -7.766 1 98.81 114 GLU B CA 1
ATOM 2959 C C . GLU B 1 114 ? -10.617 2.486 -6.977 1 98.81 114 GLU B C 1
ATOM 2961 O O . GLU B 1 114 ? -9.531 2.279 -7.52 1 98.81 114 GLU B O 1
ATOM 2966 N N . GLN B 1 115 ? -10.852 2.311 -5.73 1 98.88 115 GLN B N 1
ATOM 2967 C CA . GLN B 1 115 ? -9.906 1.604 -4.871 1 98.88 115 GLN B CA 1
ATOM 2968 C C . GLN B 1 115 ? -10.508 0.303 -4.348 1 98.88 115 GLN B C 1
ATOM 2970 O O . GLN B 1 115 ? -11.57 0.31 -3.723 1 98.88 115 GLN B O 1
ATOM 2975 N N . PHE B 1 116 ? -9.844 -0.826 -4.602 1 98.94 116 PHE B N 1
ATOM 2976 C CA . PHE B 1 116 ? -10.141 -2.098 -3.951 1 98.94 116 PHE B CA 1
ATOM 2977 C C . PHE B 1 116 ? -9.133 -2.379 -2.838 1 98.94 116 PHE B C 1
ATOM 2979 O O . PHE B 1 116 ? -7.926 -2.416 -3.078 1 98.94 116 PHE B O 1
ATOM 2986 N N . ARG B 1 117 ? -9.586 -2.471 -1.657 1 98.81 117 ARG B N 1
ATOM 2987 C CA . ARG B 1 117 ? -8.789 -3 -0.556 1 98.81 117 ARG B CA 1
ATOM 2988 C C . ARG B 1 117 ? -9.188 -4.438 -0.233 1 98.81 117 ARG B C 1
ATOM 2990 O O . ARG B 1 117 ? -10.352 -4.711 0.072 1 98.81 117 ARG B O 1
ATOM 2997 N N . ILE B 1 118 ? -8.234 -5.312 -0.305 1 98.56 118 ILE B N 1
ATOM 2998 C CA . ILE B 1 118 ? -8.5 -6.738 -0.155 1 98.56 118 ILE B CA 1
ATOM 2999 C C . ILE B 1 118 ? -7.668 -7.305 0.992 1 98.56 118 ILE B C 1
ATOM 3001 O O . ILE B 1 118 ? -6.438 -7.316 0.925 1 98.56 118 ILE B O 1
ATOM 3005 N N . CYS B 1 119 ? -8.336 -7.676 2.045 1 97.06 119 CYS B N 1
ATOM 3006 C CA . CYS B 1 119 ? -7.691 -8.469 3.084 1 97.06 119 CYS B CA 1
ATOM 3007 C C . CYS B 1 119 ? -7.688 -9.953 2.715 1 97.06 119 CYS B C 1
ATOM 3009 O O . CYS B 1 119 ? -8.734 -10.516 2.4 1 97.06 119 CYS B O 1
ATOM 3011 N N . ALA B 1 120 ? -6.504 -10.539 2.756 1 97.06 120 ALA B N 1
ATOM 3012 C CA . ALA B 1 120 ? -6.426 -11.914 2.268 1 97.06 120 ALA B CA 1
ATOM 3013 C C . ALA B 1 120 ? -5.484 -12.75 3.131 1 97.06 120 ALA B C 1
ATOM 3015 O O . ALA B 1 120 ? -4.504 -12.227 3.676 1 97.06 120 ALA B O 1
ATOM 3016 N N . GLN B 1 121 ? -5.832 -14.016 3.311 1 96.31 121 GLN B N 1
ATOM 3017 C CA . GLN B 1 121 ? -4.859 -15.008 3.766 1 96.31 121 GLN B CA 1
ATOM 3018 C C . GLN B 1 121 ? -3.914 -15.406 2.639 1 96.31 121 GLN B C 1
ATOM 3020 O O . GLN B 1 121 ? -4.359 -15.867 1.585 1 96.31 121 GLN B O 1
ATOM 3025 N N . THR B 1 122 ? -2.621 -15.266 2.854 1 98 122 THR B N 1
ATOM 3026 C CA . THR B 1 122 ? -1.667 -15.367 1.754 1 98 122 THR B CA 1
ATOM 3027 C C . THR B 1 122 ? -0.779 -16.594 1.922 1 98 122 THR B C 1
ATOM 3029 O O . THR B 1 122 ? -0.342 -16.906 3.031 1 98 122 THR B O 1
ATOM 3032 N N . TYR B 1 123 ? -0.468 -17.281 0.797 1 98.44 123 TYR B N 1
ATOM 3033 C CA . TYR B 1 123 ? 0.316 -18.5 0.752 1 98.44 123 TYR B CA 1
ATOM 3034 C C . TYR B 1 123 ? 1.385 -18.422 -0.332 1 98.44 123 TYR B C 1
ATOM 3036 O O . TYR B 1 123 ? 1.331 -17.562 -1.207 1 98.44 123 TYR B O 1
ATOM 3044 N N . ILE B 1 124 ? 2.371 -19.328 -0.208 1 98.56 124 ILE B N 1
ATOM 3045 C CA . ILE B 1 124 ? 3.445 -19.438 -1.191 1 98.56 124 ILE B CA 1
ATOM 3046 C C . ILE B 1 124 ? 3.359 -20.781 -1.911 1 98.56 124 ILE B C 1
ATOM 3048 O O . ILE B 1 124 ? 3.182 -21.812 -1.276 1 98.56 124 ILE B O 1
ATOM 3052 N N . ILE B 1 125 ? 3.369 -20.781 -3.219 1 98 125 ILE B N 1
ATOM 3053 C CA . ILE B 1 125 ? 3.627 -22 -3.992 1 98 125 ILE B CA 1
ATOM 3054 C C . ILE B 1 125 ? 5.109 -22.062 -4.359 1 98 125 ILE B C 1
ATOM 3056 O O . ILE B 1 125 ? 5.562 -21.375 -5.273 1 98 125 ILE B O 1
ATOM 3060 N N . PRO B 1 126 ? 5.875 -22.844 -3.658 1 97.62 126 PRO B N 1
ATOM 3061 C CA . PRO B 1 126 ? 7.312 -22.922 -3.92 1 97.62 126 PRO B CA 1
ATOM 3062 C C . PRO B 1 126 ? 7.637 -23.734 -5.172 1 97.62 126 PRO B C 1
ATOM 3064 O O . PRO B 1 126 ? 6.773 -24.453 -5.691 1 97.62 126 PRO B O 1
ATOM 3067 N N . PRO B 1 127 ? 8.883 -23.547 -5.719 1 97.25 127 PRO B N 1
ATOM 3068 C CA . PRO B 1 127 ? 9.273 -24.438 -6.82 1 97.25 127 PRO B CA 1
ATOM 3069 C C . PRO B 1 127 ? 9.312 -25.906 -6.41 1 97.25 127 PRO B C 1
ATOM 3071 O O . PRO B 1 127 ? 9.531 -26.219 -5.238 1 97.25 127 PRO B O 1
ATOM 3074 N N . LYS B 1 128 ? 9.133 -26.734 -7.367 1 93.38 128 LYS B N 1
ATOM 3075 C CA . LYS B 1 128 ? 9.117 -28.172 -7.141 1 93.38 128 LYS B CA 1
ATOM 3076 C C . LYS B 1 128 ? 10.414 -28.641 -6.48 1 93.38 128 LYS B C 1
ATOM 3078 O O . LYS B 1 128 ? 10.398 -29.531 -5.625 1 93.38 128 LYS B O 1
ATOM 3083 N N . SER B 1 129 ? 11.477 -28 -6.781 1 93.25 129 SER B N 1
ATOM 3084 C CA . SER B 1 129 ? 12.789 -28.375 -6.262 1 93.25 129 SER B CA 1
ATOM 3085 C C . SER B 1 129 ? 12.867 -28.141 -4.758 1 93.25 129 SER B C 1
ATOM 3087 O O . SER B 1 129 ? 13.742 -28.688 -4.086 1 93.25 129 SER B O 1
ATOM 3089 N N . ARG B 1 130 ? 11.93 -27.359 -4.207 1 93.06 130 ARG B N 1
ATOM 3090 C CA . ARG B 1 130 ? 11.977 -27.016 -2.785 1 93.06 130 ARG B CA 1
ATOM 3091 C C . ARG B 1 130 ? 10.82 -27.672 -2.035 1 93.06 130 ARG B C 1
ATOM 3093 O O . ARG B 1 130 ? 10.594 -27.375 -0.856 1 93.06 130 ARG B O 1
ATOM 3100 N N . GLU B 1 131 ? 10.109 -28.5 -2.654 1 88.75 131 GLU B N 1
ATOM 3101 C CA . GLU B 1 131 ? 8.891 -29.062 -2.082 1 88.75 131 GLU B CA 1
ATOM 3102 C C . GLU B 1 131 ? 9.188 -29.812 -0.789 1 88.75 131 GLU B C 1
ATOM 3104 O O . GLU B 1 131 ? 8.352 -29.844 0.119 1 88.75 131 GLU B O 1
ATOM 3109 N N . SER B 1 132 ? 10.375 -30.391 -0.698 1 91.25 132 SER B N 1
ATOM 3110 C CA . SER B 1 132 ? 10.719 -31.172 0.479 1 91.25 132 SER B CA 1
ATOM 3111 C C . SER B 1 132 ? 11.336 -30.312 1.568 1 91.25 132 SER B C 1
ATOM 3113 O O . SER B 1 132 ? 11.469 -30.734 2.715 1 91.25 132 SER B O 1
ATOM 3115 N N . THR B 1 133 ? 11.688 -29.078 1.299 1 94.06 133 THR B N 1
ATOM 3116 C CA . THR B 1 133 ? 12.422 -28.266 2.258 1 94.06 133 THR B CA 1
ATOM 3117 C C . THR B 1 133 ? 11.664 -26.969 2.561 1 94.06 133 THR B C 1
ATOM 3119 O O . THR B 1 133 ? 12.203 -26.078 3.207 1 94.06 133 THR B O 1
ATOM 3122 N N . PHE B 1 134 ? 10.484 -26.812 2.012 1 96.5 134 PHE B N 1
ATOM 3123 C CA . PHE B 1 134 ? 9.625 -25.656 2.211 1 96.5 134 PHE B CA 1
ATOM 3124 C C . PHE B 1 134 ? 8.227 -26.094 2.65 1 96.5 134 PHE B C 1
ATOM 3126 O O . PHE B 1 134 ? 7.707 -27.094 2.174 1 96.5 134 PHE B O 1
ATOM 3133 N N . PRO B 1 135 ? 7.648 -25.344 3.592 1 96.62 135 PRO B N 1
ATOM 3134 C CA . PRO B 1 135 ? 6.293 -25.719 4.004 1 96.62 135 PRO B CA 1
ATOM 3135 C C . PRO B 1 135 ? 5.328 -25.844 2.824 1 96.62 135 PRO B C 1
ATOM 3137 O O . PRO B 1 135 ? 5.395 -25.047 1.887 1 96.62 135 PRO B O 1
ATOM 3140 N N . LYS B 1 136 ? 4.492 -26.812 2.9 1 93.81 136 LYS B N 1
ATOM 3141 C CA . LYS B 1 136 ? 3.564 -27.094 1.805 1 93.81 136 LYS B CA 1
ATOM 3142 C C . LYS B 1 136 ? 2.178 -26.531 2.105 1 93.81 136 LYS B C 1
ATOM 3144 O O . LYS B 1 136 ? 1.875 -26.188 3.252 1 93.81 136 LYS B O 1
ATOM 3149 N N . LEU B 1 137 ? 1.399 -26.422 1.039 1 94.69 137 LEU B N 1
ATOM 3150 C CA . LEU B 1 137 ? -0.031 -26.203 1.242 1 94.69 137 LEU B CA 1
ATOM 3151 C C . LEU B 1 137 ? -0.691 -27.484 1.777 1 94.69 137 LEU B C 1
ATOM 3153 O O . LEU B 1 137 ? -0.432 -28.578 1.279 1 94.69 137 LEU B O 1
ATOM 3157 N N . SER B 1 138 ? -1.509 -27.359 2.77 1 94.69 138 SER B N 1
ATOM 3158 C CA . SER B 1 138 ? -2.287 -28.516 3.184 1 94.69 138 SER B CA 1
ATOM 3159 C C . SER B 1 138 ? -3.197 -29 2.061 1 94.69 138 SER B C 1
ATOM 3161 O O . SER B 1 138 ? -3.549 -28.234 1.163 1 94.69 138 SER B O 1
ATOM 3163 N N . LYS B 1 139 ? -3.578 -30.25 2.17 1 92.44 139 LYS B N 1
ATOM 3164 C CA . LYS B 1 139 ? -4.52 -30.781 1.188 1 92.44 139 LYS B CA 1
ATOM 3165 C C . LYS B 1 139 ? -5.805 -29.953 1.154 1 92.44 139 LYS B C 1
ATOM 3167 O O . LYS B 1 139 ? -6.344 -29.688 0.081 1 92.44 139 LYS B O 1
ATOM 3172 N N . HIS B 1 140 ? -6.215 -29.609 2.281 1 92.38 140 HIS B N 1
ATOM 3173 C CA . HIS B 1 140 ? -7.426 -28.812 2.408 1 92.38 140 HIS B CA 1
ATOM 3174 C C . HIS B 1 140 ? -7.266 -27.453 1.723 1 92.38 140 HIS B C 1
ATOM 3176 O O . HIS B 1 140 ? -8.125 -27.047 0.934 1 92.38 140 HIS B O 1
ATOM 3182 N N . ASP B 1 141 ? -6.176 -26.766 2.01 1 93.56 141 ASP B N 1
ATOM 3183 C CA . ASP B 1 141 ? -5.941 -25.453 1.419 1 93.56 141 ASP B CA 1
ATOM 3184 C C . ASP B 1 141 ? -5.715 -25.562 -0.087 1 93.56 141 ASP B C 1
ATOM 3186 O O . ASP B 1 141 ? -6.168 -24.703 -0.851 1 93.56 141 ASP B O 1
ATOM 3190 N N . SER B 1 142 ? -5.031 -26.609 -0.477 1 94.06 142 SER B N 1
ATOM 3191 C CA . SER B 1 142 ? -4.789 -26.844 -1.897 1 94.06 142 SER B CA 1
ATOM 3192 C C . SER B 1 142 ? -6.098 -26.938 -2.674 1 94.06 142 SER B C 1
ATOM 3194 O O . SER B 1 142 ? -6.227 -26.359 -3.758 1 94.06 142 SER B O 1
ATOM 3196 N N . LYS B 1 143 ? -7.031 -27.625 -2.158 1 90.44 143 LYS B N 1
ATOM 3197 C CA . LYS B 1 143 ? -8.336 -27.75 -2.791 1 90.44 143 LYS B CA 1
ATOM 3198 C C . LYS B 1 143 ? -9.109 -26.438 -2.734 1 90.44 143 LYS B C 1
ATOM 3200 O O . LYS B 1 143 ? -9.688 -26 -3.736 1 90.44 143 LYS B O 1
ATOM 3205 N N . ARG B 1 144 ? -9.109 -25.781 -1.665 1 90.88 144 ARG B N 1
ATOM 3206 C CA . ARG B 1 144 ? -9.883 -24.578 -1.413 1 90.88 144 ARG B CA 1
ATOM 3207 C C . ARG B 1 144 ? -9.406 -23.422 -2.297 1 90.88 144 ARG B C 1
ATOM 3209 O O . ARG B 1 144 ? -10.219 -22.641 -2.793 1 90.88 144 ARG B O 1
ATOM 3216 N N . LEU B 1 145 ? -8.094 -23.312 -2.496 1 94.81 145 LEU B N 1
ATOM 3217 C CA . LEU B 1 145 ? -7.504 -22.203 -3.223 1 94.81 145 LEU B CA 1
ATOM 3218 C C . LEU B 1 145 ? -7.574 -22.438 -4.727 1 94.81 145 LEU B C 1
ATOM 3220 O O . LEU B 1 145 ? -7.379 -21.516 -5.516 1 94.81 145 LEU B O 1
ATOM 3224 N N . GLY B 1 146 ? -7.805 -23.688 -5.098 1 91.88 146 GLY B N 1
ATOM 3225 C CA . GLY B 1 146 ? -7.867 -24.047 -6.504 1 91.88 146 GLY B CA 1
ATOM 3226 C C . GLY B 1 146 ? -9.125 -23.562 -7.191 1 91.88 146 GLY B C 1
ATOM 3227 O O . GLY B 1 146 ? -9.867 -22.75 -6.637 1 91.88 146 GLY B O 1
ATOM 3228 N N . PRO B 1 147 ? -9.273 -23.953 -8.516 1 89.56 147 PRO B N 1
ATOM 3229 C CA . PRO B 1 147 ? -10.461 -23.531 -9.258 1 89.56 147 PRO B CA 1
ATOM 3230 C C . PRO B 1 147 ? -11.758 -24.078 -8.656 1 89.56 147 PRO B C 1
ATOM 3232 O O . PRO B 1 147 ? -11.734 -25.062 -7.922 1 89.56 147 PRO B O 1
ATOM 3235 N N . LEU B 1 148 ? -12.867 -23.344 -8.836 1 75.88 148 LEU B N 1
ATOM 3236 C CA . LEU B 1 148 ? -14.18 -23.688 -8.297 1 75.88 148 LEU B CA 1
ATOM 3237 C C . LEU B 1 148 ? -14.695 -24.984 -8.922 1 75.88 148 LEU B C 1
ATOM 3239 O O . LEU B 1 148 ? -14.875 -25.062 -10.141 1 75.88 148 LEU B O 1
ATOM 3243 N N . ASP B 1 149 ? -14.008 -26.062 -8.898 1 63.06 149 ASP B N 1
ATOM 3244 C CA . ASP B 1 149 ? -14.453 -27.297 -9.547 1 63.06 149 ASP B CA 1
ATOM 3245 C C . ASP B 1 149 ? -15.961 -27.484 -9.383 1 63.06 149 ASP B C 1
ATOM 3247 O O . ASP B 1 149 ? -16.484 -27.484 -8.266 1 63.06 149 ASP B O 1
ATOM 3251 N N . ASP B 1 150 ? -16.828 -27.031 -10.336 1 52.75 150 ASP B N 1
ATOM 3252 C CA . ASP B 1 150 ? -18.234 -27.406 -10.273 1 52.75 150 ASP B CA 1
ATOM 3253 C C . ASP B 1 150 ? -18.391 -28.922 -10.141 1 52.75 150 ASP B C 1
ATOM 3255 O O . ASP B 1 150 ? -19.5 -29.406 -9.93 1 52.75 150 ASP B O 1
ATOM 3259 N N . THR B 1 151 ? -17.547 -29.672 -10.734 1 48.94 151 THR B N 1
ATOM 3260 C CA . THR B 1 151 ? -18.016 -31.031 -10.938 1 48.94 151 THR B CA 1
ATOM 3261 C C . THR B 1 151 ? -17.875 -31.844 -9.648 1 48.94 151 THR B C 1
ATOM 3263 O O . THR B 1 151 ? -16.75 -32.125 -9.203 1 48.94 151 THR B O 1
ATOM 3266 N N . ASP B 1 152 ? -18.672 -31.625 -8.609 1 46.69 152 ASP B N 1
ATOM 3267 C CA . ASP B 1 152 ? -18.828 -32.656 -7.582 1 46.69 152 ASP B CA 1
ATOM 3268 C C . ASP B 1 152 ? -18.234 -33.969 -8.031 1 46.69 152 ASP B C 1
ATOM 3270 O O . ASP B 1 152 ? -17.984 -34.875 -7.207 1 46.69 152 ASP B O 1
ATOM 3274 N N . HIS B 1 153 ? -18.562 -34.406 -9.242 1 44.66 153 HIS B N 1
ATOM 3275 C CA . HIS B 1 153 ? -18.281 -35.75 -9.742 1 44.66 153 HIS B CA 1
ATOM 3276 C C . HIS B 1 153 ? -16.812 -35.875 -10.164 1 44.66 153 HIS B C 1
ATOM 3278 O O . HIS B 1 153 ? -16.453 -36.844 -10.867 1 44.66 153 HIS B O 1
ATOM 3284 N N . ALA B 1 154 ? -16.125 -34.781 -10.18 1 43.84 154 ALA B N 1
ATOM 3285 C CA . ALA B 1 154 ? -14.789 -35.125 -10.703 1 43.84 154 ALA B CA 1
ATOM 3286 C C . ALA B 1 154 ? -14.039 -36.031 -9.758 1 43.84 154 ALA B C 1
ATOM 3288 O O . ALA B 1 154 ? -13.859 -35.719 -8.578 1 43.84 154 ALA B O 1
ATOM 3289 N N . GLU B 1 155 ? -13.953 -37.219 -9.938 1 46 155 GLU B N 1
ATOM 3290 C CA . GLU B 1 155 ? -13.031 -38.25 -9.461 1 46 155 GLU B CA 1
ATOM 3291 C C . GLU B 1 155 ? -11.664 -37.656 -9.148 1 46 155 GLU B C 1
ATOM 3293 O O . GLU B 1 155 ? -11.312 -36.594 -9.641 1 46 155 GLU B O 1
ATOM 3298 N N . GLU B 1 156 ? -10.852 -38.219 -8.055 1 49.88 156 GLU B N 1
ATOM 3299 C CA . GLU B 1 156 ? -9.453 -38.125 -7.656 1 49.88 156 GLU B CA 1
ATOM 3300 C C . GLU B 1 156 ? -8.57 -37.688 -8.82 1 49.88 156 GLU B C 1
ATOM 3302 O O . GLU B 1 156 ? -7.496 -37.125 -8.617 1 49.88 156 GLU B O 1
ATOM 3307 N N . LYS B 1 157 ? -8.93 -38 -10.062 1 52.22 157 LYS B N 1
ATOM 3308 C CA . LYS B 1 157 ? -8.047 -37.969 -11.227 1 52.22 157 LYS B CA 1
ATOM 3309 C C . LYS B 1 157 ? -7.789 -36.531 -11.68 1 52.22 157 LYS B C 1
ATOM 3311 O O . LYS B 1 157 ? -6.832 -36.25 -12.414 1 52.22 157 LYS B O 1
ATOM 3316 N N . ASN B 1 158 ? -8.555 -35.562 -11.227 1 59.34 158 ASN B N 1
ATOM 3317 C CA . ASN B 1 158 ? -8.312 -34.25 -11.852 1 59.34 158 ASN B CA 1
ATOM 3318 C C . ASN B 1 158 ? -7.906 -33.219 -10.82 1 59.34 158 ASN B C 1
ATOM 3320 O O . ASN B 1 158 ? -8.469 -32.125 -10.789 1 59.34 158 ASN B O 1
ATOM 3324 N N . GLN B 1 159 ? -6.988 -33.562 -9.875 1 79.25 159 GLN B N 1
ATOM 3325 C CA . GLN B 1 159 ? -6.473 -32.625 -8.883 1 79.25 159 GLN B CA 1
ATOM 3326 C C . GLN B 1 159 ? -5.703 -31.484 -9.539 1 79.25 159 GLN B C 1
ATOM 3328 O O . GLN B 1 159 ? -4.922 -31.719 -10.461 1 79.25 159 GLN B O 1
ATOM 3333 N N . PHE B 1 160 ? -6.02 -30.281 -9.133 1 90.81 160 PHE B N 1
ATOM 3334 C CA . PHE B 1 160 ? -5.348 -29.094 -9.648 1 90.81 160 PHE B CA 1
ATOM 3335 C C . PHE B 1 160 ? -3.842 -29.172 -9.414 1 90.81 160 PHE B C 1
ATOM 3337 O O . PHE B 1 160 ? -3.396 -29.406 -8.289 1 90.81 160 PHE B O 1
ATOM 3344 N N . ASP B 1 161 ? -3.092 -29.125 -10.484 1 94.25 161 ASP B N 1
ATOM 3345 C CA . ASP B 1 161 ? -1.636 -29.203 -10.406 1 94.25 161 ASP B CA 1
ATOM 3346 C C . ASP B 1 161 ? -1.016 -27.828 -10.227 1 94.25 161 ASP B C 1
ATOM 3348 O O . ASP B 1 161 ? -0.878 -27.062 -11.188 1 94.25 161 ASP B O 1
ATOM 3352 N N . TRP B 1 162 ? -0.518 -27.516 -9.055 1 95.88 162 TRP B N 1
ATOM 3353 C CA . TRP B 1 162 ? 0.02 -26.203 -8.695 1 95.88 162 TRP B CA 1
ATOM 3354 C C . TRP B 1 162 ? 1.354 -25.969 -9.391 1 95.88 162 TRP B C 1
ATOM 3356 O O . TRP B 1 162 ? 1.689 -24.812 -9.719 1 95.88 162 TRP B O 1
ATOM 3366 N N . GLU B 1 163 ? 2.129 -27.016 -9.594 1 95.94 163 GLU B N 1
ATOM 3367 C CA . GLU B 1 163 ? 3.371 -26.828 -10.344 1 95.94 163 GLU B CA 1
ATOM 3368 C C . GLU B 1 163 ? 3.09 -26.422 -11.789 1 95.94 163 GLU B C 1
ATOM 3370 O O . GLU B 1 163 ? 3.797 -25.578 -12.344 1 95.94 163 GLU B O 1
ATOM 3375 N N . ASP B 1 164 ? 2.148 -27 -12.352 1 94.62 164 ASP B N 1
ATOM 3376 C CA . ASP B 1 164 ? 1.76 -26.594 -13.695 1 94.62 164 ASP B CA 1
ATOM 3377 C C . ASP B 1 164 ? 1.324 -25.141 -13.727 1 94.62 164 ASP B C 1
ATOM 3379 O O . ASP B 1 164 ? 1.639 -24.406 -14.672 1 94.62 164 ASP B O 1
ATOM 3383 N N . GLU B 1 165 ? 0.528 -24.734 -12.75 1 95.81 165 GLU B N 1
ATOM 3384 C CA . GLU B 1 165 ? 0.112 -23.344 -12.648 1 95.81 165 GLU B CA 1
ATOM 3385 C C . GLU B 1 165 ? 1.317 -22.422 -12.508 1 95.81 165 GLU B C 1
ATOM 3387 O O . GLU B 1 165 ? 1.373 -21.359 -13.148 1 95.81 165 GLU B O 1
ATOM 3392 N N . ARG B 1 166 ? 2.287 -22.781 -11.68 1 97.06 166 ARG B N 1
ATOM 3393 C CA . ARG B 1 166 ? 3.51 -22.016 -11.508 1 97.06 166 ARG B CA 1
ATOM 3394 C C . ARG B 1 166 ? 4.258 -21.859 -12.828 1 97.06 166 ARG B C 1
ATOM 3396 O O . ARG B 1 166 ? 4.668 -20.766 -13.195 1 97.06 166 ARG B O 1
ATOM 3403 N N . LEU B 1 167 ? 4.34 -22.938 -13.547 1 96.19 167 LEU B N 1
ATOM 3404 C CA . LEU B 1 167 ? 5.027 -22.922 -14.836 1 96.19 167 LEU B CA 1
ATOM 3405 C C . LEU B 1 167 ? 4.285 -22.047 -15.844 1 96.19 167 LEU B C 1
ATOM 3407 O O . LEU B 1 167 ? 4.91 -21.312 -16.609 1 96.19 167 LEU B O 1
ATOM 3411 N N . ARG B 1 168 ? 3.004 -22.203 -15.883 1 95.25 168 ARG B N 1
ATOM 3412 C CA . ARG B 1 168 ? 2.189 -21.406 -16.797 1 95.25 168 ARG B CA 1
ATOM 3413 C C . ARG B 1 168 ? 2.434 -19.922 -16.594 1 95.25 168 ARG B C 1
ATOM 3415 O O . ARG B 1 168 ? 2.592 -19.172 -17.562 1 95.25 168 ARG B O 1
ATOM 3422 N N . ILE B 1 169 ? 2.434 -19.469 -15.344 1 96.56 169 ILE B N 1
ATOM 3423 C CA . ILE B 1 169 ? 2.654 -18.062 -15.031 1 96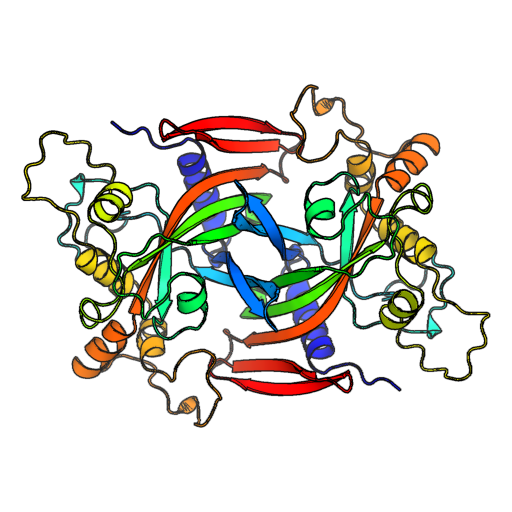.56 169 ILE B CA 1
ATOM 3424 C C . ILE B 1 169 ? 4.074 -17.656 -15.422 1 96.56 169 ILE B C 1
ATOM 3426 O O . ILE B 1 169 ? 4.281 -16.594 -16.016 1 96.56 169 ILE B O 1
ATOM 3430 N N . PHE B 1 170 ? 5.039 -18.516 -15.156 1 97.38 170 PHE B N 1
ATOM 3431 C CA . PHE B 1 170 ? 6.434 -18.234 -15.484 1 97.38 170 PHE B CA 1
ATOM 3432 C C . PHE B 1 170 ? 6.602 -18.031 -16.984 1 97.38 170 PHE B C 1
ATOM 3434 O O . PHE B 1 170 ? 7.293 -17.094 -17.406 1 97.38 170 PHE B O 1
ATOM 3441 N N . GLU B 1 171 ? 5.965 -18.797 -17.734 1 94.88 171 GLU B N 1
ATOM 3442 C CA . GLU B 1 171 ? 6.113 -18.766 -19.188 1 94.88 171 GLU B CA 1
ATOM 3443 C C . GLU B 1 171 ? 5.562 -17.469 -19.766 1 94.88 171 GLU B C 1
ATOM 3445 O O . GLU B 1 171 ? 5.977 -17.047 -20.844 1 94.88 171 GLU B O 1
ATOM 3450 N N . LYS B 1 172 ? 4.707 -16.828 -19.062 1 94 172 LYS B N 1
ATOM 3451 C CA . LYS B 1 172 ? 4.09 -15.602 -19.547 1 94 172 LYS B CA 1
ATOM 3452 C C . LYS B 1 172 ? 4.98 -14.391 -19.266 1 94 172 LYS B C 1
ATOM 3454 O O . LYS B 1 172 ? 4.742 -13.305 -19.781 1 94 172 LYS B O 1
ATOM 3459 N N . LEU B 1 173 ? 5.969 -14.555 -18.438 1 96.25 173 LEU B N 1
ATOM 3460 C CA . LEU B 1 173 ? 6.82 -13.43 -18.062 1 96.25 173 LEU B CA 1
ATOM 3461 C C . LEU B 1 173 ? 7.715 -13.016 -19.234 1 96.25 173 LEU B C 1
ATOM 3463 O O . LEU B 1 173 ? 8.047 -13.836 -20.094 1 96.25 173 LEU B O 1
ATOM 3467 N N . SER B 1 174 ? 8.148 -11.766 -19.25 1 95.44 174 SER B N 1
ATOM 3468 C CA . SER B 1 174 ? 9.125 -11.289 -20.234 1 95.44 174 SER B CA 1
ATOM 3469 C C . SER B 1 174 ? 10.477 -11.945 -20.016 1 95.44 174 SER B C 1
ATOM 3471 O O . SER B 1 174 ? 10.789 -12.406 -18.922 1 95.44 174 SER B O 1
ATOM 3473 N N . PRO B 1 175 ? 11.281 -12.023 -21.078 1 95.81 175 PRO B N 1
ATOM 3474 C CA . PRO B 1 175 ? 12.625 -12.586 -20.938 1 95.81 175 PRO B CA 1
ATOM 3475 C C . PRO B 1 175 ? 13.453 -11.883 -19.859 1 95.81 175 PRO B C 1
ATOM 3477 O O . PRO B 1 175 ? 14.172 -12.539 -19.109 1 95.81 175 PRO B O 1
ATOM 3480 N N . GLU B 1 176 ? 13.328 -10.609 -19.766 1 94.31 176 GLU B N 1
ATOM 3481 C CA . GLU B 1 176 ? 14.086 -9.852 -18.781 1 94.31 176 GLU B CA 1
ATOM 3482 C C . GLU B 1 176 ? 13.672 -10.227 -17.359 1 94.31 176 GLU B C 1
ATOM 3484 O O . GLU B 1 176 ? 14.523 -10.375 -16.469 1 94.31 176 GLU B O 1
ATOM 3489 N N . LEU B 1 177 ? 12.383 -10.305 -17.156 1 96.69 177 LEU B N 1
ATOM 3490 C CA . LEU B 1 177 ? 11.898 -10.664 -15.82 1 96.69 177 LEU B CA 1
ATOM 3491 C C . LEU B 1 177 ? 12.289 -12.094 -15.469 1 96.69 177 LEU B C 1
ATOM 3493 O O . LEU B 1 177 ? 12.68 -12.375 -14.336 1 96.69 177 LEU B O 1
ATOM 3497 N N . LYS B 1 178 ? 12.219 -13.016 -16.438 1 98.06 178 LYS B N 1
ATOM 3498 C CA . LYS B 1 178 ? 12.688 -14.375 -16.188 1 98.06 178 LYS B CA 1
ATOM 3499 C C . LYS B 1 178 ? 14.156 -14.383 -15.766 1 98.06 178 LYS B C 1
ATOM 3501 O O . LYS B 1 178 ? 14.523 -15.07 -14.812 1 98.06 178 LYS B O 1
ATOM 3506 N N . ALA B 1 179 ? 14.953 -13.625 -16.422 1 97.44 179 ALA B N 1
ATOM 3507 C CA . ALA B 1 179 ? 16.391 -13.57 -16.141 1 97.44 179 ALA B CA 1
ATOM 3508 C C . ALA B 1 179 ? 16.656 -12.984 -14.758 1 97.44 179 ALA B C 1
ATOM 3510 O O . ALA B 1 179 ? 17.688 -13.258 -14.148 1 97.44 179 ALA B O 1
ATOM 3511 N N . SER B 1 180 ? 15.68 -12.164 -14.234 1 97 180 SER B N 1
ATOM 3512 C CA . SER B 1 180 ? 15.867 -11.539 -12.93 1 97 180 SER B CA 1
ATOM 3513 C C . SER B 1 180 ? 15.945 -12.578 -11.82 1 97 180 SER B C 1
ATOM 3515 O O . SER B 1 180 ? 16.547 -12.328 -10.766 1 97 180 SER B O 1
ATOM 3517 N N . PHE B 1 181 ? 15.445 -13.734 -12.031 1 98.25 181 PHE B N 1
ATOM 3518 C CA . PHE B 1 181 ? 15.461 -14.797 -11.031 1 98.25 181 PHE B CA 1
ATOM 3519 C C . PHE B 1 181 ? 16.844 -15.445 -10.953 1 98.25 181 PHE B C 1
ATOM 3521 O O . PHE B 1 181 ? 17.109 -16.25 -10.055 1 98.25 181 PHE B O 1
ATOM 3528 N N . LEU B 1 182 ? 17.75 -15.086 -11.875 1 97.5 182 LEU B N 1
ATOM 3529 C CA . LEU B 1 182 ? 19.125 -15.586 -11.852 1 97.5 182 LEU B CA 1
ATOM 3530 C C . LEU B 1 182 ? 20.031 -14.641 -11.078 1 97.5 182 LEU B C 1
ATOM 3532 O O . LEU B 1 182 ? 21.156 -15.008 -10.727 1 97.5 182 LEU B O 1
ATOM 3536 N N . ARG B 1 183 ? 19.609 -13.445 -10.859 1 97 183 ARG B N 1
ATOM 3537 C CA . ARG B 1 183 ? 20.422 -12.414 -10.219 1 97 183 ARG B CA 1
ATOM 3538 C C . ARG B 1 183 ? 20.594 -12.695 -8.734 1 97 183 ARG B C 1
ATOM 3540 O O . ARG B 1 183 ? 19.922 -13.578 -8.188 1 97 183 ARG B O 1
ATOM 3547 N N . PRO B 1 184 ? 21.547 -11.938 -8.094 1 97.31 184 PRO B N 1
ATOM 3548 C CA . PRO B 1 184 ? 21.656 -12.125 -6.641 1 97.31 184 PRO B CA 1
ATOM 3549 C C . PRO B 1 184 ? 20.328 -11.906 -5.918 1 97.31 184 PRO B C 1
ATOM 3551 O O . PRO B 1 184 ? 19.422 -11.266 -6.461 1 97.31 184 PRO B O 1
ATOM 3554 N N . SER B 1 185 ? 20.172 -12.469 -4.727 1 97.31 185 SER B N 1
ATOM 3555 C CA . SER B 1 185 ? 18.922 -12.398 -3.977 1 97.31 185 SER B CA 1
ATOM 3556 C C . SER B 1 185 ? 18.453 -10.953 -3.824 1 97.31 185 SER B C 1
ATOM 3558 O O . SER B 1 185 ? 19.234 -10.078 -3.445 1 97.31 185 SER B O 1
ATOM 3560 N N . PRO B 1 186 ? 17.234 -10.75 -4.117 1 97.25 186 PRO B N 1
ATOM 3561 C CA . PRO B 1 186 ? 16.719 -9.391 -3.961 1 97.25 186 PRO B CA 1
ATOM 3562 C C . PRO B 1 186 ? 16.891 -8.859 -2.541 1 97.25 186 PRO B C 1
ATOM 3564 O O . PRO B 1 186 ? 16.562 -9.547 -1.573 1 97.25 186 PRO B O 1
ATOM 3567 N N . GLY B 1 187 ? 17.391 -7.625 -2.455 1 96.81 187 GLY B N 1
ATOM 3568 C CA . GLY B 1 187 ? 17.531 -6.996 -1.152 1 96.81 187 GLY B CA 1
ATOM 3569 C C . GLY B 1 187 ? 18.875 -7.27 -0.506 1 96.81 187 GLY B C 1
ATOM 3570 O O . GLY B 1 187 ? 19.203 -6.695 0.535 1 96.81 187 GLY B O 1
ATOM 3571 N N . SER B 1 188 ? 19.641 -8.164 -1.083 1 97.31 188 SER B N 1
ATOM 3572 C CA . SER B 1 188 ? 20.984 -8.383 -0.57 1 97.31 188 SER B CA 1
ATOM 3573 C C . SER B 1 188 ? 21.906 -7.223 -0.919 1 97.31 188 SER B C 1
ATOM 3575 O O . SER B 1 188 ? 21.578 -6.387 -1.763 1 97.31 188 SER B O 1
ATOM 3577 N N . VAL B 1 189 ? 23.031 -7.152 -0.235 1 96.75 189 VAL B N 1
ATOM 3578 C CA . VAL B 1 189 ? 24 -6.09 -0.485 1 96.75 189 VAL B CA 1
ATOM 3579 C C . VAL B 1 189 ? 24.547 -6.223 -1.902 1 96.75 189 VAL B C 1
ATOM 3581 O O . VAL B 1 189 ? 24.875 -7.324 -2.35 1 96.75 189 VAL B O 1
ATOM 3584 N N . LEU B 1 190 ? 24.625 -5.145 -2.574 1 96.75 190 LEU B N 1
ATOM 3585 C CA . LEU B 1 190 ? 25.172 -5.137 -3.93 1 96.75 190 LEU B CA 1
ATOM 3586 C C . LEU B 1 190 ? 26.688 -5.305 -3.91 1 96.75 190 LEU B C 1
ATOM 3588 O O . LEU B 1 190 ? 27.406 -4.445 -3.389 1 96.75 190 LEU B O 1
ATOM 3592 N N . ARG B 1 191 ? 27.219 -6.32 -4.434 1 94.44 191 ARG B N 1
ATOM 3593 C CA . ARG B 1 191 ? 28.641 -6.605 -4.367 1 94.44 191 ARG B CA 1
ATOM 3594 C C . ARG B 1 191 ? 29.266 -6.609 -5.762 1 94.44 191 ARG B C 1
ATOM 3596 O O . ARG B 1 191 ? 30.453 -6.324 -5.918 1 94.44 191 ARG B O 1
ATOM 3603 N N . ASP B 1 192 ? 28.516 -6.965 -6.75 1 91.81 192 ASP B N 1
ATOM 3604 C CA . ASP B 1 192 ? 29.047 -7.066 -8.102 1 91.81 192 ASP B CA 1
ATOM 3605 C C . ASP B 1 192 ? 28.406 -6.031 -9.023 1 91.81 192 ASP B C 1
ATOM 3607 O O . ASP B 1 192 ? 27.5 -5.309 -8.617 1 91.81 192 ASP B O 1
ATOM 3611 N N . ASP B 1 193 ? 28.938 -5.992 -10.188 1 94 193 ASP B N 1
ATOM 3612 C CA . ASP B 1 193 ? 28.422 -5.055 -11.18 1 94 193 ASP B CA 1
ATOM 3613 C C . ASP B 1 193 ? 27.172 -5.609 -11.859 1 94 193 ASP B C 1
ATOM 3615 O O . ASP B 1 193 ? 27.25 -6.617 -12.57 1 94 193 ASP B O 1
ATOM 3619 N N . PRO B 1 194 ? 26.109 -4.953 -11.711 1 94 194 PRO B N 1
ATOM 3620 C CA . PRO B 1 194 ? 24.859 -5.445 -12.281 1 94 194 PRO B CA 1
ATOM 3621 C C . PRO B 1 194 ? 24.938 -5.617 -13.797 1 94 194 PRO B C 1
ATOM 3623 O O . PRO B 1 194 ? 24.125 -6.34 -14.375 1 94 194 PRO B O 1
ATOM 3626 N N . LYS B 1 195 ? 25.875 -4.977 -14.445 1 91.12 195 LYS B N 1
ATOM 3627 C CA . LYS B 1 195 ? 26.031 -5.098 -15.898 1 91.12 195 LYS B CA 1
ATOM 3628 C C . LYS B 1 195 ? 26.406 -6.523 -16.297 1 91.12 195 LYS B C 1
ATOM 3630 O O . LYS B 1 195 ? 26.234 -6.922 -17.438 1 91.12 195 LYS B O 1
ATOM 3635 N N . ASP B 1 196 ? 26.891 -7.211 -15.312 1 92.75 196 ASP B N 1
ATOM 3636 C CA . ASP B 1 196 ? 27.344 -8.57 -15.57 1 92.75 196 ASP B CA 1
ATOM 3637 C C . ASP B 1 196 ? 26.234 -9.586 -15.359 1 92.75 196 ASP B C 1
ATOM 3639 O O . ASP B 1 196 ? 26.406 -10.773 -15.633 1 92.75 196 ASP B O 1
ATOM 3643 N N . TRP B 1 197 ? 25.078 -9.125 -14.914 1 93.56 197 TRP B N 1
ATOM 3644 C CA . TRP B 1 197 ? 23.984 -10.039 -14.641 1 93.56 197 TRP B CA 1
ATOM 3645 C C . TRP B 1 197 ? 23.328 -10.516 -15.938 1 93.56 197 TRP B C 1
ATOM 3647 O O . TRP B 1 197 ? 23.312 -9.789 -16.938 1 93.56 197 TRP B O 1
ATOM 3657 N N . PRO B 1 198 ? 22.828 -11.727 -15.891 1 92.06 198 PRO B N 1
ATOM 3658 C CA . PRO B 1 198 ? 22.109 -12.219 -17.078 1 92.06 198 PRO B CA 1
ATOM 3659 C C . PRO B 1 198 ? 20.891 -11.375 -17.422 1 92.06 198 PRO B C 1
ATOM 3661 O O . PRO B 1 198 ? 20.188 -10.906 -16.516 1 92.06 198 PRO B O 1
ATOM 3664 N N . SER B 1 199 ? 20.656 -11.219 -18.734 1 91.25 199 SER B N 1
ATOM 3665 C CA . SER B 1 199 ? 19.484 -10.453 -19.188 1 91.25 199 SER B CA 1
ATOM 3666 C C . SER B 1 199 ? 18.484 -11.352 -19.891 1 91.25 199 SER B C 1
ATOM 3668 O O . SER B 1 199 ? 17.359 -10.93 -20.188 1 91.25 199 SER B O 1
ATOM 3670 N N . ARG B 1 200 ? 18.875 -12.578 -20.141 1 93.5 200 ARG B N 1
ATOM 3671 C CA . ARG B 1 200 ? 18.016 -13.578 -20.781 1 93.5 200 ARG B CA 1
ATOM 3672 C C . ARG B 1 200 ? 18.438 -14.992 -20.375 1 93.5 200 ARG B C 1
ATOM 3674 O O . ARG B 1 200 ? 19.516 -15.188 -19.828 1 93.5 200 ARG B O 1
ATOM 3681 N N . LEU B 1 201 ? 17.453 -15.867 -20.594 1 95.62 201 LEU B N 1
ATOM 3682 C CA . LEU B 1 201 ? 17.734 -17.281 -20.359 1 95.62 201 LEU B CA 1
ATOM 3683 C C . LEU B 1 201 ? 18.234 -17.938 -21.641 1 95.62 201 LEU B C 1
ATOM 3685 O O . LEU B 1 201 ? 17.438 -18.297 -22.516 1 95.62 201 LEU B O 1
ATOM 3689 N N . ASP B 1 202 ? 19.562 -18.266 -21.75 1 93.12 202 ASP B N 1
ATOM 3690 C CA . ASP B 1 202 ? 20.172 -18.641 -23.016 1 93.12 202 ASP B CA 1
ATOM 3691 C C . ASP B 1 202 ? 20.188 -20.156 -23.188 1 93.12 202 ASP B C 1
ATOM 3693 O O . ASP B 1 202 ? 20.422 -20.672 -24.297 1 93.12 202 ASP B O 1
ATOM 3697 N N . ASP B 1 203 ? 20.062 -20.875 -22.156 1 94.38 203 ASP B N 1
ATOM 3698 C CA . ASP B 1 203 ? 20.047 -22.328 -22.25 1 94.38 203 ASP B CA 1
ATOM 3699 C C . ASP B 1 203 ? 19.141 -22.922 -21.156 1 94.38 203 ASP B C 1
ATOM 3701 O O . ASP B 1 203 ? 18.578 -22.203 -20.344 1 94.38 203 ASP B O 1
ATOM 3705 N N . GLN B 1 204 ? 19.078 -24.203 -21.219 1 95.88 204 GLN B N 1
ATOM 3706 C CA . GLN B 1 204 ? 18.172 -24.938 -20.344 1 95.88 204 GLN B CA 1
ATOM 3707 C C . GLN B 1 204 ? 18.641 -24.875 -18.891 1 95.88 204 GLN B C 1
ATOM 3709 O O . GLN B 1 204 ? 17.828 -24.844 -17.969 1 95.88 204 GLN B O 1
ATOM 3714 N N . LEU B 1 205 ? 19.891 -24.875 -18.719 1 95.88 205 LEU B N 1
ATOM 3715 C CA . LEU B 1 205 ? 20.438 -24.828 -17.359 1 95.88 205 LEU B CA 1
ATOM 3716 C C . LEU B 1 205 ? 20.047 -23.531 -16.656 1 95.88 205 LEU B C 1
ATOM 3718 O O . LEU B 1 205 ? 19.625 -23.547 -15.5 1 95.88 205 LEU B O 1
ATOM 3722 N N . LEU B 1 206 ? 20.172 -22.406 -17.344 1 96.69 206 LEU B N 1
ATOM 3723 C CA . LEU B 1 206 ? 19.797 -21.109 -16.797 1 96.69 206 LEU B CA 1
ATOM 3724 C C . LEU B 1 206 ? 18.281 -21.031 -16.578 1 96.69 206 LEU B C 1
ATOM 3726 O O . LEU B 1 206 ? 17.812 -20.469 -15.594 1 96.69 206 LEU B O 1
ATOM 3730 N N . TYR B 1 207 ? 17.562 -21.641 -17.516 1 97.19 207 TYR B N 1
ATOM 3731 C CA . TYR B 1 207 ? 16.109 -21.719 -17.375 1 97.19 207 TYR B CA 1
ATOM 3732 C C . TYR B 1 207 ? 15.711 -22.438 -16.094 1 97.19 207 TYR B C 1
ATOM 3734 O O . TYR B 1 207 ? 14.914 -21.922 -15.305 1 97.19 207 TYR B O 1
ATOM 3742 N N . ASP B 1 208 ? 16.297 -23.547 -15.875 1 97.12 208 ASP B N 1
ATOM 3743 C CA . ASP B 1 208 ? 15.992 -24.359 -14.695 1 97.12 208 ASP B CA 1
ATOM 3744 C C . ASP B 1 208 ? 16.375 -23.625 -13.414 1 97.12 208 ASP B C 1
ATOM 3746 O O . ASP B 1 208 ? 15.648 -23.672 -12.422 1 97.12 208 ASP B O 1
ATOM 3750 N N . ARG B 1 209 ? 17.469 -22.984 -13.422 1 97.38 209 ARG B N 1
ATOM 3751 C CA . ARG B 1 209 ? 17.922 -22.234 -12.25 1 97.38 209 ARG B CA 1
ATOM 3752 C C . ARG B 1 209 ? 16.984 -21.078 -11.938 1 97.38 209 ARG B C 1
ATOM 3754 O O . ARG B 1 209 ? 16.672 -20.828 -10.766 1 97.38 209 ARG B O 1
ATOM 3761 N N . ALA B 1 210 ? 16.531 -20.359 -12.977 1 98.31 210 ALA B N 1
ATOM 3762 C CA . ALA B 1 210 ? 15.578 -19.281 -12.773 1 98.31 210 ALA B CA 1
ATOM 3763 C C . ALA B 1 210 ? 14.273 -19.812 -12.188 1 98.31 210 ALA B C 1
ATOM 3765 O O . ALA B 1 210 ? 13.727 -19.234 -11.242 1 98.31 210 ALA B O 1
ATOM 3766 N N . LEU B 1 211 ? 13.828 -20.922 -12.719 1 97.81 211 LEU B N 1
ATOM 3767 C CA . LEU B 1 211 ? 12.594 -21.547 -12.266 1 97.81 211 LEU B CA 1
ATOM 3768 C C . LEU B 1 211 ? 12.711 -21.984 -10.812 1 97.81 211 LEU B C 1
ATOM 3770 O O . LEU B 1 211 ? 11.727 -21.938 -10.062 1 97.81 211 LEU B O 1
ATOM 3774 N N . ASP B 1 212 ? 13.891 -22.344 -10.344 1 97.94 212 ASP B N 1
ATOM 3775 C CA . ASP B 1 212 ? 14.133 -22.812 -8.984 1 97.94 212 ASP B CA 1
ATOM 3776 C C . ASP B 1 212 ? 14 -21.656 -7.984 1 97.94 212 ASP B C 1
ATOM 3778 O O . ASP B 1 212 ? 13.883 -21.891 -6.781 1 97.94 212 ASP B O 1
ATOM 3782 N N . ASN B 1 213 ? 14.008 -20.422 -8.492 1 98.38 213 ASN B N 1
ATOM 3783 C CA . ASN B 1 213 ? 13.859 -19.25 -7.617 1 98.38 213 ASN B CA 1
ATOM 3784 C C . ASN B 1 213 ? 12.477 -18.625 -7.746 1 98.38 213 ASN B C 1
ATOM 3786 O O . ASN B 1 213 ? 12.148 -17.688 -7.008 1 98.38 213 ASN B O 1
ATOM 3790 N N . PHE B 1 214 ? 11.734 -19.188 -8.695 1 98.75 214 PHE B N 1
ATOM 3791 C CA . PHE B 1 214 ? 10.445 -18.609 -9.031 1 98.75 214 PHE B CA 1
ATOM 3792 C C . PHE B 1 214 ? 9.336 -19.219 -8.195 1 98.75 214 PHE B C 1
ATOM 3794 O O . PHE B 1 214 ? 9.188 -20.453 -8.156 1 98.75 214 PHE B O 1
ATOM 3801 N N . ALA B 1 215 ? 8.5 -18.406 -7.516 1 98.75 215 ALA B N 1
ATOM 3802 C CA . ALA B 1 215 ? 7.383 -18.859 -6.691 1 98.75 215 ALA B CA 1
ATOM 3803 C C . ALA B 1 215 ? 6.141 -18.016 -6.938 1 98.75 215 ALA B C 1
ATOM 3805 O O . ALA B 1 215 ? 6.219 -16.938 -7.543 1 98.75 215 ALA B O 1
ATOM 3806 N N . LEU B 1 216 ? 5.012 -18.531 -6.539 1 98.69 216 LEU B N 1
ATOM 3807 C CA . LEU B 1 216 ? 3.768 -17.781 -6.629 1 98.69 216 LEU B CA 1
ATOM 3808 C C . LEU B 1 216 ? 3.305 -17.328 -5.246 1 98.69 216 LEU B C 1
ATOM 3810 O O . LEU B 1 216 ? 3.547 -18.016 -4.254 1 98.69 216 LEU B O 1
ATOM 3814 N N . LEU B 1 217 ? 2.74 -16.203 -5.184 1 98.81 217 LEU B N 1
ATOM 3815 C CA . LEU B 1 217 ? 1.891 -15.766 -4.082 1 98.81 217 LEU B CA 1
ATOM 3816 C C . LEU B 1 217 ? 0.419 -16.016 -4.398 1 98.81 217 LEU B C 1
ATOM 3818 O O . LEU B 1 217 ? -0.049 -15.664 -5.488 1 98.81 217 LEU B O 1
ATOM 3822 N N . ILE B 1 218 ? -0.245 -16.641 -3.475 1 98.81 218 ILE B N 1
ATOM 3823 C CA . ILE B 1 218 ? -1.68 -16.875 -3.611 1 98.81 218 ILE B CA 1
ATOM 3824 C C . ILE B 1 218 ? -2.428 -16.109 -2.512 1 98.81 218 ILE B C 1
ATOM 3826 O O . ILE B 1 218 ? -2.191 -16.344 -1.323 1 98.81 218 ILE B O 1
ATOM 3830 N N . PHE B 1 219 ? -3.328 -15.227 -2.902 1 98.69 219 PHE B N 1
ATOM 3831 C CA . PHE B 1 219 ? -4.098 -14.422 -1.963 1 98.69 219 PHE B CA 1
ATOM 3832 C C . PHE B 1 219 ? -5.535 -14.914 -1.876 1 98.69 219 PHE B C 1
ATOM 3834 O O . PHE B 1 219 ? -6.277 -14.867 -2.861 1 98.69 219 PHE B O 1
ATOM 3841 N N . ASP B 1 220 ? -5.914 -15.359 -0.763 1 97.38 220 ASP B N 1
ATOM 3842 C CA . ASP B 1 220 ? -7.277 -15.805 -0.506 1 97.38 220 ASP B CA 1
ATOM 3843 C C . ASP B 1 220 ? -8.094 -14.719 0.192 1 97.38 220 ASP B C 1
ATOM 3845 O O . ASP B 1 220 ? -8.023 -14.57 1.415 1 97.38 220 ASP B O 1
ATOM 3849 N N . PRO B 1 221 ? -8.969 -13.984 -0.561 1 97.25 221 PRO B N 1
ATOM 3850 C CA . PRO B 1 221 ? -9.672 -12.844 0.031 1 97.25 221 PRO B CA 1
ATOM 3851 C C . PRO B 1 221 ? -10.641 -13.258 1.134 1 97.25 221 PRO B C 1
ATOM 3853 O O . PRO B 1 221 ? -11.352 -14.258 0.992 1 97.25 221 PRO B O 1
ATOM 3856 N N . VAL B 1 222 ? -10.703 -12.477 2.207 1 95.25 222 VAL B N 1
ATOM 3857 C CA . VAL B 1 222 ? -11.672 -12.703 3.271 1 95.25 222 VAL B CA 1
ATOM 3858 C C . VAL B 1 222 ? -12.508 -11.445 3.486 1 95.25 222 VAL B C 1
ATOM 3860 O O . VAL B 1 222 ? -13.562 -11.492 4.129 1 95.25 222 VAL B O 1
ATOM 3863 N N . TYR B 1 223 ? -12.039 -10.352 3.064 1 96.12 223 TYR B N 1
ATOM 3864 C CA . TYR B 1 223 ? -12.703 -9.062 3.119 1 96.12 223 TYR B CA 1
ATOM 3865 C C . TYR B 1 223 ? -12.32 -8.195 1.921 1 96.12 223 TYR B C 1
ATOM 3867 O O . TYR B 1 223 ? -11.156 -8.148 1.53 1 96.12 223 TYR B O 1
ATOM 3875 N N . VAL B 1 224 ? -13.305 -7.539 1.271 1 98.5 224 VAL B N 1
ATOM 3876 C CA . VAL B 1 224 ? -13.07 -6.648 0.138 1 98.5 224 VAL B CA 1
ATOM 3877 C C . VAL B 1 224 ? -13.812 -5.332 0.355 1 98.5 224 VAL B C 1
ATOM 3879 O O . VAL B 1 224 ? -14.984 -5.328 0.731 1 98.5 224 VAL B O 1
ATOM 3882 N N . ASP B 1 225 ? -13.133 -4.227 0.19 1 98.69 225 ASP B N 1
ATOM 3883 C CA . ASP B 1 225 ? -13.641 -2.865 0.35 1 98.69 225 ASP B CA 1
ATOM 3884 C C . ASP B 1 225 ? -13.438 -2.053 -0.928 1 98.69 225 ASP B C 1
ATOM 3886 O O . ASP B 1 225 ? -12.305 -1.768 -1.318 1 98.69 225 ASP B O 1
ATOM 3890 N N . LEU B 1 226 ? -14.523 -1.723 -1.616 1 98.88 226 LEU B N 1
ATOM 3891 C CA . LEU B 1 226 ? -14.5 -0.944 -2.85 1 98.88 226 LEU B CA 1
ATOM 3892 C C . LEU B 1 226 ? -15.023 0.469 -2.609 1 98.88 226 LEU B C 1
ATOM 3894 O O . LEU B 1 226 ? -16.141 0.646 -2.127 1 98.88 226 LEU B O 1
ATOM 3898 N N . VAL B 1 227 ? -14.227 1.457 -2.879 1 98.75 227 VAL B N 1
ATOM 3899 C CA . VAL B 1 227 ? -14.703 2.836 -2.9 1 98.75 227 VAL B CA 1
ATOM 3900 C C . VAL B 1 227 ? -14.625 3.387 -4.324 1 98.75 227 VAL B C 1
ATOM 3902 O O . VAL B 1 227 ? -13.641 3.164 -5.031 1 98.75 227 VAL B O 1
ATOM 3905 N N . LYS B 1 228 ? -15.648 4.043 -4.805 1 98.38 228 LYS B N 1
ATOM 3906 C CA . LYS B 1 228 ? -15.734 4.719 -6.094 1 98.38 228 LYS B CA 1
ATOM 3907 C C . LYS B 1 228 ? -15.727 6.234 -5.922 1 98.38 228 LYS B C 1
ATOM 3909 O O . LYS B 1 228 ? -16.672 6.805 -5.379 1 98.38 228 LYS B O 1
ATOM 3914 N N . LEU B 1 229 ? -14.742 6.848 -6.504 1 97.19 229 LEU B N 1
ATOM 3915 C CA . LEU B 1 229 ? -14.508 8.25 -6.156 1 97.19 229 LEU B CA 1
ATOM 3916 C C . LEU B 1 229 ? -14.711 9.148 -7.367 1 97.19 229 LEU B C 1
ATOM 3918 O O . LEU B 1 229 ? -14.664 10.375 -7.25 1 97.19 229 LEU B O 1
ATOM 3922 N N . LYS B 1 230 ? -14.914 8.586 -8.508 1 96.12 230 LYS B N 1
ATOM 3923 C CA . LYS B 1 230 ? -15.188 9.406 -9.688 1 96.12 230 LYS B CA 1
ATOM 3924 C C . LYS B 1 230 ? -16.672 9.375 -10.047 1 96.12 230 LYS B C 1
ATOM 3926 O O . LYS B 1 230 ? -17.062 9.82 -11.125 1 96.12 230 LYS B O 1
ATOM 3931 N N . VAL B 1 231 ? -17.469 8.867 -9.172 1 94.75 231 VAL B N 1
ATOM 3932 C CA . VAL B 1 231 ? -18.922 8.93 -9.273 1 94.75 231 VAL B CA 1
ATOM 3933 C C . VAL B 1 231 ? -19.484 9.852 -8.188 1 94.75 231 VAL B C 1
ATOM 3935 O O . VAL B 1 231 ? -18.906 9.961 -7.105 1 94.75 231 VAL B O 1
ATOM 3938 N N . GLN B 1 232 ? -20.594 10.523 -8.438 1 91.62 232 GLN B N 1
ATOM 3939 C CA . GLN B 1 232 ? -21.234 11.391 -7.461 1 91.62 232 GLN B CA 1
ATOM 3940 C C . GLN B 1 232 ? -22.672 10.938 -7.18 1 91.62 232 GLN B C 1
ATOM 3942 O O . GLN B 1 232 ? -23.469 10.781 -8.109 1 91.62 232 GLN B O 1
ATOM 3947 N N . PRO B 1 233 ? -23.109 10.633 -5.992 1 93.56 233 PRO B N 1
ATOM 3948 C CA . PRO B 1 233 ? -22.188 10.672 -4.848 1 93.56 233 PRO B CA 1
ATOM 3949 C C . PRO B 1 233 ? -21.188 9.516 -4.859 1 93.56 233 PRO B C 1
ATOM 3951 O O . PRO B 1 233 ? -21.438 8.484 -5.484 1 93.56 233 PRO B O 1
ATOM 3954 N N . HIS B 1 234 ? -20.047 9.742 -4.117 1 96.12 234 HIS B N 1
ATOM 3955 C CA . HIS B 1 234 ? -19.109 8.641 -3.928 1 96.12 234 HIS B CA 1
ATOM 3956 C C . HIS B 1 234 ? -19.812 7.418 -3.336 1 96.12 234 HIS B C 1
ATOM 3958 O O . HIS B 1 234 ? -20.812 7.547 -2.645 1 96.12 234 HIS B O 1
ATOM 3964 N N . GLN B 1 235 ? -19.312 6.262 -3.674 1 97.38 235 GLN B N 1
ATOM 3965 C CA . GLN B 1 235 ? -19.891 5.008 -3.207 1 97.38 235 GLN B CA 1
ATOM 3966 C C . GLN B 1 235 ? -18.844 4.148 -2.506 1 97.38 235 GLN B C 1
ATOM 3968 O O . GLN B 1 235 ? -17.656 4.223 -2.824 1 97.38 235 GLN B O 1
ATOM 3973 N N . ARG B 1 236 ? -19.328 3.395 -1.597 1 98.44 236 ARG B N 1
ATOM 3974 C CA . ARG B 1 236 ? -18.484 2.428 -0.902 1 98.44 236 ARG B CA 1
ATOM 3975 C C . ARG B 1 236 ? -19.25 1.151 -0.588 1 98.44 236 ARG B C 1
ATOM 3977 O O . ARG B 1 236 ? -20.328 1.202 0.014 1 98.44 236 ARG B O 1
ATOM 3984 N N . ILE B 1 237 ? -18.719 0.026 -1.037 1 98.31 237 ILE B N 1
ATOM 3985 C CA . ILE B 1 237 ? -19.312 -1.291 -0.834 1 98.31 237 ILE B CA 1
ATOM 3986 C C . ILE B 1 237 ? -18.266 -2.244 -0.255 1 98.31 237 ILE B C 1
ATOM 3988 O O . ILE B 1 237 ? -17.125 -2.258 -0.696 1 98.31 237 ILE B O 1
ATOM 3992 N N . THR B 1 238 ? -18.672 -3.018 0.726 1 98.25 238 THR B N 1
ATOM 3993 C CA . THR B 1 238 ? -17.781 -4.016 1.293 1 98.25 238 THR B CA 1
ATOM 3994 C C . THR B 1 238 ? -18.391 -5.41 1.195 1 98.25 238 THR B C 1
ATOM 3996 O O . THR B 1 238 ? -19.609 -5.559 1.103 1 98.25 238 THR B O 1
ATOM 3999 N N . TRP B 1 239 ? -17.562 -6.387 1.104 1 97.88 239 TRP B N 1
ATOM 4000 C CA . TRP B 1 239 ? -17.922 -7.801 1.16 1 97.88 239 TRP B CA 1
ATOM 4001 C C . TRP B 1 239 ? -17.109 -8.523 2.229 1 97.88 239 TRP B C 1
ATOM 4003 O O . TRP B 1 239 ? -15.875 -8.43 2.248 1 97.88 239 TRP B O 1
ATOM 4013 N N . THR B 1 240 ? -17.75 -9.18 3.104 1 96.06 240 THR B N 1
ATOM 4014 C CA . THR B 1 240 ? -17.094 -9.961 4.148 1 96.06 240 THR B CA 1
ATOM 4015 C C . THR B 1 240 ? -17.5 -11.43 4.07 1 96.06 240 THR B C 1
ATOM 4017 O O . THR B 1 240 ? -18.688 -11.742 3.939 1 96.06 240 THR B O 1
ATOM 4020 N N . LYS B 1 241 ? -16.516 -12.234 4.035 1 93.56 241 LYS B N 1
ATOM 4021 C CA . LYS B 1 241 ? -16.781 -13.664 4.102 1 93.56 241 LYS B CA 1
ATOM 4022 C C . LYS B 1 241 ? -17.203 -14.078 5.508 1 93.56 241 LYS B C 1
ATOM 4024 O O . LYS B 1 241 ? -16.469 -13.836 6.473 1 93.56 241 LYS B O 1
ATOM 4029 N N . ASN B 1 242 ? -18.344 -14.711 5.66 1 92.31 242 ASN B N 1
ATOM 4030 C CA . ASN B 1 242 ? -18.812 -15.102 6.984 1 92.31 242 ASN B CA 1
ATOM 4031 C C . ASN B 1 242 ? -18.359 -16.516 7.348 1 92.31 242 ASN B C 1
ATOM 4033 O O . ASN B 1 242 ? -17.562 -17.109 6.625 1 92.31 242 ASN B O 1
ATOM 4037 N N . SER B 1 243 ? -18.766 -17.031 8.461 1 89.12 243 SER B N 1
ATOM 4038 C CA . SER B 1 243 ? -18.328 -18.344 8.977 1 89.12 243 SER B CA 1
ATOM 4039 C C . SER B 1 243 ? -18.781 -19.469 8.055 1 89.12 243 SER B C 1
ATOM 4041 O O . SER B 1 243 ? -18.156 -20.531 8.016 1 89.12 243 SER B O 1
ATOM 4043 N N . ASP B 1 244 ? -19.875 -19.297 7.285 1 88.88 244 ASP B N 1
ATOM 4044 C CA . ASP B 1 244 ? -20.375 -20.297 6.344 1 88.88 244 ASP B CA 1
ATOM 4045 C C . ASP B 1 244 ? -19.734 -20.125 4.973 1 88.88 244 ASP B C 1
ATOM 4047 O O . ASP B 1 244 ? -20.188 -20.719 3.99 1 88.88 244 ASP B O 1
ATOM 4051 N N . GLU B 1 245 ? -18.719 -19.188 4.941 1 86.94 245 GLU B N 1
ATOM 4052 C CA . GLU B 1 245 ? -17.953 -18.953 3.721 1 86.94 245 GLU B CA 1
ATOM 4053 C C . GLU B 1 245 ? -18.781 -18.234 2.674 1 86.94 245 GLU B C 1
ATOM 4055 O O . GLU B 1 245 ? -18.516 -18.328 1.476 1 86.94 245 GLU B O 1
ATOM 4060 N N . GLU B 1 246 ? -19.812 -17.609 3.145 1 92.25 246 GLU B N 1
ATOM 4061 C CA . GLU B 1 246 ? -20.641 -16.781 2.268 1 92.25 246 GLU B CA 1
ATOM 4062 C C . GLU B 1 246 ? -20.219 -15.32 2.338 1 92.25 246 GLU B C 1
ATOM 4064 O O . GLU B 1 246 ? -19.844 -14.828 3.402 1 92.25 246 GLU B O 1
ATOM 4069 N N . TRP B 1 247 ? -20.328 -14.695 1.224 1 95.62 247 TRP B N 1
ATOM 4070 C CA . TRP B 1 247 ? -19.984 -13.273 1.172 1 95.62 247 TRP B CA 1
ATOM 4071 C C . TRP B 1 247 ? -21.203 -12.414 1.521 1 95.62 247 TRP B C 1
ATOM 4073 O O . TRP B 1 247 ? -22.281 -12.594 0.96 1 95.62 247 TRP B O 1
ATOM 4083 N N . VAL B 1 248 ? -21.016 -11.523 2.414 1 96.38 248 VAL B N 1
ATOM 4084 C CA . VAL B 1 248 ? -22.062 -10.578 2.818 1 96.38 248 VAL B CA 1
ATOM 4085 C C . VAL B 1 248 ? -21.688 -9.172 2.359 1 96.38 248 VAL B C 1
ATOM 4087 O O . VAL B 1 248 ? -20.609 -8.664 2.701 1 96.38 248 VAL B O 1
ATOM 4090 N N . GLU B 1 249 ? -22.578 -8.586 1.604 1 97.19 249 GLU B N 1
ATOM 4091 C CA . GLU B 1 249 ? -22.359 -7.254 1.06 1 97.19 249 GLU B CA 1
ATOM 4092 C C . GLU B 1 249 ? -22.969 -6.184 1.961 1 97.19 249 GLU B C 1
ATOM 4094 O O . GLU B 1 249 ? -24.047 -6.375 2.523 1 97.19 249 GLU B O 1
ATOM 4099 N N . GLN B 1 250 ? -22.297 -5.059 2.088 1 97.5 250 GLN B N 1
ATOM 4100 C CA . GLN B 1 250 ? -22.797 -3.924 2.861 1 97.5 250 GLN B CA 1
ATOM 4101 C C . GLN B 1 250 ? -22.375 -2.602 2.23 1 97.5 250 GLN B C 1
ATOM 4103 O O . GLN B 1 250 ? -21.234 -2.463 1.762 1 97.5 250 GLN B O 1
ATOM 4108 N N . LYS B 1 251 ? -23.281 -1.638 2.234 1 97.81 251 LYS B N 1
ATOM 4109 C CA . LYS B 1 251 ? -22.953 -0.282 1.8 1 97.81 251 LYS B CA 1
ATOM 4110 C C . LYS B 1 251 ? -22.5 0.58 2.975 1 97.81 251 LYS B C 1
ATOM 4112 O O . LYS B 1 251 ? -23.125 0.565 4.039 1 97.81 251 LYS B O 1
ATOM 4117 N N . LEU B 1 252 ? -21.422 1.274 2.795 1 98.25 252 LEU B N 1
ATOM 4118 C CA . LEU B 1 252 ? -20.844 2.109 3.846 1 98.25 252 LEU B CA 1
ATOM 4119 C C . LEU B 1 252 ? -20.688 3.549 3.367 1 98.25 252 LEU B C 1
ATOM 4121 O O . LEU B 1 252 ? -20.781 3.822 2.17 1 98.25 252 LEU B O 1
ATOM 4125 N N . VAL B 1 253 ? -20.516 4.473 4.289 1 97.88 253 VAL B N 1
ATOM 4126 C CA . VAL B 1 253 ? -20.141 5.855 3.998 1 97.88 253 VAL B CA 1
ATOM 4127 C C . VAL B 1 253 ? -18.719 5.906 3.453 1 97.88 253 VAL B C 1
ATOM 4129 O O . VAL B 1 253 ? -17.797 5.344 4.051 1 97.88 253 VAL B O 1
ATOM 4132 N N . PRO B 1 254 ? -18.547 6.535 2.342 1 96.12 254 PRO B N 1
ATOM 4133 C CA . PRO B 1 254 ? -17.203 6.605 1.771 1 96.12 254 PRO B CA 1
ATOM 4134 C C . PRO B 1 254 ? -16.234 7.438 2.623 1 96.12 254 PRO B C 1
ATOM 4136 O O . PRO B 1 254 ? -16.672 8.289 3.398 1 96.12 254 PRO B O 1
#

Sequence (508 aa):
MKETPGWKDLLNESLSQSLKESKDAMTYCLSTQSYLKNETKPDSRMLVHRGFVNERRKIDDTSSNSKEIGSGVALVACTDIRSSKVDQIVDRNSASDQEGRMSSICWWLEPKGEQFRICAQTYIIPPKSRESTFPKLSKHDSKRLGPLDDTDHAEEKNQFDWEDERLRIFEKLSPELKASFLRPSPGSVLRDDPKDWPSRLDDQLLYDRALDNFALLIFDPVYVDLVKLKVQPHQRITWTKNSDEEWVEQKLVPMKETPGWKDLLNESLSQSLKESKDAMTYCLSTQSYLKNETKPDSRMLVHRGFVNERRKIDDTSSNSKEIGSGVALVACTDIRSSKVDQIVDRNSASDQEGRMSSICWWLEPKGEQFRICAQTYIIPPKSRESTFPKLSKHDSKRLGPLDDTDHAEEKNQFDWEDERLRIFEKLSPELKASFLRPSPGSVLRDDPKDWPSRLDDQLLYDRALDNFALLIFDPVYVDLVKLKVQPHQRITWTKNSDEEWVEQKLVP

Nearest PDB structures (foldseek):
  2i51-assembly1_A  TM=8.690E-01  e=7.633E-17  Nostoc punctiforme PCC 73102
  2i51-assembly1_B  TM=8.323E-01  e=4.788E-16  Nostoc punctiforme PCC 73102
  6v3a-assembly1_O  TM=3.819E-01  e=1.848E-01  Acinetobacter baumannii AB0057
  8uua-assembly1_R  TM=3.701E-01  e=5.695E-01  Listeria innocua
  7asn-assembly1_N  TM=3.753E-01  e=6.803E-01  Staphylococcus aureus

Secondary structure (DSSP, 8-state):
--PPPHHHHHHHHHHHHHHTT-GGGGEEEEEEEEEETTEEEEEEEEEE---BTT----TT----S-GGG---SSEEEEEETTSHHHHHH--TT-SSPP--EEEEEEEEEGGGTEEEEEEEEEEEE--GGGTTTSPPPPHHHHHHHS-----TT--GGG---HHHHHHHHHHHS-HHHHHHTTSSPTTSB--S-GGGS--S--SHHHHHHHHTTEEEEEEEEEEEEEEE-SSSS-EEEEEEE-TTS-EEEEEB--/--PPPHHHHHHHHHHHHHHTT-GGGGEEEEEEEEEETTEEEEEEEEEE---BTT----TT----S-GGG---SSEEEEEETTSHHHHHH--TT-SSPP--EEEEEEEEEGGGTEEEEEEEEEEEE--GGGTTTSPPPPHHHHHHHS-----TT--GGG---HHHHHHHHHHHS-HHHHHHTTSSPTTSBP-S-GGGS--S--SHHHHHHHHTTEEEEEEEEEEEEEEE-SSSS-EEEEEEE-TTS-EEEEEB--

Foldseek 3Di:
DPDDDPVLVVLVVLLVVLCVPPVCLQKWKKWFWDDDPNDIDIDIDIFGWLAFALADDDPPFPFPADNVLHGANKTKTKDFCLAPVVVRFAPFQDPEAGPFDWMWIWRQSPVQRKIKIFIFRKDKAAAPVCPNRGHHHDPVRQVNRHGPRPPPPDPPPRRDDVNSSQVRSLVPDDQQVLQVLVDPRPPDDDDDDCVPGDRGDPDDVSNVSSSNRMMMMITGTAKMWMWGVPDPPIWIKMWGQDPVRDIDIDTDDD/DPDDDPVLVVLVVLLVVLCVPPVCLQKWKKWFWDDDPNDIDIDIDIFGWLAFALADDDPDFPFPADNVLHGANKTKTKDFCLAPVVVRFAPFQDPEAGPFDWMWIWRQSPVQRKIKIFIFRKDKAAAPVCPNRGHHHDPVRQVNRHGPRPPPPDDVPRRDDVNSSQVRSLVPDDQQVLQVLVDPRPPDDDDDDCVPGDRGDPDDVSNVSSSNRMMMMITGTAKMWMWGVPDPPIWIKMWGQDPVRDIDIDTDDD

Organism: Phakopsora pachyrhizi (NCBI:txid170000)

InterPro domains:
  IPR012349 FMN-binding split barrel [G3DSA:2.30.110.10] (2-254)
  IPR024624 Pyridoxamine 5'-phosphate oxidase, Alr4036 family, FMN-binding domain [PF12766] (6-125)